Protein AF-F7AW59-F1 (afdb_monomer)

Solvent-accessible surface area (backbone atoms only — not comparable to full-atom values): 25193 Å² total; per-residue (Å²): 113,72,66,61,55,52,52,50,52,51,49,52,52,53,51,53,51,52,51,53,53,50,52,54,50,54,53,52,58,55,52,60,59,56,72,58,84,52,81,84,70,64,45,38,49,43,54,37,11,50,62,50,50,50,81,80,49,80,54,47,70,53,53,52,52,41,51,50,52,50,49,55,51,57,54,45,46,73,72,43,92,80,88,57,83,64,74,50,59,44,57,50,17,35,41,42,45,27,31,49,66,69,62,50,78,51,87,46,80,70,34,50,51,52,53,51,49,54,51,50,53,55,59,68,64,54,72,84,88,61,95,83,59,82,70,98,55,68,52,43,32,51,23,35,34,52,30,29,35,33,59,69,74,42,71,68,63,66,70,65,54,50,52,52,51,51,41,67,74,77,42,92,69,55,47,50,29,42,21,35,40,29,47,21,36,55,41,31,53,76,67,60,53,51,70,92,45,37,73,59,37,50,53,47,37,54,51,32,53,50,54,40,60,73,35,46,39,97,74,22,28,30,64,37,80,76,26,26,34,46,39,49,30,31,46,62,73,68,62,52,70,95,43,52,71,59,54,51,38,26,50,55,36,50,51,53,36,60,74,71,59,71,61,74,50,62,48,56,36,21,48,32,38,12,48,79,58,80,31,41,86,66,62,45,51,81,60,64,71,77,71,60,78,78,64,84,78,70,90,85,86,83,90,77,78,82,82,82,81,74,82,86,52,72,39,78,45,78,49,71,68,82,73,93,86,60,70,63,80,83,74,67,77,89,65,70,56,55,48,77,46,80,42,53,61,66,39,31,48,47,57,53,52,53,51,32,35,77,69,72,65,46,49,75,44,66,44,87,47,86,86,42,58,40,66,42,27,50,72,86,47,65,53,53,104,87,50,70,75,81,61,72,52,96,88,55,85,58,53,92,50,72,44,70,42,65,46,83,70,87,76,80,86,80,88,79,88,79,92,80,80,90,81,81,89,133

Sequence (426 aa):
PLSTYVYMYIFIILFILLMIHLVDLWDRQLLTWLDSHSPAQLNPSIYVGFFLSQPHHRHADKEALYLEKLMVHYQRSSSFAADGQKPNIGQLALYFLALRAGCVPISKNKGNTLVTQLKGHLEEAQKPHLHKNCFRTNYYQYSLGVLALCVHGKVVPDHVVEQLLCEVEHCQHSVDTVAVMGLAFICLKGANLNPNLDPKMEDATQQVVKKILQAQTPEGHFGNLYSSPLALQVLMAAEAKDEESACERAGIALMRSLRNGDFQNPVTLSQLLPVLHHKTYLDLIPFDCSKEKAHRNSLWVLFLSPARTCWSVTMKVHLKIKNDLREPKMFASRHRHSFTVTVPSGAYLEDVLKKAQELGKLTYETQHTLSGPFLTTVEGVKAEDREYWQLLSASGPGQNQGVTPLLQGESKECSAHSKCSVNTIN

Foldseek 3Di:
DVVVVVVVVVVVVVVVVVLVVLLVVLLVVLLVLLPDDDLLSQFLLSLLLNLLQDDCAAQVVSSVVSLVSLCVSLLVLLVDPDDDDRDALQRLLSNLLSCLSVVNQLPDPSSVSSLVVNLVNLVVQDDPDPPPDQDLHPLLSLLSSLLSCLLNLHAHDPVSLVNLLSCLPPHDDALSNLLSSLSSLLSCLVSVRPVVCNVSSLVSNVSSLVQQLVQQDPQLARVDLLSRLSNLLSCLSNVVVVCVVSVVSSVVSNVVCSVVVVPSFSSSSSSNSSVSVSHHSSVSRVDDPPPPVPPHDDYDDDDDDDDDDPDFDKDKDKAADDDPDDDCVVVVDDADNIDIDIDTQQDFLVVRQVRCVVVVRWDWDFDRDNRGTATADIPNDGADSPGGRAAADPPDDGDPHGSGDGDHDPPPPDDDDDDDDDDDDD

Mean predicted aligned error: 12.64 Å

Structure (mmCIF, N/CA/C/O backbone):
data_AF-F7AW59-F1
#
_entry.id   AF-F7AW59-F1
#
loop_
_atom_site.group_PDB
_atom_site.id
_atom_site.type_symbol
_atom_site.label_atom_id
_atom_site.label_alt_id
_atom_site.label_comp_id
_atom_site.label_asym_id
_atom_site.label_entity_id
_atom_site.label_seq_id
_atom_site.pdbx_PDB_ins_code
_atom_site.Cartn_x
_atom_site.Cartn_y
_atom_site.Cartn_z
_atom_site.occupancy
_atom_site.B_iso_or_equiv
_atom_site.auth_seq_id
_atom_site.auth_comp_id
_atom_site.auth_asym_id
_atom_site.auth_atom_id
_atom_site.pdbx_PDB_model_num
ATOM 1 N N . PRO A 1 1 ? 34.254 6.895 35.922 1.00 56.56 1 PRO A N 1
ATOM 2 C CA . PRO A 1 1 ? 32.779 6.726 35.904 1.00 56.56 1 PRO A CA 1
ATOM 3 C C . PRO A 1 1 ? 32.044 7.804 35.088 1.00 56.56 1 PRO A C 1
ATOM 5 O O . PRO A 1 1 ? 31.411 7.438 34.110 1.00 56.56 1 PRO A O 1
ATOM 8 N N . LEU A 1 2 ? 32.169 9.108 35.406 1.00 53.16 2 LEU A N 1
ATOM 9 C CA . LEU A 1 2 ? 31.481 10.182 34.654 1.00 53.16 2 LEU A CA 1
ATOM 10 C C . LEU A 1 2 ? 31.839 10.222 33.156 1.00 53.16 2 LEU A C 1
ATOM 12 O O . LEU A 1 2 ? 30.976 10.463 32.324 1.00 53.16 2 LEU A O 1
ATOM 16 N N . SER A 1 3 ? 33.096 9.943 32.806 1.00 64.50 3 SER A N 1
ATOM 17 C CA . SER A 1 3 ? 33.567 9.993 31.417 1.00 64.50 3 SER A CA 1
ATOM 18 C C . SER A 1 3 ? 32.870 8.965 30.511 1.00 64.50 3 SER A C 1
ATOM 20 O O . SER A 1 3 ? 32.469 9.306 29.405 1.00 64.50 3 SER A O 1
ATOM 22 N N . THR A 1 4 ? 32.628 7.742 30.993 1.00 67.88 4 THR A N 1
ATOM 23 C CA . THR A 1 4 ? 31.963 6.678 30.220 1.00 67.88 4 THR A CA 1
ATOM 24 C C . THR A 1 4 ? 30.499 7.009 29.927 1.00 67.88 4 THR A C 1
ATOM 26 O O . THR A 1 4 ? 30.037 6.791 28.811 1.00 67.88 4 THR A O 1
ATOM 29 N N . TYR A 1 5 ? 29.787 7.601 30.894 1.00 67.50 5 TYR A N 1
ATOM 30 C CA . TYR A 1 5 ? 28.414 8.067 30.685 1.00 67.50 5 TYR A CA 1
ATOM 31 C C . TYR A 1 5 ? 28.361 9.199 29.659 1.00 67.50 5 TYR A C 1
ATOM 33 O O . TYR A 1 5 ? 27.534 9.152 28.757 1.00 67.50 5 TYR A O 1
ATOM 41 N N . VAL A 1 6 ? 29.272 10.174 29.732 1.00 73.50 6 VAL A N 1
ATOM 42 C CA . VAL A 1 6 ? 29.330 11.278 28.759 1.00 73.50 6 VAL A CA 1
ATOM 43 C C . VAL A 1 6 ? 29.587 10.760 27.340 1.00 73.50 6 VAL A C 1
ATOM 45 O O . VAL A 1 6 ? 28.886 11.167 26.418 1.00 73.50 6 VAL A O 1
ATOM 48 N N . TYR A 1 7 ? 30.512 9.811 27.153 1.00 71.12 7 TYR A N 1
ATOM 49 C CA . TYR A 1 7 ? 30.736 9.190 25.840 1.00 71.12 7 TYR A CA 1
ATOM 50 C C . TYR A 1 7 ? 29.518 8.410 25.335 1.00 71.12 7 TYR A C 1
ATOM 52 O O . TYR A 1 7 ? 29.193 8.499 24.153 1.00 71.12 7 TYR A O 1
ATOM 60 N N . MET A 1 8 ? 28.818 7.694 26.218 1.00 72.12 8 MET A N 1
ATOM 61 C CA . MET A 1 8 ? 27.587 6.985 25.869 1.00 72.12 8 MET A CA 1
ATOM 62 C C . MET A 1 8 ? 26.483 7.958 25.431 1.00 72.12 8 MET A C 1
ATOM 64 O O . MET A 1 8 ? 25.861 7.746 24.395 1.00 72.12 8 MET A O 1
ATOM 68 N N . TYR A 1 9 ? 26.286 9.060 26.160 1.00 74.75 9 TYR A N 1
ATOM 69 C CA . TYR A 1 9 ? 25.322 10.102 25.792 1.00 74.75 9 TYR A CA 1
ATOM 70 C C . TYR A 1 9 ? 25.674 10.771 24.459 1.00 74.75 9 TYR A C 1
ATOM 72 O O . TYR A 1 9 ? 24.801 10.925 23.609 1.00 74.75 9 TYR A O 1
ATOM 80 N N . ILE A 1 10 ? 26.945 11.121 24.240 1.00 76.62 10 ILE A N 1
ATOM 81 C CA . ILE A 1 10 ? 27.405 11.700 22.968 1.00 76.62 10 ILE A CA 1
ATOM 82 C C . ILE A 1 10 ? 27.169 10.717 21.816 1.00 76.62 10 ILE A C 1
ATOM 84 O O . ILE A 1 10 ? 26.680 11.120 20.763 1.00 76.62 10 ILE A O 1
ATOM 88 N N . PHE A 1 11 ? 27.465 9.431 22.013 1.00 74.00 11 PHE A N 1
ATOM 89 C CA . PHE A 1 11 ? 27.233 8.401 21.003 1.00 74.00 11 PHE A CA 1
ATOM 90 C C . PHE A 1 11 ? 25.744 8.246 20.665 1.00 74.00 11 PHE A C 1
ATOM 92 O O . PHE A 1 11 ? 25.393 8.217 19.488 1.00 74.00 11 PHE A O 1
ATOM 99 N N . ILE A 1 12 ? 24.866 8.218 21.675 1.00 72.00 12 ILE A N 1
ATOM 100 C CA . ILE A 1 12 ? 23.409 8.158 21.479 1.00 72.00 12 ILE A CA 1
ATOM 101 C C . ILE A 1 12 ? 22.920 9.383 20.696 1.00 72.00 12 ILE A C 1
ATOM 103 O O . ILE A 1 12 ? 22.179 9.233 19.728 1.00 72.00 12 ILE A O 1
ATOM 107 N N . ILE A 1 13 ? 23.371 10.588 21.057 1.00 75.44 13 ILE A N 1
ATOM 108 C CA . ILE A 1 13 ? 22.987 11.826 20.363 1.00 75.44 13 ILE A CA 1
ATOM 109 C C . ILE A 1 13 ? 23.453 11.805 18.902 1.00 75.44 13 ILE A C 1
ATOM 111 O O . ILE A 1 13 ? 22.666 12.100 18.005 1.00 75.44 13 ILE A O 1
ATOM 115 N N . LEU A 1 14 ? 24.708 11.428 18.641 1.00 73.44 14 LEU A N 1
ATOM 116 C CA . LEU A 1 14 ? 25.242 11.333 17.279 1.00 73.44 14 LEU A CA 1
ATOM 117 C C . LEU A 1 14 ? 24.501 10.282 16.446 1.00 73.44 14 LEU A C 1
ATOM 119 O O . LEU A 1 14 ? 24.228 10.520 15.270 1.00 73.44 14 LEU A O 1
ATOM 123 N N . PHE A 1 15 ? 24.145 9.147 17.050 1.00 72.06 15 PHE A N 1
ATOM 124 C CA . PHE A 1 15 ? 23.347 8.116 16.396 1.00 72.06 15 PHE A CA 1
ATOM 125 C C . PHE A 1 15 ? 21.951 8.638 16.032 1.00 72.06 15 PHE A C 1
ATOM 127 O O . PHE A 1 15 ? 21.536 8.505 14.884 1.00 72.06 15 PHE A O 1
ATOM 134 N N . ILE A 1 16 ? 21.262 9.311 16.959 1.00 72.81 16 ILE A N 1
ATOM 135 C CA . ILE A 1 16 ? 19.949 9.925 16.701 1.00 72.81 16 ILE A CA 1
ATOM 136 C C . ILE A 1 16 ? 20.042 10.971 15.580 1.00 72.81 16 ILE A C 1
ATOM 138 O O . ILE A 1 16 ? 19.219 10.966 14.668 1.00 72.81 16 ILE A O 1
ATOM 142 N N . LEU A 1 17 ? 21.060 11.835 15.590 1.00 73.50 17 LEU A N 1
ATOM 143 C CA . LEU A 1 17 ? 21.256 12.837 14.536 1.00 73.50 17 LEU A CA 1
ATOM 144 C C . LEU A 1 17 ? 21.516 12.200 13.166 1.00 73.50 17 LEU A C 1
ATOM 146 O O . LEU A 1 17 ? 20.953 12.645 12.166 1.00 73.50 17 LEU A O 1
ATOM 150 N N . LEU A 1 18 ? 22.328 11.140 13.109 1.00 74.81 18 LEU A N 1
ATOM 151 C CA . LEU A 1 18 ? 22.568 10.388 11.875 1.00 74.81 18 LEU A CA 1
ATOM 152 C C . LEU A 1 18 ? 21.269 9.782 11.329 1.00 74.81 18 LEU A C 1
ATOM 154 O O . LEU A 1 18 ? 21.023 9.831 10.125 1.00 74.81 18 LEU A O 1
ATOM 158 N N . MET A 1 19 ? 20.436 9.239 12.216 1.00 71.00 19 MET A N 1
ATOM 159 C CA . MET A 1 19 ? 19.139 8.663 11.869 1.00 71.00 19 MET A CA 1
ATOM 160 C C . MET A 1 19 ? 18.188 9.720 11.307 1.00 71.00 19 MET A C 1
ATOM 162 O O . MET A 1 19 ? 17.615 9.509 10.242 1.00 71.00 19 MET A O 1
ATOM 166 N N . ILE A 1 20 ? 18.088 10.882 11.960 1.00 75.81 20 ILE A N 1
ATOM 167 C CA . ILE A 1 20 ? 17.279 12.014 11.482 1.00 75.81 20 ILE A CA 1
ATOM 168 C C . ILE A 1 20 ? 17.738 12.451 10.086 1.00 75.81 20 ILE A C 1
ATOM 170 O O . ILE A 1 20 ? 16.914 12.611 9.189 1.00 75.81 20 ILE A O 1
ATOM 174 N N . HIS A 1 21 ? 19.049 12.589 9.871 1.00 79.25 21 HIS A N 1
ATOM 175 C CA . HIS A 1 21 ? 19.592 12.946 8.559 1.00 79.25 21 HIS A CA 1
ATOM 176 C C . HIS A 1 21 ? 19.304 11.901 7.479 1.00 79.25 21 HIS A C 1
ATOM 178 O O . HIS A 1 21 ? 19.067 12.267 6.326 1.00 79.25 21 HIS A O 1
ATOM 184 N N . LEU A 1 22 ? 19.327 10.613 7.831 1.00 77.62 22 LEU A N 1
ATOM 185 C CA . LEU A 1 22 ? 19.020 9.537 6.897 1.00 77.62 22 LEU A CA 1
ATOM 186 C C . LEU A 1 22 ? 17.536 9.545 6.512 1.00 77.62 22 LEU A C 1
ATOM 188 O O . LEU A 1 22 ? 17.233 9.460 5.327 1.00 77.62 22 LEU A O 1
ATOM 192 N N . VAL A 1 23 ? 16.619 9.705 7.470 1.00 78.25 23 VAL A N 1
ATOM 193 C CA . VAL A 1 23 ? 15.174 9.821 7.189 1.00 78.25 23 VAL A CA 1
ATOM 194 C C . VAL A 1 23 ? 14.896 11.024 6.279 1.00 78.25 23 VAL A C 1
ATOM 196 O O . VAL A 1 23 ? 14.267 10.879 5.234 1.00 78.25 23 VAL A O 1
ATOM 199 N N . ASP A 1 24 ? 15.479 12.180 6.595 1.00 80.44 24 ASP A N 1
ATOM 200 C CA . ASP A 1 24 ? 15.348 13.421 5.821 1.00 80.44 24 ASP A CA 1
ATOM 201 C C . ASP A 1 24 ? 15.937 13.310 4.391 1.00 80.44 24 ASP A C 1
ATOM 203 O O . ASP A 1 24 ? 15.452 13.941 3.448 1.00 80.44 24 ASP A O 1
ATOM 207 N N . LEU A 1 25 ? 16.960 12.470 4.181 1.00 82.38 25 LEU A N 1
ATOM 208 C CA . LEU A 1 25 ? 17.456 12.132 2.839 1.00 82.38 25 LEU A CA 1
ATOM 209 C C . LEU A 1 25 ? 16.402 11.376 2.018 1.00 82.38 25 LEU A C 1
ATOM 211 O O . LEU A 1 25 ? 16.188 11.703 0.849 1.00 82.38 25 LEU A O 1
ATOM 215 N N . TRP A 1 26 ? 15.750 10.388 2.622 1.00 82.19 26 TRP A N 1
ATOM 216 C CA . TRP A 1 26 ? 14.745 9.561 1.958 1.00 82.19 26 TRP A CA 1
ATOM 217 C C . TRP A 1 26 ? 13.431 10.317 1.715 1.00 82.19 26 TRP A C 1
ATOM 219 O O . TRP A 1 26 ? 12.832 10.170 0.648 1.00 82.19 26 TRP A O 1
ATOM 229 N N . ASP A 1 27 ? 13.046 11.215 2.622 1.00 80.88 27 ASP A N 1
ATOM 230 C CA . ASP A 1 27 ? 11.944 12.158 2.403 1.00 80.88 27 ASP A CA 1
ATOM 231 C C . ASP A 1 27 ? 12.205 13.061 1.185 1.00 80.88 27 ASP A C 1
ATOM 233 O O . ASP A 1 27 ? 11.346 13.216 0.309 1.00 80.88 27 ASP A O 1
ATOM 237 N N . ARG A 1 28 ? 13.427 13.604 1.060 1.00 81.94 28 ARG A N 1
ATOM 238 C CA . ARG A 1 28 ? 13.838 14.363 -0.134 1.00 81.94 28 ARG A CA 1
ATOM 239 C C . ARG A 1 28 ? 13.821 13.520 -1.401 1.00 81.94 28 ARG A C 1
ATOM 241 O O . ARG A 1 28 ? 13.473 14.036 -2.461 1.00 81.94 28 ARG A O 1
ATOM 248 N N . GLN A 1 29 ? 14.202 12.249 -1.321 1.00 82.88 29 GLN A N 1
ATOM 249 C CA . GLN A 1 29 ? 14.147 11.363 -2.478 1.00 82.88 29 GLN A CA 1
ATOM 250 C C . GLN A 1 29 ? 12.705 11.177 -2.958 1.00 82.88 29 GLN A C 1
ATOM 252 O O . GLN A 1 29 ? 12.460 11.284 -4.161 1.00 82.88 29 GLN A O 1
ATOM 257 N N . LEU A 1 30 ? 11.740 10.986 -2.053 1.00 81.94 30 LEU A N 1
ATOM 258 C CA . LEU A 1 30 ? 10.330 10.891 -2.438 1.00 81.94 30 LEU A CA 1
ATOM 259 C C . LEU A 1 30 ? 9.788 12.224 -2.984 1.00 81.94 30 LEU A C 1
ATOM 261 O O . LEU A 1 30 ? 9.034 12.217 -3.956 1.00 81.94 30 LEU A O 1
ATOM 265 N N . LEU A 1 31 ? 10.235 13.366 -2.450 1.00 82.69 31 LEU A N 1
ATOM 266 C CA . LEU A 1 31 ? 9.870 14.697 -2.957 1.00 82.69 31 LEU A CA 1
ATOM 267 C C . LEU A 1 31 ? 10.192 14.873 -4.450 1.00 82.69 31 LEU A C 1
ATOM 269 O O . LEU A 1 31 ? 9.413 15.498 -5.168 1.00 82.69 31 LEU A O 1
ATOM 273 N N . THR A 1 32 ? 11.295 14.298 -4.944 1.00 84.38 32 THR A N 1
ATOM 274 C CA . THR A 1 32 ? 11.634 14.372 -6.380 1.00 84.38 32 THR A CA 1
ATOM 275 C C . THR A 1 32 ? 10.575 13.726 -7.281 1.00 84.38 32 THR A C 1
ATOM 277 O O . THR A 1 32 ? 10.417 14.132 -8.431 1.00 84.38 32 THR A O 1
ATOM 280 N N . TRP A 1 33 ? 9.783 12.780 -6.765 1.00 83.31 33 TRP A N 1
ATOM 281 C CA . TRP A 1 33 ? 8.691 12.154 -7.513 1.00 83.31 33 TRP A CA 1
ATOM 282 C C . TRP A 1 33 ? 7.444 13.036 -7.629 1.00 83.31 33 TRP A C 1
ATOM 284 O O . TRP A 1 33 ? 6.662 12.862 -8.571 1.00 83.31 33 TRP A O 1
ATOM 294 N N . LEU A 1 34 ? 7.270 14.016 -6.735 1.00 83.25 34 LEU A N 1
ATOM 295 C CA . LEU A 1 34 ? 6.203 15.019 -6.853 1.00 83.25 34 LEU A CA 1
ATOM 296 C C . LEU A 1 34 ? 6.442 15.977 -8.030 1.00 83.25 34 LEU A C 1
ATOM 298 O O . LEU A 1 34 ? 5.492 16.544 -8.570 1.00 83.25 34 LEU A O 1
ATOM 302 N N . ASP A 1 35 ? 7.686 16.088 -8.503 1.00 79.44 35 ASP A N 1
ATOM 303 C CA . ASP A 1 35 ? 8.031 16.830 -9.718 1.00 79.44 35 ASP A CA 1
ATOM 304 C C . ASP A 1 35 ? 7.718 16.034 -11.002 1.00 79.44 35 ASP A C 1
ATOM 306 O O . ASP A 1 35 ? 8.091 16.453 -12.094 1.00 79.44 35 ASP A O 1
ATOM 310 N N . SER A 1 36 ? 7.035 14.885 -10.932 1.00 72.88 36 SER A N 1
ATOM 311 C CA . SER A 1 36 ? 6.641 14.151 -12.140 1.00 72.88 36 SER A CA 1
ATOM 312 C C . SER A 1 36 ? 5.551 14.884 -12.944 1.00 72.88 36 SER A C 1
ATOM 314 O O . SER A 1 36 ? 4.625 15.520 -12.421 1.00 72.88 36 SER A O 1
ATOM 316 N N . HIS A 1 37 ? 5.694 14.827 -14.271 1.00 66.12 37 HIS A N 1
ATOM 317 C CA . HIS A 1 37 ? 4.870 15.592 -15.217 1.00 66.12 37 HIS A CA 1
ATOM 318 C C . HIS A 1 37 ? 3.989 14.713 -16.112 1.00 66.12 37 HIS A C 1
ATOM 320 O O . HIS A 1 37 ? 3.042 15.225 -16.706 1.00 66.12 37 HIS A O 1
ATOM 326 N N . SER A 1 38 ? 4.266 13.409 -16.220 1.00 73.00 38 SER A N 1
ATOM 327 C CA . SER A 1 38 ? 3.481 12.523 -17.084 1.00 73.00 38 SER A CA 1
ATOM 328 C C . SER A 1 38 ? 2.317 11.867 -16.324 1.00 73.00 38 SER A C 1
ATOM 330 O O . SER A 1 38 ? 2.508 11.424 -15.191 1.00 73.00 38 SER A O 1
ATOM 332 N N . PRO A 1 39 ? 1.120 11.735 -16.935 1.00 68.25 39 PRO A N 1
ATOM 333 C CA . PRO A 1 39 ? -0.012 11.039 -16.320 1.00 68.25 39 PRO A CA 1
ATOM 334 C C . PRO A 1 39 ? 0.286 9.587 -15.935 1.00 68.25 39 PRO A C 1
ATOM 336 O O . PRO A 1 39 ? -0.254 9.104 -14.949 1.00 68.25 39 PRO A O 1
ATOM 339 N N . ALA A 1 40 ? 1.160 8.905 -16.685 1.00 66.88 40 ALA A N 1
ATOM 340 C CA . ALA A 1 40 ? 1.589 7.546 -16.367 1.00 66.88 40 ALA A CA 1
ATOM 341 C C . ALA A 1 40 ? 2.346 7.490 -15.029 1.00 66.88 40 ALA A C 1
ATOM 343 O O . ALA A 1 40 ? 2.138 6.577 -14.247 1.00 66.88 40 ALA A O 1
ATOM 344 N N . GLN A 1 41 ? 3.153 8.503 -14.710 1.00 74.44 41 GLN A N 1
ATOM 345 C CA . GLN A 1 41 ? 3.942 8.550 -13.474 1.00 74.44 41 GLN A CA 1
ATOM 346 C C . GLN A 1 41 ? 3.154 9.047 -12.249 1.00 74.44 41 GLN A C 1
ATOM 348 O O . GLN A 1 41 ? 3.703 9.076 -11.146 1.00 74.44 41 GLN A O 1
ATOM 353 N N . LEU A 1 42 ? 1.883 9.438 -12.410 1.00 86.44 42 LEU A N 1
ATOM 354 C CA . LEU A 1 42 ? 1.050 9.870 -11.291 1.00 86.44 42 LEU A CA 1
ATOM 355 C C . LEU A 1 42 ? 0.709 8.687 -10.384 1.00 86.44 42 LEU A C 1
ATOM 357 O O . LEU A 1 42 ? 0.048 7.730 -10.790 1.00 86.44 42 LEU A O 1
ATOM 361 N N . ASN A 1 43 ? 1.119 8.783 -9.123 1.00 90.31 43 ASN A N 1
ATOM 362 C CA . ASN A 1 43 ? 0.990 7.707 -8.160 1.00 90.31 43 ASN A CA 1
ATOM 363 C C . ASN A 1 43 ? 0.424 8.229 -6.831 1.00 90.31 43 ASN A C 1
ATOM 365 O O . ASN A 1 43 ? 1.127 8.916 -6.087 1.00 90.31 43 ASN A O 1
ATOM 369 N N . PRO A 1 44 ? -0.830 7.883 -6.485 1.00 93.56 44 PRO A N 1
ATOM 370 C CA . PRO A 1 44 ? -1.423 8.343 -5.236 1.00 93.56 44 PRO A CA 1
ATOM 371 C C . PRO A 1 44 ? -0.698 7.824 -3.984 1.00 93.56 44 PRO A C 1
ATOM 373 O O . PRO A 1 44 ? -0.721 8.498 -2.959 1.00 93.56 44 PRO A O 1
ATOM 376 N N . SER A 1 45 ? -0.019 6.669 -4.053 1.00 94.12 45 SER A N 1
ATOM 377 C CA . SER A 1 45 ? 0.744 6.139 -2.914 1.00 94.12 45 SER A CA 1
ATOM 378 C C . SER A 1 45 ? 1.903 7.060 -2.530 1.00 94.12 45 SER A C 1
ATOM 380 O O . SER A 1 45 ? 2.132 7.266 -1.344 1.00 94.12 45 SER A O 1
ATOM 382 N N . ILE A 1 46 ? 2.572 7.669 -3.517 1.00 92.31 46 ILE A N 1
ATOM 383 C CA . ILE A 1 46 ? 3.656 8.640 -3.298 1.00 92.31 46 ILE A CA 1
ATOM 384 C C . ILE A 1 46 ? 3.131 9.847 -2.522 1.00 92.31 46 ILE A C 1
ATOM 386 O O . ILE A 1 46 ? 3.7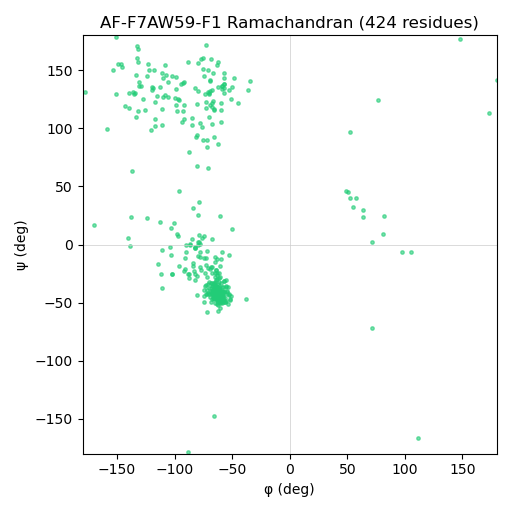32 10.242 -1.528 1.00 92.31 46 ILE A O 1
ATOM 390 N N . TYR A 1 47 ? 1.982 10.389 -2.937 1.00 92.19 47 TYR A N 1
ATOM 391 C CA . TYR A 1 47 ? 1.350 11.514 -2.249 1.00 92.19 47 TYR A CA 1
ATOM 392 C C . TYR A 1 47 ? 0.997 11.169 -0.796 1.00 92.19 47 TYR A C 1
ATOM 394 O O . TYR A 1 47 ? 1.326 11.926 0.110 1.00 92.19 47 TYR A O 1
ATOM 402 N N . VAL A 1 48 ? 0.378 10.005 -0.567 1.00 93.12 48 VAL A N 1
ATOM 403 C CA . VAL A 1 48 ? 0.012 9.542 0.783 1.00 93.12 48 VAL A CA 1
ATOM 404 C C . VAL A 1 48 ? 1.245 9.346 1.662 1.00 93.12 48 VAL A C 1
ATOM 406 O O . VAL A 1 48 ? 1.256 9.804 2.801 1.00 93.12 48 VAL A O 1
ATOM 409 N N . GLY A 1 49 ? 2.280 8.681 1.142 1.00 91.50 49 GLY A N 1
ATOM 410 C CA . GLY A 1 49 ? 3.511 8.432 1.886 1.00 91.50 49 GLY A CA 1
ATOM 411 C C . GLY A 1 49 ? 4.222 9.719 2.277 1.00 91.50 49 GLY A C 1
ATOM 412 O O . GLY A 1 49 ? 4.633 9.848 3.422 1.00 91.50 49 GLY A O 1
ATOM 413 N N . PHE A 1 50 ? 4.295 10.680 1.353 1.00 88.88 50 PHE A N 1
ATOM 414 C CA . PHE A 1 50 ? 4.885 11.991 1.611 1.00 88.88 50 PHE A CA 1
ATOM 415 C C . PHE A 1 50 ? 4.077 12.802 2.632 1.00 88.88 50 PHE A C 1
ATOM 417 O O . PHE A 1 50 ? 4.635 13.367 3.567 1.00 88.88 50 PHE A O 1
ATOM 424 N N . PHE A 1 51 ? 2.750 12.822 2.491 1.00 87.19 51 PHE A N 1
ATOM 425 C CA . PHE A 1 51 ? 1.867 13.532 3.415 1.00 87.19 51 PHE A CA 1
ATOM 426 C C . PHE A 1 51 ? 1.994 13.017 4.856 1.00 87.19 51 PHE A C 1
ATOM 428 O O . PHE A 1 51 ? 2.004 13.799 5.801 1.00 87.19 51 PHE A O 1
ATOM 435 N N . LEU A 1 52 ? 2.112 11.700 5.028 1.00 87.56 52 LEU A N 1
ATOM 436 C CA . LEU A 1 52 ? 2.286 11.072 6.338 1.00 87.56 52 LEU A CA 1
ATOM 437 C C . LEU A 1 52 ? 3.724 11.178 6.881 1.00 87.56 52 LEU A C 1
ATOM 439 O O . LEU A 1 52 ? 3.950 10.770 8.019 1.00 87.56 52 LEU A O 1
ATOM 443 N N . SER A 1 53 ? 4.683 11.693 6.101 1.00 81.75 53 SER A N 1
ATOM 444 C CA . SER A 1 53 ? 6.104 11.745 6.468 1.00 81.75 53 SER A CA 1
ATOM 445 C C . SER A 1 53 ? 6.659 13.140 6.749 1.00 81.75 53 SER A C 1
ATOM 447 O O . SER A 1 53 ? 7.816 13.265 7.129 1.00 81.75 53 SER A O 1
ATOM 449 N N . GLN A 1 54 ? 5.898 14.221 6.569 1.00 69.00 54 GLN A N 1
ATOM 450 C CA . GLN A 1 54 ? 6.449 15.572 6.717 1.00 69.00 54 GLN A CA 1
ATOM 451 C C . GLN A 1 54 ? 5.563 16.501 7.549 1.00 69.00 54 GLN A C 1
ATOM 453 O O . GLN A 1 54 ? 4.340 16.470 7.431 1.00 69.00 54 GLN A O 1
ATOM 458 N N . PRO A 1 55 ? 6.162 17.422 8.329 1.00 58.41 55 PRO A N 1
ATOM 459 C CA . PRO A 1 55 ? 5.463 18.612 8.786 1.00 58.41 55 PRO A CA 1
ATOM 460 C C . PRO A 1 55 ? 5.149 19.498 7.568 1.00 58.41 55 PRO A C 1
ATOM 462 O O . PRO A 1 55 ? 6.052 20.010 6.901 1.00 58.41 55 PRO A O 1
ATOM 465 N N . HIS A 1 56 ? 3.857 19.677 7.304 1.00 58.12 56 HIS A N 1
ATOM 466 C CA . HIS A 1 56 ? 3.194 20.165 6.083 1.00 58.12 56 HIS A CA 1
ATOM 467 C C . HIS A 1 56 ? 3.518 21.592 5.575 1.00 58.12 56 HIS A C 1
ATOM 469 O O . HIS A 1 56 ? 2.709 22.240 4.907 1.00 58.12 56 HIS A O 1
ATOM 475 N N . HIS A 1 57 ? 4.679 22.157 5.903 1.00 58.44 57 HIS A N 1
ATOM 476 C CA . HIS A 1 57 ? 4.973 23.570 5.636 1.00 58.44 57 HIS A CA 1
ATOM 477 C C . HIS A 1 57 ? 6.044 23.798 4.572 1.00 58.44 57 HIS A C 1
ATOM 479 O O . HIS A 1 57 ? 6.029 24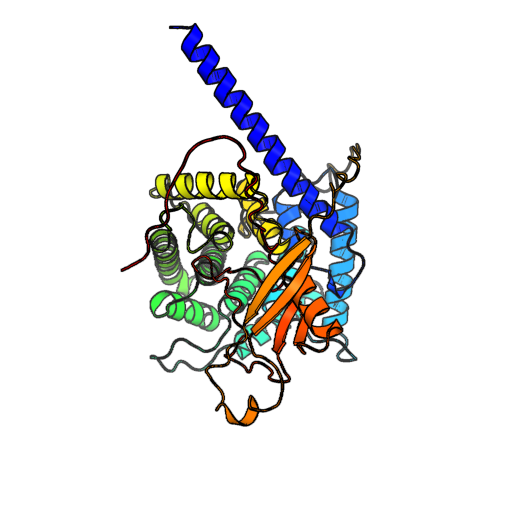.839 3.919 1.00 58.44 57 HIS A O 1
ATOM 485 N N . ARG A 1 58 ? 6.962 22.848 4.355 1.00 63.28 58 ARG A N 1
ATOM 486 C CA . ARG A 1 58 ? 8.142 23.102 3.510 1.00 63.28 58 ARG A CA 1
ATOM 487 C C . ARG A 1 58 ? 7.873 22.950 2.002 1.00 63.28 58 ARG A C 1
ATOM 489 O O . ARG A 1 58 ? 8.564 23.589 1.212 1.00 63.28 58 ARG A O 1
ATOM 496 N N . HIS A 1 59 ? 6.872 22.157 1.597 1.00 72.75 59 HIS A N 1
ATOM 497 C CA . HIS A 1 59 ? 6.613 21.814 0.185 1.00 72.75 59 HIS A CA 1
ATOM 498 C C . HIS A 1 59 ? 5.125 21.824 -0.226 1.00 72.75 59 HIS A C 1
ATOM 500 O O . HIS A 1 59 ? 4.762 21.230 -1.243 1.00 72.75 59 HIS A O 1
ATOM 506 N N . ALA A 1 60 ? 4.285 22.564 0.504 1.00 72.88 60 ALA A N 1
ATOM 507 C CA . ALA A 1 60 ? 2.828 22.576 0.333 1.00 72.88 60 ALA A CA 1
ATOM 508 C C . ALA A 1 60 ? 2.352 22.879 -1.105 1.00 72.88 60 ALA A C 1
ATOM 510 O O . ALA A 1 60 ? 1.390 22.273 -1.571 1.00 72.88 60 ALA A O 1
ATOM 511 N N . ASP A 1 61 ? 3.032 23.768 -1.839 1.00 80.00 61 ASP A N 1
ATOM 512 C CA . ASP A 1 61 ? 2.657 24.097 -3.224 1.00 80.00 61 ASP A CA 1
ATOM 513 C C . ASP A 1 61 ? 2.856 22.909 -4.177 1.00 80.00 61 ASP A C 1
ATOM 515 O O . ASP A 1 61 ? 2.023 22.657 -5.051 1.00 80.00 61 ASP A O 1
ATOM 519 N N . LYS A 1 62 ? 3.939 22.139 -3.990 1.00 83.44 62 LYS A N 1
ATOM 520 C CA . LYS A 1 62 ? 4.209 20.933 -4.787 1.00 83.44 62 LYS A CA 1
ATOM 521 C C . LYS A 1 62 ? 3.190 19.843 -4.485 1.00 83.44 62 LYS A C 1
ATOM 523 O O . LYS A 1 62 ? 2.685 19.209 -5.408 1.00 83.44 62 LYS A O 1
ATOM 528 N N . GLU A 1 63 ? 2.864 19.655 -3.210 1.00 83.88 63 GLU A N 1
ATOM 529 C CA . GLU A 1 63 ? 1.832 18.713 -2.774 1.00 83.88 63 GLU A CA 1
ATOM 530 C C . GLU A 1 63 ? 0.467 19.063 -3.374 1.00 83.88 63 GLU A C 1
ATOM 532 O O . GLU A 1 63 ? -0.182 18.205 -3.974 1.00 83.88 63 GLU A O 1
ATOM 537 N N . ALA A 1 64 ? 0.048 20.327 -3.267 1.00 83.81 64 ALA A N 1
ATOM 538 C CA . ALA A 1 64 ? -1.231 20.794 -3.793 1.00 83.81 64 ALA A CA 1
ATOM 539 C C . ALA A 1 64 ? -1.324 20.606 -5.314 1.00 83.81 64 ALA A C 1
ATOM 541 O O . ALA A 1 64 ? -2.318 20.071 -5.809 1.00 83.81 64 ALA A O 1
ATOM 542 N N . LEU A 1 65 ? -0.266 20.970 -6.048 1.00 87.25 65 LEU A N 1
ATOM 543 C CA . LEU A 1 65 ? -0.202 20.778 -7.496 1.00 87.25 65 LEU A CA 1
ATOM 544 C C . LEU A 1 65 ? -0.242 19.290 -7.878 1.00 87.25 65 LEU A C 1
ATOM 546 O O . LEU A 1 65 ? -0.907 18.909 -8.844 1.00 87.25 65 LEU A O 1
ATOM 550 N N . TYR A 1 66 ? 0.460 18.432 -7.135 1.00 89.44 66 TYR A N 1
ATOM 551 C CA . TYR A 1 66 ? 0.449 16.993 -7.387 1.00 89.44 66 TYR A CA 1
ATOM 552 C C . TYR A 1 66 ? -0.937 16.384 -7.147 1.00 89.44 66 TYR A C 1
ATOM 554 O O . TYR A 1 66 ? -1.430 15.608 -7.971 1.00 89.44 66 TYR A O 1
ATOM 562 N N . LEU A 1 67 ? -1.600 16.780 -6.059 1.00 89.00 67 LEU A N 1
ATOM 563 C CA . LEU A 1 67 ? -2.964 16.359 -5.758 1.00 89.00 67 LEU A CA 1
ATOM 564 C C . LEU A 1 67 ? -3.954 16.829 -6.828 1.00 89.00 67 LEU A C 1
ATOM 566 O O . LEU A 1 67 ? -4.812 16.052 -7.245 1.00 89.00 67 LEU A O 1
ATOM 570 N N . GLU A 1 68 ? -3.826 18.062 -7.319 1.00 88.38 68 GLU A N 1
ATOM 571 C CA . GLU A 1 68 ? -4.661 18.571 -8.410 1.00 88.38 68 GLU A CA 1
ATOM 572 C C . GLU A 1 68 ? -4.498 17.720 -9.678 1.00 88.38 68 GLU A C 1
ATOM 574 O O . GLU A 1 68 ? -5.492 17.290 -10.271 1.00 88.38 68 GLU A O 1
ATOM 579 N N . LYS A 1 69 ? -3.256 17.385 -10.052 1.00 89.31 69 LYS A N 1
ATOM 580 C CA . LYS A 1 69 ? -2.975 16.480 -11.180 1.00 89.31 69 LYS A CA 1
ATOM 581 C C . LYS A 1 69 ? -3.619 15.104 -10.977 1.00 89.31 69 LYS A C 1
ATOM 583 O O . LYS A 1 69 ? -4.244 14.587 -11.907 1.00 89.31 69 LYS A O 1
ATOM 588 N N . LEU A 1 70 ? -3.515 14.527 -9.773 1.00 89.12 70 LEU A N 1
ATOM 589 C CA . LEU A 1 70 ? -4.191 13.270 -9.425 1.00 89.12 70 LEU A CA 1
ATOM 590 C C . LEU A 1 70 ? -5.708 13.398 -9.591 1.00 89.12 70 LEU A C 1
ATOM 592 O O . LEU A 1 70 ? -6.340 12.536 -10.202 1.00 89.12 70 LEU A O 1
ATOM 596 N N . MET A 1 71 ? -6.298 14.486 -9.097 1.00 86.69 71 MET A N 1
ATOM 597 C CA . MET A 1 71 ? -7.731 14.730 -9.222 1.00 86.69 71 MET A CA 1
ATOM 598 C C . MET A 1 71 ? -8.168 14.814 -10.680 1.00 86.69 71 MET A C 1
ATOM 600 O O . MET A 1 71 ? -9.112 14.125 -11.060 1.00 86.69 71 MET A O 1
ATOM 604 N N . VAL A 1 72 ? -7.469 15.587 -11.511 1.00 85.25 72 VAL A N 1
ATOM 605 C CA . VAL A 1 72 ? -7.777 15.697 -12.943 1.00 85.25 72 VAL A CA 1
ATOM 606 C C . VAL A 1 72 ? -7.669 14.336 -13.634 1.00 85.25 72 VAL A C 1
ATOM 608 O O . VAL A 1 72 ? -8.573 13.965 -14.387 1.00 85.25 72 VAL A O 1
ATOM 611 N N . HIS A 1 73 ? -6.612 13.567 -13.356 1.00 84.06 73 HIS A N 1
ATOM 612 C CA . HIS A 1 73 ? -6.399 12.252 -13.960 1.00 84.06 73 HIS A CA 1
ATOM 613 C C . HIS A 1 73 ? -7.521 11.264 -13.602 1.00 84.06 73 HIS A C 1
ATOM 615 O O . HIS A 1 73 ? -8.216 10.768 -14.490 1.00 84.06 73 HIS A O 1
ATOM 621 N N . TYR A 1 74 ? -7.764 11.023 -12.311 1.00 81.19 74 TYR A N 1
ATOM 622 C CA . TYR A 1 74 ? -8.736 10.020 -11.859 1.00 81.19 74 TYR A CA 1
ATOM 623 C C . TYR A 1 74 ? -10.198 10.444 -12.096 1.00 81.19 74 TYR A C 1
ATOM 625 O O . TYR A 1 74 ? -11.062 9.594 -12.330 1.00 81.19 74 TYR A O 1
ATOM 633 N N . GLN A 1 75 ? -10.500 11.748 -12.121 1.00 75.81 75 GLN A N 1
ATOM 634 C CA . GLN A 1 75 ? -11.835 12.237 -12.494 1.00 75.81 75 GLN A CA 1
ATOM 635 C C . GLN A 1 75 ? -12.108 12.119 -13.999 1.00 75.81 75 GLN A C 1
ATOM 637 O O . GLN A 1 75 ? -13.237 11.834 -14.402 1.00 75.81 75 GLN A O 1
ATOM 642 N N . ARG A 1 76 ? -11.096 12.320 -14.853 1.00 70.00 76 ARG A N 1
ATOM 643 C CA . ARG A 1 76 ? -11.258 12.167 -16.306 1.00 70.00 76 ARG A CA 1
ATOM 644 C C . ARG A 1 76 ? -11.380 10.693 -16.690 1.00 70.00 76 ARG A C 1
ATOM 646 O O . ARG A 1 76 ? -12.289 10.352 -17.444 1.00 70.00 76 ARG A O 1
ATOM 653 N 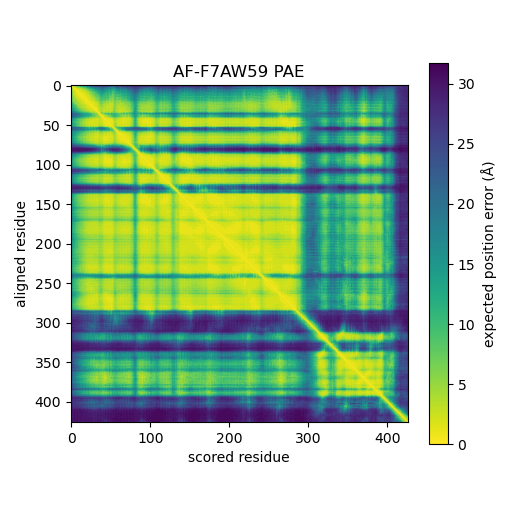N . SER A 1 77 ? -10.554 9.831 -16.098 1.00 63.38 77 SER A N 1
ATOM 654 C CA . SER A 1 77 ? -10.590 8.376 -16.309 1.00 63.38 77 SER A CA 1
ATOM 655 C C . SER A 1 77 ? -11.876 7.713 -15.797 1.00 63.38 77 SER A C 1
ATOM 657 O O . SER A 1 77 ? -12.267 6.666 -16.302 1.00 63.38 77 SER A O 1
ATOM 659 N N . SER A 1 78 ? -12.574 8.322 -14.831 1.00 56.69 78 SER A N 1
ATOM 660 C CA . SER A 1 78 ? -13.898 7.856 -14.380 1.00 56.69 78 SER A CA 1
ATOM 661 C C . SER A 1 78 ? -15.064 8.370 -15.235 1.00 56.69 78 SER A C 1
ATOM 663 O O . SER A 1 78 ? -16.139 7.774 -15.187 1.00 56.69 78 SER A O 1
ATOM 665 N N . SER A 1 79 ? -14.864 9.438 -16.022 1.00 52.34 79 SER A N 1
ATOM 666 C CA . SER A 1 79 ? -15.919 10.098 -16.814 1.00 52.34 79 SER A CA 1
ATOM 667 C C . SER A 1 79 ? -15.892 9.753 -18.313 1.00 52.34 79 SER A C 1
ATOM 669 O O . SER A 1 79 ? -16.930 9.838 -18.963 1.00 52.34 79 SER A O 1
ATOM 671 N N . PHE A 1 80 ? -14.740 9.370 -18.880 1.00 40.94 80 PHE A N 1
ATOM 672 C CA . PHE A 1 80 ? -14.588 9.095 -20.315 1.00 40.94 80 PHE A CA 1
ATOM 673 C C . PHE A 1 80 ? -14.008 7.701 -20.581 1.00 40.94 80 PHE A C 1
ATOM 675 O O . PHE A 1 80 ? -12.844 7.437 -20.304 1.00 40.94 80 PHE A O 1
ATOM 682 N N . ALA A 1 81 ? -14.806 6.842 -21.219 1.00 42.59 81 ALA A N 1
ATOM 683 C CA . ALA A 1 81 ? -14.408 5.536 -21.754 1.00 42.59 81 ALA A CA 1
ATOM 684 C C . ALA A 1 81 ? -13.668 5.627 -23.110 1.00 42.59 81 ALA A C 1
ATOM 686 O O . ALA A 1 81 ? -13.753 4.703 -23.910 1.00 42.59 81 ALA A O 1
ATOM 687 N N . ALA A 1 82 ? -13.013 6.752 -23.417 1.00 35.78 82 ALA A N 1
ATOM 688 C CA . ALA A 1 82 ? -12.649 7.055 -24.802 1.00 35.78 82 ALA A CA 1
ATOM 689 C C . ALA A 1 82 ? -11.259 6.574 -25.252 1.00 35.78 82 ALA A C 1
ATOM 691 O O . ALA A 1 82 ? -11.101 6.400 -26.450 1.00 35.78 82 ALA A O 1
ATOM 692 N N . ASP A 1 83 ? -10.277 6.340 -24.365 1.00 42.06 83 ASP A N 1
ATOM 693 C CA . ASP A 1 83 ? -8.974 5.763 -24.791 1.00 42.06 83 ASP A CA 1
ATOM 694 C C . ASP A 1 83 ? -8.028 5.330 -23.641 1.00 42.06 83 ASP A C 1
ATOM 696 O O . ASP A 1 83 ? -6.821 5.192 -23.816 1.00 42.06 83 ASP A O 1
ATOM 700 N N . GLY A 1 84 ? -8.532 5.173 -22.410 1.00 47.31 84 GLY A N 1
ATOM 701 C CA . GLY A 1 84 ? -7.702 4.923 -21.223 1.00 47.31 84 GLY A CA 1
ATOM 702 C C . GLY A 1 84 ? -8.293 3.836 -20.336 1.00 47.31 84 GLY A C 1
ATOM 703 O O . GLY A 1 84 ? -9.482 3.862 -20.025 1.00 47.31 84 GLY A O 1
ATOM 704 N N . GLN A 1 85 ? -7.467 2.869 -19.938 1.00 56.22 85 GLN A N 1
ATOM 705 C CA . GLN A 1 85 ? -7.827 1.775 -19.032 1.00 56.22 85 GLN A CA 1
ATOM 706 C C . GLN A 1 85 ? -8.486 2.337 -17.755 1.00 56.22 85 GLN A C 1
ATOM 708 O O . GLN A 1 85 ? -7.910 3.200 -17.090 1.00 56.22 85 GLN A O 1
ATOM 713 N N . LYS A 1 86 ? -9.699 1.875 -17.412 1.00 66.75 86 LYS A N 1
ATOM 714 C CA . LYS A 1 86 ? -10.365 2.260 -16.154 1.00 66.75 86 LYS A CA 1
ATOM 715 C C . LYS A 1 86 ? -9.457 1.906 -14.963 1.00 66.75 86 LYS A C 1
ATOM 717 O O . LYS A 1 86 ? -8.894 0.808 -14.972 1.00 66.75 86 LYS A O 1
ATOM 722 N N . PRO A 1 87 ? -9.329 2.772 -13.937 1.00 73.38 87 PRO A N 1
ATOM 723 C CA . PRO A 1 87 ? -8.528 2.457 -12.760 1.00 73.38 87 PRO A CA 1
ATOM 724 C C . PRO A 1 87 ? -9.042 1.193 -12.066 1.00 73.38 87 PRO A C 1
ATOM 726 O O . PRO A 1 87 ? -10.248 1.059 -11.839 1.00 73.38 87 PRO A O 1
ATOM 729 N N . ASN A 1 88 ? -8.138 0.281 -11.710 1.00 84.25 88 ASN A N 1
ATOM 730 C CA . ASN A 1 88 ? -8.501 -0.902 -10.926 1.00 84.25 88 ASN A CA 1
ATOM 731 C C . ASN A 1 88 ? -8.814 -0.538 -9.459 1.00 84.25 88 ASN A C 1
ATOM 733 O O . ASN A 1 88 ? -8.593 0.597 -9.026 1.00 84.25 88 ASN A O 1
ATOM 737 N N . ILE A 1 89 ? -9.318 -1.510 -8.686 1.00 88.38 89 ILE A N 1
ATOM 738 C CA . ILE A 1 89 ? -9.672 -1.335 -7.264 1.00 88.38 89 ILE A CA 1
ATOM 739 C C . ILE A 1 89 ? -8.505 -0.725 -6.484 1.00 88.38 89 ILE A C 1
ATOM 741 O O . ILE A 1 89 ? -8.701 0.256 -5.772 1.00 88.38 89 ILE A O 1
ATOM 745 N N . GLY A 1 90 ? -7.290 -1.255 -6.653 1.00 89.25 90 GLY A N 1
ATOM 746 C CA . GLY A 1 90 ? -6.109 -0.771 -5.939 1.00 89.25 90 GLY A CA 1
ATOM 747 C C . GLY A 1 90 ? -5.756 0.685 -6.256 1.00 89.25 90 GLY A C 1
ATOM 748 O O . GLY A 1 90 ? -5.503 1.470 -5.345 1.00 89.25 90 GLY A O 1
ATOM 749 N N . GLN A 1 91 ? -5.781 1.074 -7.532 1.00 89.62 91 GLN A N 1
ATOM 750 C CA . GLN A 1 91 ? -5.510 2.452 -7.956 1.00 89.62 91 GLN A CA 1
ATOM 751 C C . GLN A 1 91 ? -6.564 3.422 -7.414 1.00 89.62 91 GLN A C 1
ATOM 753 O O . GLN A 1 91 ? -6.220 4.490 -6.903 1.00 89.62 91 GLN A O 1
ATOM 758 N N . LEU A 1 92 ? -7.842 3.042 -7.493 1.00 90.94 92 LEU A N 1
ATOM 759 C CA . LEU A 1 92 ? -8.940 3.863 -6.992 1.00 90.94 92 LEU A CA 1
ATOM 760 C C . LEU A 1 92 ? -8.881 3.994 -5.464 1.00 90.94 92 LEU A C 1
ATOM 762 O O . LEU A 1 92 ? -9.056 5.088 -4.935 1.00 90.94 92 LEU A O 1
ATOM 766 N N . ALA A 1 93 ? -8.550 2.914 -4.760 1.00 94.81 93 ALA A N 1
ATOM 767 C CA . ALA A 1 93 ? -8.381 2.912 -3.315 1.00 94.81 93 ALA A CA 1
ATOM 768 C C . ALA A 1 93 ? -7.220 3.814 -2.859 1.00 94.81 93 ALA A C 1
ATOM 770 O O . ALA A 1 93 ? -7.403 4.653 -1.978 1.00 94.81 93 ALA A O 1
ATOM 771 N N . LEU A 1 94 ? -6.050 3.730 -3.504 1.00 95.00 94 LEU A N 1
ATOM 772 C CA . LEU A 1 94 ? -4.926 4.634 -3.220 1.00 95.00 94 LEU A CA 1
ATOM 773 C C . LEU A 1 94 ? -5.287 6.097 -3.506 1.00 95.00 94 LEU A C 1
ATOM 775 O O . LEU A 1 94 ? -4.911 6.985 -2.742 1.00 95.00 94 LEU A O 1
ATOM 779 N N . TYR A 1 95 ? -6.043 6.359 -4.575 1.00 93.50 95 TYR A N 1
ATOM 780 C CA . TYR A 1 95 ? -6.551 7.699 -4.861 1.00 93.50 95 TYR A CA 1
ATOM 781 C C . TYR A 1 95 ? -7.480 8.213 -3.750 1.00 93.50 95 TYR A C 1
ATOM 783 O O . TYR A 1 95 ? -7.371 9.370 -3.354 1.00 93.50 95 TYR A O 1
ATOM 791 N N . PHE A 1 96 ? -8.329 7.363 -3.173 1.00 93.00 96 PHE A N 1
ATOM 792 C CA . PHE A 1 96 ? -9.152 7.727 -2.015 1.00 93.00 96 PHE A CA 1
ATO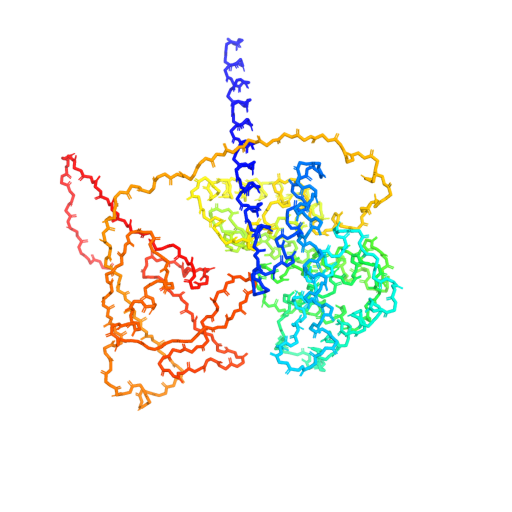M 793 C C . PHE A 1 96 ? -8.306 8.069 -0.786 1.00 93.00 96 PHE A C 1
ATOM 795 O O . PHE A 1 96 ? -8.597 9.065 -0.120 1.00 93.00 96 PHE A O 1
ATOM 802 N N . LEU A 1 97 ? -7.247 7.305 -0.503 1.00 94.62 97 LEU A N 1
ATOM 803 C CA . LEU A 1 97 ? -6.310 7.647 0.572 1.00 94.62 97 LEU A CA 1
ATOM 804 C C . LEU A 1 97 ? -5.666 9.021 0.322 1.00 94.62 97 LEU A C 1
ATOM 806 O O . LEU A 1 97 ? -5.620 9.849 1.230 1.00 94.62 97 LEU A O 1
ATOM 810 N N . ALA A 1 98 ? -5.266 9.310 -0.922 1.00 92.69 98 ALA A N 1
ATOM 811 C CA . ALA A 1 98 ? -4.711 10.610 -1.299 1.00 92.69 98 ALA A CA 1
ATOM 812 C C . ALA A 1 98 ? -5.723 11.758 -1.137 1.00 92.69 98 ALA A C 1
ATOM 814 O O . ALA A 1 98 ? -5.365 12.828 -0.653 1.00 92.69 98 ALA A O 1
ATOM 815 N N . LEU A 1 99 ? -7.000 11.541 -1.470 1.00 89.88 99 LEU A N 1
ATOM 816 C CA . LEU A 1 99 ? -8.055 12.528 -1.214 1.00 89.88 99 LEU A CA 1
ATOM 817 C C . LEU A 1 99 ? -8.253 12.785 0.283 1.00 89.88 99 LEU A C 1
ATOM 819 O O . LEU A 1 99 ? -8.501 13.928 0.669 1.00 89.88 99 LEU A O 1
ATOM 823 N N . ARG A 1 100 ? -8.139 11.746 1.126 1.00 87.75 100 ARG A N 1
ATOM 824 C CA . ARG A 1 100 ? -8.236 11.909 2.583 1.00 87.75 100 ARG A CA 1
ATOM 825 C C . ARG A 1 100 ? -7.067 12.725 3.125 1.00 87.75 100 ARG A C 1
ATOM 827 O O . ARG A 1 100 ? -7.322 13.654 3.888 1.00 87.75 100 ARG A O 1
ATOM 834 N N . ALA A 1 101 ? -5.847 12.399 2.693 1.00 88.69 101 ALA A N 1
ATOM 835 C CA . ALA A 1 101 ? -4.624 13.138 3.006 1.00 88.69 101 ALA A CA 1
ATOM 836 C C . ALA A 1 101 ? -4.746 14.613 2.590 1.00 88.69 101 ALA A C 1
ATOM 838 O O . ALA A 1 101 ? -4.592 15.514 3.401 1.00 88.69 101 ALA A O 1
ATOM 839 N N . GLY A 1 102 ? -5.180 14.872 1.358 1.00 85.81 102 GLY A N 1
ATOM 840 C CA . GLY A 1 102 ? -5.366 16.225 0.833 1.00 85.81 102 GLY A CA 1
ATOM 841 C C . GLY A 1 102 ? -6.589 16.984 1.356 1.00 85.81 102 GLY A C 1
ATOM 842 O O . GLY A 1 102 ? -6.918 18.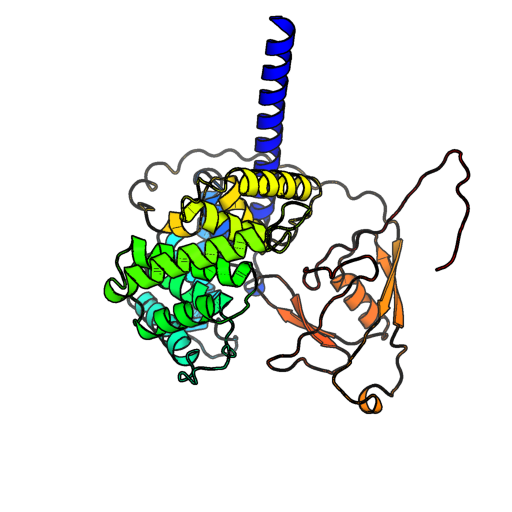044 0.820 1.00 85.81 102 GLY A O 1
ATOM 843 N N . CYS A 1 103 ? -7.311 16.451 2.347 1.00 80.69 103 CYS A N 1
ATOM 844 C CA . CYS A 1 103 ? -8.516 17.070 2.902 1.00 80.69 103 CYS A CA 1
ATOM 845 C C . CYS A 1 103 ? -9.609 17.386 1.863 1.00 80.69 103 CYS A C 1
ATOM 847 O O . CYS A 1 103 ? -10.372 18.350 2.001 1.00 80.69 103 CYS A O 1
ATOM 849 N N . VAL A 1 104 ? -9.711 16.562 0.818 1.00 82.56 104 VAL A N 1
ATOM 850 C CA . VAL A 1 104 ? -10.698 16.727 -0.248 1.00 82.56 104 VAL A CA 1
ATOM 851 C C . VAL A 1 104 ? -11.953 15.916 0.091 1.00 82.56 104 VAL A C 1
ATOM 853 O O . VAL A 1 104 ? -11.903 14.685 0.127 1.00 82.56 104 VAL A O 1
ATOM 856 N N . PRO A 1 105 ? -13.112 16.564 0.316 1.00 72.94 105 PRO A N 1
ATOM 857 C CA . PRO A 1 105 ? -14.333 15.851 0.662 1.00 72.94 105 PRO A CA 1
ATOM 858 C C . PRO A 1 105 ? -14.868 15.052 -0.532 1.00 72.94 105 PRO A C 1
ATOM 860 O O . PRO A 1 105 ? -15.111 15.599 -1.610 1.00 72.94 105 PRO A O 1
ATOM 863 N N . ILE A 1 106 ? -15.153 13.767 -0.305 1.00 73.62 106 ILE A N 1
ATOM 864 C CA . ILE A 1 106 ? -15.759 12.866 -1.303 1.00 73.62 106 ILE A CA 1
ATOM 865 C C . ILE A 1 106 ? -17.300 13.024 -1.359 1.00 73.62 106 ILE A C 1
ATOM 867 O O . ILE A 1 106 ? -17.969 12.455 -2.212 1.00 73.62 106 ILE A O 1
ATOM 871 N N . SER A 1 107 ? -17.901 13.864 -0.509 1.00 59.09 107 SER A N 1
ATOM 872 C CA . SER A 1 107 ? -19.363 14.033 -0.379 1.00 59.09 107 SER A CA 1
ATOM 873 C C . SER A 1 107 ? -20.055 14.895 -1.452 1.00 59.09 107 SER A C 1
ATOM 875 O O . SER A 1 107 ? -21.263 15.106 -1.372 1.00 59.09 107 SER A O 1
ATOM 877 N N . LYS A 1 108 ? -19.339 15.405 -2.464 1.00 58.22 108 LYS A N 1
ATOM 878 C CA . LYS A 1 108 ? -19.941 16.150 -3.594 1.00 58.22 108 LYS A CA 1
ATOM 879 C C . LYS A 1 108 ? -20.347 15.193 -4.726 1.00 58.22 108 LYS A C 1
ATOM 881 O O . LYS A 1 108 ? -19.750 14.132 -4.854 1.00 58.22 108 LYS A O 1
ATOM 886 N N . ASN A 1 109 ? -21.296 15.582 -5.588 1.00 59.91 109 ASN A N 1
ATOM 887 C CA . ASN A 1 109 ? -21.914 14.739 -6.639 1.00 59.91 109 ASN A CA 1
ATOM 888 C C . ASN A 1 109 ? -20.961 13.754 -7.354 1.00 59.91 109 ASN A C 1
ATOM 890 O O . ASN A 1 109 ? -21.278 12.576 -7.463 1.00 59.91 109 ASN A O 1
ATOM 894 N N . LYS A 1 110 ? -19.771 14.200 -7.786 1.00 61.16 110 LYS A N 1
ATOM 895 C CA . LYS A 1 110 ? -18.768 13.340 -8.449 1.00 61.16 110 LYS A CA 1
ATOM 896 C C . LYS A 1 110 ? -18.084 12.332 -7.509 1.00 61.16 110 LYS A C 1
ATOM 898 O O . LYS A 1 110 ? -17.756 11.230 -7.931 1.00 61.16 110 LYS A O 1
ATOM 903 N N . GLY A 1 111 ? -17.868 12.685 -6.244 1.00 63.38 111 GLY A N 1
ATOM 904 C CA . GLY A 1 111 ? -17.292 11.781 -5.247 1.00 63.38 111 GLY A CA 1
ATOM 905 C C . GLY A 1 111 ? -18.252 10.657 -4.846 1.00 63.38 111 GLY A C 1
ATOM 906 O O . GLY A 1 111 ? -17.814 9.523 -4.669 1.00 63.38 111 GLY A O 1
ATOM 907 N N . ASN A 1 112 ? -19.567 10.910 -4.851 1.00 73.06 112 ASN A N 1
ATOM 908 C CA . ASN A 1 112 ? -20.570 9.850 -4.683 1.00 73.06 112 ASN A CA 1
ATOM 909 C C . ASN A 1 112 ? -20.500 8.807 -5.813 1.00 73.06 112 ASN A C 1
ATOM 911 O O . ASN A 1 112 ? -20.633 7.611 -5.550 1.00 73.06 112 ASN A O 1
ATOM 915 N N . THR A 1 113 ? -20.227 9.229 -7.054 1.00 80.62 113 THR A N 1
ATOM 916 C CA . THR A 1 113 ? -20.002 8.307 -8.180 1.00 80.62 113 THR A CA 1
ATOM 917 C C . THR A 1 113 ? -18.777 7.427 -7.949 1.00 80.62 113 THR A C 1
ATOM 919 O O . THR A 1 113 ? -18.875 6.215 -8.108 1.00 80.62 113 THR A O 1
ATOM 922 N N . LEU A 1 114 ? -17.650 7.999 -7.515 1.00 83.62 114 LEU A N 1
ATOM 923 C CA . LEU A 1 114 ? -16.429 7.233 -7.242 1.00 83.62 114 LEU A CA 1
ATOM 924 C C . LEU A 1 114 ? -16.612 6.231 -6.092 1.00 83.62 114 LEU A C 1
ATOM 926 O O . LEU A 1 114 ? -16.124 5.107 -6.174 1.00 83.62 114 LEU A O 1
ATOM 930 N N . VAL A 1 115 ? -17.333 6.614 -5.029 1.00 87.69 115 VAL A N 1
ATOM 931 C CA . VAL A 1 115 ? -17.665 5.702 -3.915 1.00 87.69 115 VAL A CA 1
ATOM 932 C C . VAL A 1 115 ? -18.504 4.538 -4.426 1.00 87.69 115 VAL A C 1
ATOM 934 O O . VAL A 1 115 ? -18.232 3.390 -4.090 1.00 87.69 115 VAL A O 1
ATOM 937 N N . THR A 1 116 ? -19.505 4.835 -5.256 1.00 87.38 116 THR A N 1
ATOM 938 C CA . THR A 1 116 ? -20.378 3.818 -5.857 1.00 87.38 116 THR A CA 1
ATOM 939 C C . THR A 1 116 ? -19.582 2.880 -6.762 1.00 87.38 116 THR A C 1
ATOM 941 O O . THR A 1 116 ? -19.767 1.673 -6.686 1.00 87.38 116 THR A O 1
ATOM 944 N N . GLN A 1 117 ? -18.647 3.409 -7.557 1.00 87.88 117 GLN A N 1
ATOM 945 C CA . GLN A 1 117 ? -17.752 2.606 -8.396 1.00 87.88 117 GLN A CA 1
ATOM 946 C C . GLN A 1 117 ? -16.867 1.675 -7.562 1.00 87.88 117 GLN A C 1
ATOM 948 O O . GLN A 1 117 ? -16.794 0.488 -7.859 1.00 87.88 117 GLN A O 1
ATOM 953 N N . LEU A 1 118 ? -16.226 2.184 -6.503 1.00 90.88 118 LEU A N 1
ATOM 954 C CA . LEU A 1 118 ? -15.369 1.358 -5.651 1.00 90.88 118 LEU A CA 1
ATOM 955 C C . LEU A 1 118 ? -16.169 0.259 -4.939 1.00 90.88 118 LEU A C 1
ATOM 957 O O . LEU A 1 118 ? -15.722 -0.883 -4.906 1.00 90.88 118 LEU A O 1
ATOM 961 N N . LYS A 1 119 ? -17.363 0.580 -4.425 1.00 92.06 119 LYS A N 1
ATOM 962 C CA . LYS A 1 119 ? -18.274 -0.416 -3.838 1.00 92.06 119 LYS A CA 1
ATOM 963 C C . LYS A 1 119 ? -18.704 -1.467 -4.859 1.00 92.06 119 LYS A C 1
ATOM 965 O O . LYS A 1 119 ? -18.575 -2.650 -4.576 1.00 92.06 119 LYS A O 1
ATOM 970 N N . GLY A 1 120 ? -19.120 -1.039 -6.051 1.00 89.31 120 GLY A N 1
ATOM 971 C CA . GLY A 1 120 ? -19.499 -1.943 -7.136 1.00 89.31 120 GLY A CA 1
ATOM 972 C C . GLY A 1 120 ? -18.361 -2.885 -7.527 1.00 89.31 120 GLY A C 1
ATOM 973 O O . GLY A 1 120 ? -18.577 -4.083 -7.632 1.00 89.31 120 GLY A O 1
ATOM 974 N N . HIS A 1 121 ? -17.124 -2.390 -7.636 1.00 89.25 121 HIS A N 1
ATOM 975 C CA . HIS A 1 121 ? -15.979 -3.257 -7.922 1.00 89.25 121 HIS A CA 1
ATOM 976 C C . HIS A 1 121 ? -15.680 -4.263 -6.792 1.00 89.25 121 HIS A C 1
ATOM 978 O O . HIS A 1 121 ? -15.224 -5.367 -7.078 1.00 89.25 121 HIS A O 1
ATOM 984 N N . LEU A 1 122 ? -15.902 -3.907 -5.518 1.00 91.12 122 LEU A N 1
ATOM 985 C CA . LEU A 1 122 ? -15.747 -4.845 -4.395 1.00 91.12 122 LEU A CA 1
ATOM 986 C C . LEU A 1 122 ? -16.820 -5.942 -4.428 1.00 91.12 122 LEU A C 1
ATOM 988 O O . LEU A 1 122 ? -16.499 -7.109 -4.214 1.00 91.12 122 LEU A O 1
ATOM 992 N N . GLU A 1 123 ? -18.062 -5.579 -4.750 1.00 88.69 123 GLU A N 1
ATOM 993 C CA . GLU A 1 123 ? -19.170 -6.527 -4.927 1.00 88.69 123 GLU A CA 1
ATOM 994 C C . GLU A 1 123 ? -18.956 -7.429 -6.156 1.00 88.69 123 GLU A C 1
ATOM 996 O O . GLU A 1 123 ? -19.155 -8.635 -6.080 1.00 88.69 123 GLU A O 1
ATOM 1001 N N . GLU A 1 124 ? -18.462 -6.900 -7.278 1.00 85.06 124 GLU A N 1
ATOM 1002 C CA . GLU A 1 124 ? -18.124 -7.699 -8.470 1.00 85.06 124 GLU A CA 1
ATOM 1003 C C . GLU A 1 124 ? -16.935 -8.645 -8.237 1.00 85.06 124 GLU A C 1
ATOM 1005 O O . GLU A 1 124 ? -16.868 -9.736 -8.809 1.00 85.06 124 GLU A O 1
ATOM 1010 N N . ALA A 1 125 ? -15.976 -8.235 -7.402 1.00 81.38 125 ALA A N 1
ATOM 1011 C CA . ALA A 1 125 ? -14.826 -9.056 -7.032 1.00 81.38 125 ALA A CA 1
ATOM 1012 C C . ALA A 1 125 ? -15.186 -10.182 -6.042 1.00 81.38 125 ALA A C 1
ATOM 1014 O O . ALA A 1 125 ? -14.367 -11.088 -5.818 1.00 81.38 125 ALA A O 1
ATOM 1015 N N . GLN A 1 126 ? -16.391 -10.142 -5.463 1.00 73.56 126 GLN A N 1
ATOM 1016 C CA . GLN A 1 126 ? -16.941 -11.223 -4.659 1.00 73.56 126 GLN A CA 1
ATOM 1017 C C . GLN A 1 126 ? -17.272 -12.427 -5.547 1.00 73.56 126 GLN A C 1
ATOM 1019 O O . GLN A 1 126 ? -17.773 -12.311 -6.665 1.00 73.56 126 GLN A O 1
ATOM 1024 N N . LYS A 1 127 ? -17.015 -13.629 -5.029 1.00 64.88 127 LYS A N 1
ATOM 1025 C CA . LYS A 1 127 ? -17.496 -14.878 -5.629 1.00 64.88 127 LYS A CA 1
ATOM 1026 C C . LYS A 1 127 ? -18.308 -15.650 -4.594 1.00 64.88 127 LYS A C 1
ATOM 1028 O O . LYS A 1 127 ? -17.972 -15.587 -3.413 1.00 64.88 127 LYS A O 1
ATOM 1033 N N . PRO A 1 128 ? -19.369 -16.367 -5.007 1.00 54.44 128 PRO A N 1
ATOM 1034 C CA . PRO A 1 128 ? -20.215 -17.100 -4.075 1.00 54.44 128 PRO A CA 1
ATOM 1035 C C . PRO A 1 128 ? -19.395 -18.097 -3.249 1.00 54.44 128 PRO A C 1
ATOM 1037 O O . PRO A 1 128 ? -18.513 -18.784 -3.774 1.00 54.44 128 PRO A O 1
ATOM 1040 N N . HIS A 1 129 ? -19.715 -18.159 -1.955 1.00 51.78 129 HIS A N 1
ATOM 1041 C CA . HIS A 1 129 ? -19.050 -18.976 -0.947 1.00 51.78 129 HIS A CA 1
ATOM 1042 C C . HIS A 1 129 ? -19.163 -20.477 -1.262 1.00 51.78 129 HIS A C 1
ATOM 1044 O O . HIS A 1 129 ? -20.042 -21.168 -0.752 1.00 51.78 129 HIS A O 1
ATOM 1050 N N . LEU A 1 130 ? -18.253 -21.027 -2.071 1.00 51.75 130 LEU A N 1
ATOM 1051 C CA . LEU A 1 130 ? -17.931 -22.450 -1.971 1.00 51.75 130 LEU A CA 1
ATOM 1052 C C . LEU A 1 130 ? -16.881 -22.602 -0.872 1.00 51.75 130 LEU A C 1
ATOM 1054 O O . LEU A 1 130 ? -15.706 -22.317 -1.083 1.00 51.75 130 LEU A O 1
ATOM 1058 N N . HIS A 1 131 ? -17.349 -23.056 0.289 1.00 49.62 131 HIS A N 1
ATOM 1059 C CA . HIS A 1 131 ? -16.704 -23.186 1.605 1.00 49.62 131 HIS A CA 1
ATOM 1060 C C . HIS A 1 131 ? -15.324 -23.887 1.692 1.00 49.62 131 HIS A C 1
ATOM 1062 O O . HIS A 1 131 ? -14.912 -24.263 2.786 1.00 49.62 131 HIS A O 1
ATOM 1068 N N . LYS A 1 132 ? -14.600 -24.124 0.590 1.00 52.66 132 LYS A N 1
ATOM 1069 C CA . LYS A 1 132 ? -13.362 -24.924 0.592 1.00 52.66 132 LYS A CA 1
ATOM 1070 C C . LYS A 1 132 ? -12.204 -24.417 -0.264 1.00 52.66 132 LYS A C 1
ATOM 1072 O O . LYS A 1 132 ? -11.159 -25.054 -0.240 1.00 52.66 132 LYS A O 1
ATOM 1077 N N . ASN A 1 133 ? -12.335 -23.309 -0.993 1.00 58.75 133 ASN A N 1
ATOM 1078 C CA . ASN A 1 133 ? -11.258 -22.850 -1.872 1.00 58.75 133 ASN A CA 1
ATOM 1079 C C . ASN A 1 133 ? -10.971 -21.364 -1.661 1.00 58.75 133 ASN A C 1
ATOM 1081 O O . ASN A 1 133 ? -11.813 -20.540 -2.003 1.00 58.75 133 ASN A O 1
ATOM 1085 N N . CYS A 1 134 ? -9.768 -21.043 -1.172 1.00 64.69 134 CYS A N 1
ATOM 1086 C CA . CYS A 1 134 ? -9.223 -19.683 -1.167 1.00 64.69 134 CYS A CA 1
ATOM 1087 C C . CYS A 1 134 ? -9.463 -19.014 -2.523 1.00 64.69 134 CYS A C 1
ATOM 1089 O O . CYS A 1 134 ? -9.110 -19.574 -3.576 1.00 64.69 134 CYS A O 1
ATOM 1091 N N . PHE A 1 135 ? -10.156 -17.874 -2.516 1.00 59.03 135 PHE A N 1
ATOM 1092 C CA . PHE A 1 135 ? -10.739 -17.340 -3.742 1.00 59.03 135 PHE A CA 1
ATOM 1093 C C . PHE A 1 135 ? -9.698 -16.664 -4.638 1.00 59.03 135 PHE A C 1
ATOM 1095 O O . PHE A 1 135 ? -8.606 -16.272 -4.238 1.00 59.03 135 PHE A O 1
ATOM 1102 N N . ARG A 1 136 ? -10.059 -16.540 -5.919 1.00 63.94 136 ARG A N 1
ATOM 1103 C CA . ARG A 1 136 ? -9.185 -16.107 -7.021 1.00 63.94 136 ARG A CA 1
ATOM 1104 C C . ARG A 1 136 ? -9.076 -14.578 -7.153 1.00 63.94 136 ARG A C 1
ATOM 1106 O O . ARG A 1 136 ? -8.974 -14.094 -8.277 1.00 63.94 136 ARG A O 1
ATOM 1113 N N . THR A 1 137 ? -9.174 -13.837 -6.055 1.00 68.88 137 THR A N 1
ATOM 1114 C CA . THR A 1 137 ? -9.220 -12.367 -6.059 1.00 68.88 137 THR A CA 1
ATOM 1115 C C . THR A 1 137 ? -7.899 -11.806 -5.536 1.00 68.88 137 THR A C 1
ATOM 1117 O O . THR A 1 137 ? -7.263 -12.399 -4.669 1.00 68.88 137 THR A O 1
ATOM 1120 N N . ASN A 1 138 ? -7.458 -10.658 -6.060 1.00 84.31 138 ASN A N 1
ATOM 1121 C CA . ASN A 1 138 ? -6.326 -9.935 -5.486 1.00 84.31 138 ASN A CA 1
ATOM 1122 C C . ASN A 1 138 ? -6.763 -9.304 -4.154 1.00 84.31 138 ASN A C 1
ATOM 1124 O O . ASN A 1 138 ? -7.265 -8.178 -4.109 1.00 84.31 138 ASN A O 1
ATOM 1128 N N . TYR A 1 139 ? -6.591 -10.060 -3.073 1.00 91.38 139 TYR A N 1
ATOM 1129 C CA . TYR A 1 139 ? -7.039 -9.664 -1.746 1.00 91.38 139 TYR A CA 1
ATOM 1130 C C . TYR A 1 139 ? -6.278 -8.485 -1.152 1.00 91.38 139 TYR A C 1
ATOM 1132 O O . TYR A 1 139 ? -6.822 -7.795 -0.295 1.00 91.38 139 TYR A O 1
ATOM 1140 N N . TYR A 1 140 ? -5.081 -8.182 -1.656 1.00 93.12 140 TYR A N 1
ATOM 1141 C CA . TYR A 1 140 ? -4.401 -6.934 -1.331 1.00 93.12 140 TYR A CA 1
ATOM 1142 C C . TYR A 1 140 ? -5.228 -5.733 -1.811 1.00 93.12 140 TYR A C 1
ATOM 1144 O O . TYR A 1 140 ? -5.558 -4.853 -1.020 1.00 93.12 140 TYR A O 1
ATOM 1152 N N . GLN A 1 141 ? -5.640 -5.719 -3.086 1.00 93.19 141 GLN A N 1
ATOM 1153 C CA . GLN A 1 141 ? -6.464 -4.631 -3.631 1.00 93.19 141 GLN A CA 1
ATOM 1154 C C . GLN A 1 141 ? -7.862 -4.595 -3.012 1.00 93.19 141 GLN A C 1
ATOM 1156 O O . GLN A 1 141 ? -8.370 -3.511 -2.733 1.00 93.19 141 GLN A O 1
ATOM 1161 N N . TYR A 1 142 ? -8.468 -5.761 -2.779 1.00 94.31 142 TYR A N 1
ATOM 1162 C CA . TYR A 1 142 ? -9.776 -5.859 -2.129 1.00 94.31 142 TYR A CA 1
ATOM 1163 C C . TYR A 1 142 ? -9.743 -5.221 -0.733 1.00 94.31 142 TYR A C 1
ATOM 1165 O O . TYR A 1 142 ? -10.534 -4.328 -0.432 1.00 94.31 142 TYR A O 1
ATOM 1173 N N . SER A 1 143 ? -8.759 -5.605 0.083 1.00 97.00 143 SER A N 1
ATOM 1174 C CA . SER A 1 143 ? -8.562 -5.051 1.428 1.00 97.00 143 SER A CA 1
ATOM 1175 C C . SER A 1 143 ? -8.240 -3.561 1.387 1.00 97.00 143 SER A C 1
ATOM 1177 O O . SER A 1 143 ? -8.746 -2.797 2.206 1.00 97.00 143 SER A O 1
ATOM 1179 N N . LEU A 1 144 ? -7.459 -3.120 0.396 1.00 97.25 144 LEU A N 1
ATOM 1180 C CA . LEU A 1 144 ? -7.148 -1.706 0.203 1.00 97.25 144 LEU A CA 1
ATOM 1181 C C . LEU A 1 144 ? -8.403 -0.890 -0.130 1.00 97.25 144 LEU A C 1
ATOM 1183 O O . LEU A 1 144 ? -8.556 0.219 0.373 1.00 97.25 144 LEU A O 1
ATOM 1187 N N . GLY A 1 145 ? -9.319 -1.442 -0.931 1.00 96.56 145 GLY A N 1
ATOM 1188 C CA . GLY A 1 145 ? -10.618 -0.834 -1.222 1.00 96.56 145 GLY A CA 1
ATOM 1189 C C . GLY A 1 145 ? -11.490 -0.678 0.024 1.00 96.56 145 GLY A C 1
ATOM 1190 O O . GLY A 1 145 ? -12.056 0.395 0.239 1.00 96.56 145 GLY A O 1
ATOM 1191 N N . VAL A 1 146 ? -11.544 -1.707 0.876 1.00 97.81 146 VAL A N 1
ATOM 1192 C CA . VAL A 1 146 ? -12.252 -1.654 2.168 1.00 97.81 146 VAL A CA 1
ATOM 1193 C C . VAL A 1 146 ? -11.636 -0.595 3.088 1.00 97.81 146 VAL A C 1
ATOM 1195 O O . VAL A 1 146 ? -12.356 0.270 3.591 1.00 97.81 146 VAL A O 1
ATOM 1198 N N . LEU A 1 147 ? -10.307 -0.593 3.245 1.00 98.19 147 LEU A N 1
ATOM 1199 C CA . LEU A 1 147 ? -9.579 0.416 4.022 1.00 98.19 147 LEU A CA 1
ATOM 1200 C C . LEU A 1 147 ? -9.862 1.836 3.508 1.00 98.19 147 LEU A C 1
ATOM 1202 O O . LEU A 1 147 ? -10.173 2.734 4.289 1.00 98.19 147 LEU A O 1
ATOM 1206 N N . ALA A 1 148 ? -9.809 2.037 2.191 1.00 96.56 148 ALA A N 1
ATOM 1207 C CA . ALA A 1 148 ? -10.047 3.330 1.564 1.00 96.56 148 ALA A CA 1
ATOM 1208 C C . ALA A 1 148 ? -11.471 3.859 1.795 1.00 96.56 148 ALA A C 1
ATOM 1210 O O . ALA A 1 148 ? -11.650 5.054 2.019 1.00 96.56 148 ALA A O 1
ATOM 1211 N N . LEU A 1 149 ? -12.492 2.999 1.774 1.00 95.31 149 LEU A N 1
ATOM 1212 C CA . LEU A 1 149 ? -13.856 3.398 2.138 1.00 95.31 149 LEU A CA 1
ATOM 1213 C C . LEU A 1 149 ? -13.955 3.744 3.628 1.00 95.31 149 LEU A C 1
ATOM 1215 O O . LEU A 1 149 ? -14.554 4.763 3.989 1.00 95.31 149 LEU A O 1
ATOM 1219 N N . CYS A 1 150 ? -13.322 2.938 4.477 1.00 95.75 150 CYS A N 1
ATOM 1220 C CA . CYS A 1 150 ? -13.355 3.119 5.917 1.00 95.75 150 CYS A CA 1
ATOM 1221 C C . CYS A 1 150 ? -12.739 4.453 6.374 1.00 95.75 150 CYS A C 1
ATOM 1223 O O . CYS A 1 150 ? -13.371 5.169 7.150 1.00 95.75 150 CYS A O 1
ATOM 1225 N N . VAL A 1 151 ? -11.579 4.864 5.839 1.00 92.62 151 VAL A N 1
ATOM 1226 C CA . VAL A 1 151 ? -10.948 6.145 6.236 1.00 92.62 151 VAL A CA 1
ATOM 1227 C C . VAL A 1 151 ? -11.776 7.385 5.865 1.00 92.62 151 VAL A C 1
ATOM 1229 O O . VAL A 1 151 ? -11.537 8.479 6.377 1.00 92.62 151 VAL A O 1
ATOM 1232 N N . HIS A 1 152 ? -12.767 7.217 4.983 1.00 89.62 152 HIS A N 1
ATOM 1233 C CA . HIS A 1 152 ? -13.765 8.228 4.614 1.00 89.62 152 HIS A CA 1
ATOM 1234 C C . HIS A 1 152 ? -15.101 8.067 5.359 1.00 89.62 152 HIS A C 1
ATOM 1236 O O . HIS A 1 152 ? -16.089 8.719 4.999 1.00 89.62 152 HIS A O 1
ATOM 1242 N N . GLY A 1 153 ? -15.167 7.187 6.361 1.00 90.00 153 GLY A N 1
ATOM 1243 C CA . GLY A 1 153 ? -16.380 6.889 7.125 1.00 90.00 153 GLY A CA 1
ATOM 1244 C C . GLY A 1 153 ? -17.488 6.268 6.272 1.00 90.00 153 GLY A C 1
ATOM 1245 O O . GLY A 1 153 ? -18.671 6.522 6.507 1.00 90.00 153 GLY A O 1
ATOM 1246 N N . LYS A 1 154 ? -17.136 5.528 5.211 1.00 91.56 154 LYS A N 1
ATOM 1247 C CA . LYS A 1 154 ? -18.110 4.880 4.326 1.00 91.56 154 LYS A CA 1
ATOM 1248 C C . LYS A 1 154 ? -18.279 3.421 4.719 1.00 91.56 154 LYS A C 1
ATOM 1250 O O . LYS A 1 154 ? -17.373 2.619 4.535 1.00 91.56 154 LYS A O 1
ATOM 1255 N N . VAL A 1 155 ? -19.482 3.089 5.183 1.00 91.44 155 VAL A N 1
ATOM 1256 C CA . VAL A 1 155 ? -19.890 1.714 5.494 1.00 91.44 155 VAL A CA 1
ATOM 1257 C C . VAL A 1 155 ? -19.780 0.838 4.249 1.00 91.44 155 VAL A C 1
ATOM 1259 O O . VAL A 1 155 ? -20.195 1.248 3.155 1.00 91.44 155 VAL A O 1
ATOM 1262 N N . VAL A 1 156 ? -19.247 -0.363 4.432 1.00 93.06 156 VAL A N 1
ATOM 1263 C CA . VAL A 1 156 ? -19.129 -1.419 3.421 1.00 93.06 156 VAL A CA 1
ATOM 1264 C C . VAL A 1 156 ? -20.109 -2.538 3.804 1.00 93.06 156 VAL A C 1
ATOM 1266 O O . VAL A 1 156 ? -20.307 -2.746 5.001 1.00 93.06 156 VAL A O 1
ATOM 1269 N N . PRO A 1 157 ? -20.775 -3.224 2.856 1.00 93.44 157 PRO A N 1
ATOM 1270 C CA . PRO A 1 157 ? -21.705 -4.299 3.206 1.00 93.44 157 PRO A CA 1
ATOM 1271 C C . PRO A 1 157 ? -21.046 -5.407 4.042 1.00 93.44 157 PRO A C 1
ATOM 1273 O O . PRO A 1 157 ? -19.905 -5.774 3.772 1.00 93.44 157 PRO A O 1
ATOM 1276 N N . ASP A 1 158 ? -21.773 -5.983 5.006 1.00 94.12 158 ASP A N 1
ATOM 1277 C CA . ASP A 1 158 ? -21.230 -7.003 5.922 1.00 94.12 158 ASP A CA 1
ATOM 1278 C C . ASP A 1 158 ? -20.596 -8.187 5.174 1.00 94.12 158 ASP A C 1
ATOM 1280 O O . ASP A 1 158 ? -19.495 -8.607 5.514 1.00 94.12 158 ASP A O 1
ATOM 1284 N N . HIS A 1 159 ? -21.212 -8.653 4.083 1.00 90.81 159 HIS A N 1
ATOM 1285 C CA . HIS A 1 159 ? -20.692 -9.770 3.286 1.00 90.81 159 HIS A CA 1
ATOM 1286 C C . HIS A 1 159 ? -19.308 -9.496 2.659 1.00 90.81 159 HIS A C 1
ATOM 1288 O O . HIS A 1 159 ? -18.528 -10.427 2.463 1.00 90.81 159 HIS A O 1
ATOM 1294 N N . VAL A 1 160 ? -18.977 -8.231 2.361 1.00 92.88 160 VAL A N 1
ATOM 1295 C CA . VAL A 1 160 ? -17.646 -7.828 1.863 1.00 92.88 160 VAL A CA 1
ATOM 1296 C C . VAL A 1 160 ? -16.601 -8.006 2.965 1.00 92.88 160 VAL A C 1
ATOM 1298 O O . VAL A 1 160 ? -15.492 -8.485 2.722 1.00 92.88 160 VAL A O 1
ATOM 1301 N N . VAL A 1 161 ? -16.961 -7.659 4.201 1.00 95.25 161 VAL A N 1
ATOM 1302 C CA . VAL A 1 161 ? -16.092 -7.817 5.374 1.00 95.25 161 VAL A CA 1
ATOM 1303 C C . VAL A 1 161 ? -15.962 -9.295 5.749 1.00 95.25 161 VAL A C 1
ATOM 1305 O O . VAL A 1 161 ? -14.854 -9.773 5.988 1.00 95.25 161 VAL A O 1
ATOM 1308 N N . GLU A 1 162 ? -17.060 -10.051 5.729 1.00 93.50 162 GLU A N 1
ATOM 1309 C CA . GLU A 1 162 ? -17.072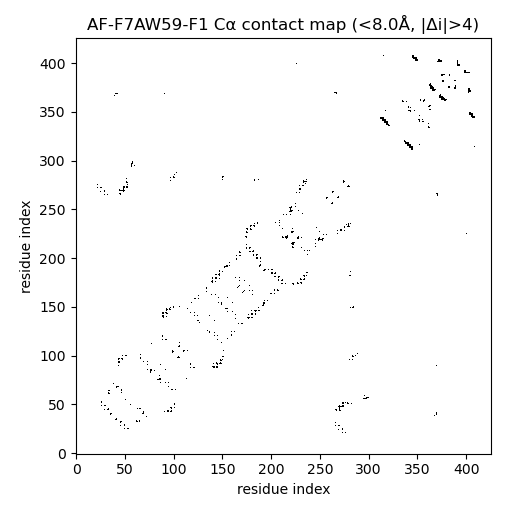 -11.495 5.995 1.00 93.50 162 GLU A CA 1
ATOM 1310 C C . GLU A 1 162 ? -16.198 -12.288 5.020 1.00 93.50 162 GLU A C 1
ATOM 1312 O O . GLU A 1 162 ? -15.558 -13.263 5.421 1.00 93.50 162 GLU A O 1
ATOM 1317 N N . GLN A 1 163 ? -16.092 -11.846 3.765 1.00 90.44 163 GLN A N 1
ATOM 1318 C CA . GLN A 1 163 ? -15.157 -12.435 2.812 1.00 90.44 163 GLN A CA 1
ATOM 1319 C C . GLN A 1 163 ? -13.695 -12.262 3.259 1.00 90.44 163 GLN A C 1
ATOM 1321 O O . GLN A 1 163 ? -12.932 -13.227 3.210 1.00 90.44 163 GLN A O 1
ATOM 1326 N N . LEU A 1 164 ? -13.301 -11.076 3.738 1.00 93.31 164 LEU A N 1
ATOM 1327 C CA . LEU A 1 164 ? -11.952 -10.858 4.278 1.00 93.31 164 LEU A CA 1
ATOM 1328 C C . LEU A 1 164 ? -11.698 -11.674 5.547 1.00 93.31 164 LEU A C 1
ATOM 1330 O O . LEU A 1 164 ? -10.617 -12.244 5.692 1.00 93.31 164 LEU A O 1
ATOM 1334 N N . LEU A 1 165 ? -12.691 -11.760 6.437 1.00 94.50 165 LEU A N 1
ATOM 1335 C CA . LEU A 1 165 ? -12.610 -12.573 7.654 1.00 94.50 165 LEU A CA 1
ATOM 1336 C C . LEU A 1 165 ? -12.349 -14.048 7.309 1.00 94.50 165 LEU A C 1
ATOM 1338 O O . LEU A 1 165 ? -11.417 -14.652 7.835 1.00 94.50 165 LEU A O 1
ATOM 1342 N N . CYS A 1 166 ? -13.103 -14.596 6.351 1.00 90.69 166 CYS A N 1
ATOM 1343 C CA . CYS A 1 166 ? -12.939 -15.975 5.892 1.00 90.69 166 CYS A CA 1
ATOM 1344 C C . CYS A 1 166 ? -11.529 -16.249 5.343 1.00 90.69 166 CYS A C 1
ATOM 1346 O O . CYS A 1 166 ? -10.974 -17.324 5.571 1.00 90.69 166 CYS A O 1
ATOM 1348 N N . GLU A 1 167 ? -10.953 -15.300 4.607 1.00 89.69 167 GLU A N 1
ATOM 1349 C CA . GLU A 1 167 ? -9.631 -15.435 3.986 1.00 89.69 167 GLU A CA 1
ATOM 1350 C C . GLU A 1 167 ? -8.492 -15.327 4.995 1.00 89.69 167 GLU A C 1
ATOM 1352 O O . GLU A 1 167 ? -7.520 -16.081 4.913 1.00 89.69 167 GLU A O 1
ATOM 1357 N N . VAL A 1 168 ? -8.611 -14.429 5.974 1.00 91.81 168 VAL A N 1
ATOM 1358 C CA . VAL A 1 168 ? -7.640 -14.367 7.070 1.00 91.81 168 VAL A CA 1
ATOM 1359 C C . VAL A 1 168 ? -7.668 -15.646 7.890 1.00 91.81 168 VAL A C 1
ATOM 1361 O O . VAL A 1 168 ? -6.602 -16.106 8.282 1.00 91.81 168 VAL A O 1
ATOM 1364 N N . GLU A 1 169 ? -8.822 -16.268 8.086 1.00 89.25 169 GLU A N 1
ATOM 1365 C CA . GLU A 1 169 ? -8.912 -17.509 8.853 1.00 89.25 169 GLU A CA 1
ATOM 1366 C C . GLU A 1 169 ? -8.377 -18.719 8.065 1.00 89.25 169 GLU A C 1
ATOM 1368 O O . GLU A 1 169 ? -7.520 -19.463 8.545 1.00 89.25 169 GLU A O 1
ATOM 1373 N N . HIS A 1 170 ? -8.820 -18.897 6.818 1.00 85.50 170 HIS A N 1
ATOM 1374 C CA . HIS A 1 170 ? -8.651 -20.168 6.105 1.00 85.50 170 HIS A CA 1
ATOM 1375 C C . HIS A 1 170 ? -7.539 -20.177 5.053 1.00 85.50 170 HIS A C 1
ATOM 1377 O O . HIS A 1 170 ? -7.218 -21.244 4.524 1.00 85.50 170 HIS A O 1
ATOM 1383 N N . CYS A 1 171 ? -6.949 -19.023 4.726 1.00 85.50 171 CYS A N 1
ATOM 1384 C CA . CYS A 1 171 ? -6.058 -18.900 3.576 1.00 85.50 171 CYS A CA 1
ATOM 1385 C C . CYS A 1 171 ? -4.651 -18.404 3.920 1.00 85.50 171 CYS A C 1
ATOM 1387 O O . CYS A 1 171 ? -4.397 -17.683 4.894 1.00 85.50 171 CYS A O 1
ATOM 1389 N N . GLN A 1 172 ? -3.707 -18.855 3.093 1.00 85.69 172 GLN A N 1
ATOM 1390 C CA . GLN A 1 172 ? -2.312 -18.432 3.096 1.00 85.69 172 GLN A CA 1
ATOM 1391 C C . GLN A 1 172 ? -2.169 -17.262 2.126 1.00 85.69 172 GLN A C 1
ATOM 1393 O O . GLN A 1 172 ? -2.441 -17.401 0.934 1.00 85.69 172 GLN A O 1
ATOM 1398 N N . HIS A 1 173 ? -1.735 -16.122 2.648 1.00 88.94 173 HIS A N 1
ATOM 1399 C CA . HIS A 1 173 ? -1.575 -14.874 1.909 1.00 88.94 173 HIS A CA 1
ATOM 1400 C C . HIS A 1 173 ? -0.200 -14.277 2.203 1.00 88.94 173 HIS A C 1
ATOM 1402 O O . HIS A 1 173 ? 0.406 -14.579 3.232 1.00 88.94 173 HIS A O 1
ATOM 1408 N N . SER A 1 174 ? 0.303 -13.427 1.305 1.00 91.38 174 SER A N 1
ATOM 1409 C CA . SER A 1 174 ? 1.548 -12.694 1.555 1.00 91.38 174 SER A CA 1
ATOM 1410 C C . SER A 1 174 ? 1.414 -11.765 2.765 1.00 91.38 174 SER A C 1
ATOM 1412 O O . SER A 1 174 ? 0.311 -11.317 3.089 1.00 91.38 174 SER A O 1
ATOM 1414 N N . VAL A 1 175 ? 2.550 -11.417 3.382 1.00 94.81 175 VAL A N 1
ATOM 1415 C CA . VAL A 1 175 ? 2.605 -10.450 4.492 1.00 94.81 175 VAL A CA 1
ATOM 1416 C C . VAL A 1 175 ? 1.952 -9.118 4.103 1.00 94.81 175 VAL A C 1
ATOM 1418 O O . VAL A 1 175 ? 1.181 -8.574 4.884 1.00 94.81 175 VAL A O 1
ATOM 1421 N N . ASP A 1 176 ? 2.164 -8.635 2.875 1.00 94.75 176 ASP A N 1
ATOM 1422 C CA . ASP A 1 176 ? 1.517 -7.417 2.363 1.00 94.75 176 ASP A CA 1
ATOM 1423 C C . ASP A 1 176 ? -0.011 -7.509 2.389 1.00 94.75 176 ASP A C 1
ATOM 1425 O O . ASP A 1 176 ? -0.696 -6.570 2.788 1.00 94.75 176 ASP A O 1
ATOM 1429 N N . THR A 1 177 ? -0.555 -8.649 1.956 1.00 95.06 177 THR A N 1
ATOM 1430 C CA . THR A 1 177 ? -2.003 -8.858 1.854 1.00 95.06 177 THR A CA 1
ATOM 1431 C C . THR A 1 177 ? -2.634 -8.908 3.238 1.00 95.06 177 THR A C 1
ATOM 1433 O O . THR A 1 177 ? -3.588 -8.175 3.496 1.00 95.06 177 THR A O 1
ATOM 1436 N N . VAL A 1 178 ? -2.071 -9.714 4.147 1.00 96.75 178 VAL A N 1
ATOM 1437 C CA . VAL A 1 178 ? -2.583 -9.804 5.523 1.00 96.75 178 VAL A CA 1
ATOM 1438 C C . VAL A 1 178 ? -2.413 -8.484 6.271 1.00 96.75 178 VAL A C 1
ATOM 1440 O O . VAL A 1 178 ? -3.277 -8.131 7.067 1.00 96.75 178 VAL A O 1
ATOM 1443 N N . ALA A 1 179 ? -1.363 -7.710 5.980 1.00 97.56 179 ALA A N 1
ATOM 1444 C CA . ALA A 1 179 ? -1.173 -6.410 6.603 1.00 97.56 179 ALA A CA 1
ATOM 1445 C C . ALA A 1 179 ? -2.278 -5.419 6.198 1.00 97.56 179 ALA A C 1
ATOM 1447 O O . ALA A 1 179 ? -2.894 -4.782 7.052 1.00 97.56 179 ALA A O 1
ATOM 1448 N N . VAL A 1 180 ? -2.609 -5.324 4.907 1.00 98.19 180 VAL A N 1
ATOM 1449 C CA . VAL A 1 180 ? -3.700 -4.438 4.464 1.00 98.19 180 VAL A CA 1
ATOM 1450 C C . VAL A 1 180 ? -5.067 -4.922 4.973 1.00 98.19 180 VAL A C 1
ATOM 1452 O O . VAL A 1 180 ? -5.901 -4.085 5.320 1.00 98.19 180 VAL A O 1
ATOM 1455 N N . MET A 1 181 ? -5.289 -6.240 5.095 1.00 97.94 181 MET A N 1
ATOM 1456 C CA . MET A 1 181 ? -6.472 -6.795 5.779 1.00 97.94 181 MET A CA 1
ATOM 1457 C C . MET A 1 181 ? -6.554 -6.313 7.234 1.00 97.94 181 MET A C 1
ATOM 1459 O O . MET A 1 181 ? -7.595 -5.813 7.654 1.00 97.94 181 MET A O 1
ATOM 1463 N N . GLY A 1 182 ? -5.446 -6.398 7.978 1.00 98.00 182 GLY A N 1
ATOM 1464 C CA . GLY A 1 182 ? -5.362 -5.922 9.360 1.00 98.00 182 GLY A CA 1
ATOM 1465 C C . GLY A 1 182 ? -5.682 -4.434 9.494 1.00 98.00 182 GLY A C 1
ATOM 1466 O O . GLY A 1 182 ? -6.525 -4.063 10.306 1.00 98.00 182 GLY A O 1
ATOM 1467 N N . LEU A 1 183 ? -5.087 -3.581 8.650 1.00 98.31 183 LEU A N 1
ATOM 1468 C CA . LEU A 1 183 ? -5.405 -2.146 8.631 1.00 98.31 183 LEU A CA 1
ATOM 1469 C C . LEU A 1 183 ? -6.898 -1.898 8.368 1.00 98.31 183 LEU A C 1
ATOM 1471 O O . LEU A 1 183 ? -7.499 -1.037 9.011 1.00 98.31 183 LEU A O 1
ATOM 1475 N N . ALA A 1 184 ? -7.511 -2.651 7.451 1.00 98.38 184 ALA A N 1
ATOM 1476 C CA . ALA A 1 184 ? -8.937 -2.531 7.165 1.00 98.38 184 ALA A CA 1
ATOM 1477 C C . ALA A 1 184 ? -9.803 -2.900 8.383 1.00 98.38 184 ALA A C 1
ATOM 1479 O O . ALA A 1 184 ? -10.702 -2.133 8.727 1.00 98.38 184 ALA A O 1
ATOM 1480 N N . PHE A 1 185 ? -9.520 -4.012 9.071 1.00 98.31 185 PHE A N 1
ATOM 1481 C CA . PHE A 1 185 ? -10.269 -4.420 10.269 1.00 98.31 185 PHE A CA 1
ATOM 1482 C C . PHE A 1 185 ? -10.143 -3.415 11.414 1.00 98.31 185 PHE A C 1
ATOM 1484 O O . PHE A 1 185 ? -11.160 -3.012 11.982 1.00 98.31 185 PHE A O 1
ATOM 1491 N N . ILE A 1 186 ? -8.921 -2.954 11.705 1.00 96.94 186 ILE A N 1
ATOM 1492 C CA . ILE A 1 186 ? -8.675 -1.948 12.749 1.00 96.94 186 ILE A CA 1
ATOM 1493 C C . ILE A 1 186 ? -9.441 -0.661 12.424 1.00 96.94 186 ILE A C 1
ATOM 1495 O O . ILE A 1 186 ? -10.090 -0.089 13.301 1.00 96.94 186 ILE A O 1
ATOM 1499 N N . CYS A 1 187 ? -9.431 -0.233 11.156 1.00 97.19 187 CYS A N 1
ATOM 1500 C CA . CYS A 1 187 ? -10.197 0.925 10.713 1.00 97.19 187 CYS A CA 1
ATOM 1501 C C . CYS A 1 187 ? -11.706 0.738 10.940 1.00 97.19 187 CYS A C 1
ATOM 1503 O O . CYS A 1 187 ? -12.339 1.588 11.567 1.00 97.19 187 CYS A O 1
ATOM 1505 N N . LEU A 1 188 ? -12.289 -0.353 10.426 1.00 96.31 188 LEU A N 1
ATOM 1506 C CA . LEU A 1 188 ? -13.739 -0.587 10.457 1.00 96.31 188 LEU A CA 1
ATOM 1507 C C . LEU A 1 188 ? -14.270 -0.639 11.890 1.00 96.31 188 LEU A C 1
ATOM 1509 O O . LEU A 1 188 ? -15.295 -0.016 12.181 1.00 96.31 188 LEU A O 1
ATOM 1513 N N . LYS A 1 189 ? -13.539 -1.331 12.771 1.00 94.12 189 LYS A N 1
ATOM 1514 C CA . LYS A 1 189 ? -13.836 -1.407 14.202 1.00 94.12 189 LYS A CA 1
ATOM 1515 C C . LYS A 1 189 ? -13.686 -0.037 14.869 1.00 94.12 189 LYS A C 1
ATOM 1517 O O . LYS A 1 189 ? -14.604 0.426 15.537 1.00 94.12 189 LYS A O 1
ATOM 1522 N N . GLY A 1 190 ? -12.559 0.648 14.659 1.00 90.69 190 GLY A N 1
ATOM 1523 C CA . GLY A 1 190 ? -12.291 1.959 15.264 1.00 90.69 190 GLY A CA 1
ATOM 1524 C C . GLY A 1 190 ? -13.290 3.044 14.845 1.00 90.69 190 GLY A C 1
ATOM 1525 O O . GLY A 1 190 ? -13.621 3.923 15.638 1.00 90.69 190 GLY A O 1
ATOM 1526 N N . ALA A 1 191 ? -13.811 2.960 13.620 1.00 89.88 191 ALA A N 1
ATOM 1527 C CA . ALA A 1 191 ? -14.840 3.853 13.096 1.00 89.88 191 ALA A CA 1
ATOM 1528 C C . ALA A 1 191 ? -16.282 3.362 13.352 1.00 89.88 191 ALA A C 1
ATOM 1530 O O . ALA A 1 191 ? -17.223 4.052 12.957 1.00 89.88 191 ALA A O 1
ATOM 1531 N N . ASN A 1 192 ? -16.464 2.205 14.005 1.00 91.31 192 ASN A N 1
ATOM 1532 C CA . ASN A 1 192 ? -17.760 1.586 14.303 1.00 91.31 192 ASN A CA 1
ATOM 1533 C C . ASN A 1 192 ? -18.675 1.460 13.064 1.00 91.31 192 ASN A C 1
ATOM 1535 O O . ASN A 1 192 ? -19.855 1.820 13.097 1.00 91.31 192 ASN A O 1
ATOM 1539 N N . LEU A 1 193 ? -18.115 1.010 11.934 1.00 93.38 193 LEU A N 1
ATOM 1540 C CA . LEU A 1 193 ? -18.842 0.940 10.656 1.00 93.38 193 LEU A CA 1
ATOM 1541 C C . LEU A 1 193 ? -19.604 -0.379 10.456 1.00 93.38 193 LEU A C 1
ATOM 1543 O O . LEU A 1 193 ? -20.603 -0.383 9.737 1.00 93.38 193 LEU A O 1
ATOM 1547 N N . ASN A 1 194 ? -19.164 -1.470 11.097 1.00 96.81 194 ASN A N 1
ATOM 1548 C CA . ASN A 1 194 ? -19.769 -2.806 11.000 1.00 96.81 194 ASN A CA 1
ATOM 1549 C C . ASN A 1 194 ? -19.863 -3.483 12.391 1.00 96.81 194 ASN A C 1
ATOM 1551 O O . ASN A 1 194 ? -19.265 -4.541 12.595 1.00 96.81 194 ASN A O 1
ATOM 1555 N N . PRO A 1 195 ? -20.633 -2.917 13.345 1.00 95.75 195 PRO A N 1
ATOM 1556 C CA . PRO A 1 195 ? -20.630 -3.335 14.756 1.00 95.75 195 PRO A CA 1
ATOM 1557 C C . PRO A 1 195 ? -20.961 -4.816 14.986 1.00 95.75 195 PRO A C 1
ATOM 1559 O O . PRO A 1 195 ? -20.447 -5.449 15.904 1.00 95.75 195 PRO A O 1
ATOM 1562 N N . ASN A 1 196 ? -21.799 -5.406 14.127 1.00 96.56 196 ASN A N 1
ATOM 1563 C CA . ASN A 1 196 ? -22.169 -6.824 14.217 1.00 96.56 196 ASN A CA 1
ATOM 1564 C C . ASN A 1 196 ? -20.974 -7.770 14.004 1.00 96.56 196 ASN A C 1
ATOM 1566 O O . ASN A 1 196 ? -21.025 -8.934 14.402 1.00 96.56 196 ASN A O 1
ATOM 1570 N N . LEU A 1 197 ? -19.915 -7.285 13.353 1.00 97.25 197 LEU A N 1
ATOM 1571 C CA . LEU A 1 197 ? -18.717 -8.049 13.030 1.00 97.25 197 LEU A CA 1
ATOM 1572 C C . LEU A 1 197 ? -17.539 -7.707 13.950 1.00 97.25 197 LEU A C 1
ATOM 1574 O O . LEU A 1 197 ? -16.501 -8.353 13.827 1.00 97.25 197 LEU A O 1
ATOM 1578 N N . ASP A 1 198 ? -17.684 -6.765 14.889 1.00 96.00 198 ASP A N 1
ATOM 1579 C CA . ASP A 1 198 ? -16.592 -6.297 15.754 1.00 96.00 198 ASP A CA 1
ATOM 1580 C C . ASP A 1 198 ? -15.845 -7.429 16.479 1.00 96.00 198 ASP A C 1
ATOM 1582 O O . ASP A 1 198 ? -14.614 -7.446 16.408 1.00 96.00 198 ASP A O 1
ATOM 1586 N N . PRO A 1 199 ? -16.514 -8.422 17.109 1.00 97.38 199 PRO A N 1
ATOM 1587 C CA . PRO A 1 199 ? -15.803 -9.524 17.757 1.00 97.38 199 PRO A CA 1
ATOM 1588 C C . PRO A 1 199 ? -14.990 -10.370 16.769 1.00 97.38 199 PRO A C 1
ATOM 1590 O O . PRO A 1 199 ? -13.892 -10.811 17.093 1.00 97.38 199 PRO A O 1
ATOM 1593 N N . LYS A 1 200 ? -15.509 -10.571 15.548 1.00 97.50 200 LYS A N 1
ATOM 1594 C CA . LYS A 1 200 ? -14.810 -11.322 14.493 1.00 97.50 200 LYS A CA 1
ATOM 1595 C C . LYS A 1 200 ? -13.632 -10.525 13.930 1.00 97.50 200 LYS A C 1
ATOM 1597 O O . LYS A 1 200 ? -12.590 -11.103 13.650 1.00 97.50 200 LYS A O 1
ATOM 1602 N N . MET A 1 201 ? -13.785 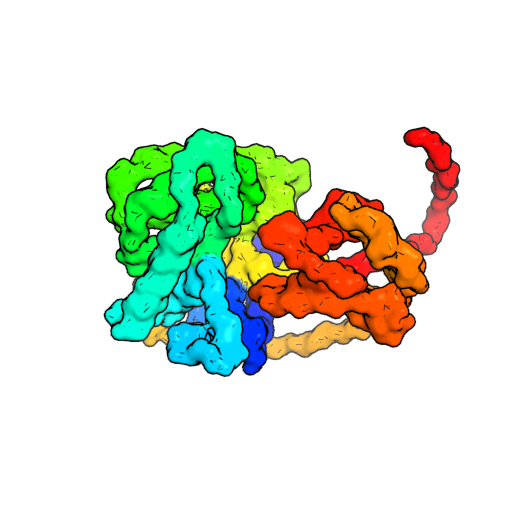-9.209 13.764 1.00 97.56 201 MET A N 1
ATOM 1603 C CA . MET A 1 201 ? -12.711 -8.321 13.305 1.00 97.56 201 MET A CA 1
ATOM 1604 C C . MET A 1 201 ? -11.586 -8.208 14.335 1.00 97.56 201 MET A C 1
ATOM 1606 O O . MET A 1 201 ? -10.420 -8.138 13.951 1.00 97.56 201 MET A O 1
ATOM 1610 N N . GLU A 1 202 ? -11.915 -8.227 15.628 1.00 95.94 202 GLU A N 1
ATOM 1611 C CA . GLU A 1 202 ? -10.919 -8.268 16.699 1.00 95.94 202 GLU A CA 1
ATOM 1612 C C . GLU A 1 202 ? -10.091 -9.555 16.646 1.00 95.94 202 GLU A C 1
ATOM 1614 O O . GLU A 1 202 ? -8.864 -9.494 16.580 1.00 95.94 202 GLU A O 1
ATOM 1619 N N . ASP A 1 203 ? -10.753 -10.713 16.590 1.00 96.88 203 ASP A N 1
ATOM 1620 C CA . ASP A 1 203 ? -10.070 -12.004 16.465 1.00 96.88 203 ASP A CA 1
ATOM 1621 C C . ASP A 1 203 ? -9.220 -12.070 15.183 1.00 96.88 203 ASP A C 1
ATOM 1623 O O . ASP A 1 203 ? -8.036 -12.409 15.224 1.00 96.88 203 ASP A O 1
ATOM 1627 N N . ALA A 1 204 ? -9.767 -11.628 14.047 1.00 97.31 204 ALA A N 1
ATOM 1628 C CA . ALA A 1 204 ? -9.029 -11.570 12.790 1.00 97.31 204 ALA A CA 1
ATOM 1629 C C . ALA A 1 204 ? -7.807 -10.637 12.863 1.00 97.31 204 ALA A C 1
ATOM 1631 O O . ALA A 1 204 ? -6.764 -10.951 12.288 1.00 97.31 204 ALA A O 1
ATOM 1632 N N . THR A 1 205 ? -7.888 -9.522 13.595 1.00 96.94 205 THR A N 1
ATOM 1633 C CA . THR A 1 205 ? -6.745 -8.621 13.820 1.00 96.94 205 THR A CA 1
ATOM 1634 C C . THR A 1 205 ? -5.641 -9.329 14.606 1.00 96.94 205 THR A C 1
ATOM 1636 O O . THR A 1 205 ? -4.473 -9.270 14.211 1.00 96.94 205 THR A O 1
ATOM 1639 N N . GLN A 1 206 ? -5.993 -10.078 15.655 1.00 95.75 206 GLN A N 1
ATOM 1640 C CA . GLN A 1 206 ? -5.031 -10.885 16.416 1.00 95.75 206 GLN A CA 1
ATOM 1641 C C . GLN A 1 206 ? -4.400 -11.986 15.549 1.00 95.75 206 GLN A C 1
ATOM 1643 O O . GLN A 1 206 ? -3.185 -12.206 15.598 1.00 95.75 206 GLN A O 1
ATOM 1648 N N . GLN A 1 207 ? -5.190 -12.638 14.690 1.00 96.06 207 GLN A N 1
ATOM 1649 C CA . GLN A 1 207 ? -4.676 -13.611 13.724 1.00 96.06 207 GLN A CA 1
ATOM 1650 C C . GLN A 1 207 ? -3.704 -12.975 12.719 1.00 96.06 207 GLN A C 1
ATOM 1652 O O . GLN A 1 207 ? -2.664 -13.569 12.422 1.00 96.06 207 GLN A O 1
ATOM 1657 N N . VAL A 1 208 ? -4.000 -11.772 12.213 1.00 96.62 208 VAL A N 1
ATOM 1658 C CA . VAL A 1 208 ? -3.098 -11.025 11.320 1.00 96.62 208 VAL A CA 1
ATOM 1659 C C . VAL A 1 208 ? -1.773 -10.724 12.017 1.00 96.62 208 VAL A C 1
ATOM 1661 O O . VAL A 1 208 ? -0.722 -11.036 11.454 1.00 96.62 208 VAL A O 1
ATOM 1664 N N . VAL A 1 209 ? -1.806 -10.173 13.236 1.00 94.31 209 VAL A N 1
ATOM 1665 C CA . VAL A 1 209 ? -0.595 -9.880 14.024 1.00 94.31 209 VAL A CA 1
ATOM 1666 C C . VAL A 1 209 ? 0.244 -11.146 14.193 1.00 94.31 209 VAL A C 1
ATOM 1668 O O . VAL A 1 209 ? 1.426 -11.158 13.849 1.00 94.31 209 VAL A O 1
ATOM 1671 N N . LYS A 1 210 ? -0.381 -12.257 14.596 1.00 95.12 210 LYS A N 1
ATOM 1672 C CA . LYS A 1 210 ? 0.293 -13.554 14.725 1.00 95.12 210 LYS A CA 1
ATOM 1673 C C . LYS A 1 210 ? 0.937 -14.016 13.413 1.00 95.12 210 LYS A C 1
ATOM 1675 O O . LYS A 1 210 ? 2.096 -14.428 13.423 1.00 95.12 210 LYS A O 1
ATOM 1680 N N . LYS A 1 211 ? 0.221 -13.943 12.284 1.00 95.44 211 LYS A N 1
ATOM 1681 C CA . LYS A 1 211 ? 0.747 -14.330 10.960 1.00 95.44 211 LYS A CA 1
ATOM 1682 C C . LYS A 1 211 ? 1.941 -13.467 10.542 1.00 95.44 211 LYS A C 1
ATOM 1684 O O . LYS A 1 211 ? 2.907 -14.000 10.002 1.00 95.44 211 LYS A O 1
ATOM 1689 N N . ILE A 1 212 ? 1.898 -12.160 10.812 1.00 94.19 212 ILE A N 1
ATOM 1690 C CA . ILE A 1 212 ? 3.006 -11.233 10.535 1.00 94.19 212 ILE A CA 1
ATOM 1691 C C . ILE A 1 212 ? 4.248 -11.622 11.341 1.00 94.19 212 ILE A C 1
ATOM 1693 O O . ILE A 1 212 ? 5.327 -11.769 10.767 1.00 94.19 212 ILE A O 1
ATOM 1697 N N . LEU A 1 213 ? 4.098 -11.839 12.649 1.00 93.25 213 LEU A N 1
ATOM 1698 C CA . LEU A 1 213 ? 5.209 -12.181 13.542 1.00 93.25 213 LEU A CA 1
ATOM 1699 C C . LEU A 1 213 ? 5.839 -13.530 13.181 1.00 93.25 213 LEU A C 1
ATOM 1701 O O . LEU A 1 213 ? 7.060 -13.657 13.137 1.00 93.25 213 LEU A O 1
ATOM 1705 N N . GLN A 1 214 ? 5.012 -14.524 12.846 1.00 94.44 214 GLN A N 1
ATOM 1706 C CA . GLN A 1 214 ? 5.473 -15.839 12.386 1.00 94.44 214 GLN A CA 1
ATOM 1707 C C . GLN A 1 214 ? 6.246 -15.779 11.064 1.00 94.44 214 GLN A C 1
ATOM 1709 O O . GLN A 1 214 ? 7.063 -16.657 10.796 1.00 94.44 214 GLN A O 1
ATOM 1714 N N . ALA A 1 215 ? 6.009 -14.752 10.247 1.00 94.56 215 ALA A N 1
ATOM 1715 C CA . ALA A 1 215 ? 6.734 -14.526 9.006 1.00 94.56 215 ALA A CA 1
ATOM 1716 C C . ALA A 1 215 ? 8.054 -13.756 9.208 1.00 94.56 215 ALA A C 1
ATOM 1718 O O . ALA A 1 215 ? 8.698 -13.411 8.215 1.00 94.56 215 ALA A O 1
ATOM 1719 N N . GLN A 1 216 ? 8.470 -13.450 10.446 1.00 93.50 216 GLN A N 1
ATOM 1720 C CA . GLN A 1 216 ? 9.739 -12.765 10.679 1.00 93.50 216 GLN A CA 1
ATOM 1721 C C . GLN A 1 216 ? 10.930 -13.650 10.281 1.00 93.50 216 GLN A C 1
ATOM 1723 O O . GLN A 1 216 ? 11.116 -14.764 10.765 1.00 93.50 216 GLN A O 1
ATOM 1728 N N . THR A 1 217 ? 11.749 -13.123 9.383 1.00 91.38 217 THR A N 1
ATOM 1729 C CA . THR A 1 217 ? 12.971 -13.747 8.872 1.00 91.38 217 THR A CA 1
ATOM 1730 C C . THR A 1 217 ? 14.112 -13.679 9.895 1.00 91.38 217 THR A C 1
ATOM 1732 O O . THR A 1 217 ? 14.087 -12.813 10.778 1.00 91.38 217 THR A O 1
ATOM 1735 N N . PRO A 1 218 ? 15.151 -14.529 9.773 1.00 90.31 218 PRO A N 1
ATOM 1736 C CA . PRO A 1 218 ? 16.354 -14.437 10.605 1.00 90.31 218 PRO A CA 1
ATOM 1737 C C . PRO A 1 218 ? 17.031 -13.060 10.552 1.00 90.31 218 PRO A C 1
ATOM 1739 O O . PRO A 1 218 ? 17.611 -12.616 11.543 1.00 90.31 218 PRO A O 1
ATOM 1742 N N . GLU A 1 219 ? 16.928 -12.361 9.419 1.00 85.69 219 GLU A N 1
ATOM 1743 C CA . GLU A 1 219 ? 17.466 -11.012 9.227 1.00 85.69 219 GLU A CA 1
ATOM 1744 C C . GLU A 1 219 ? 16.664 -9.935 9.977 1.00 85.69 219 GLU A C 1
ATOM 1746 O O . GLU A 1 219 ? 17.176 -8.833 10.184 1.00 85.69 219 GLU A O 1
ATOM 1751 N N . GLY A 1 220 ? 15.432 -10.249 10.394 1.00 85.88 220 GLY A N 1
ATOM 1752 C CA . GLY A 1 220 ? 14.529 -9.372 11.144 1.00 85.88 220 GLY A CA 1
ATOM 1753 C C . GLY A 1 220 ? 13.367 -8.797 10.327 1.00 85.88 220 GLY A C 1
ATOM 1754 O O . GLY A 1 220 ? 12.473 -8.187 10.909 1.00 85.88 220 GLY A O 1
ATOM 1755 N N . HIS A 1 221 ? 13.327 -9.004 9.008 1.00 90.19 221 HIS A N 1
ATOM 1756 C CA . HIS A 1 221 ? 12.233 -8.545 8.141 1.00 90.19 221 HIS A CA 1
ATOM 1757 C C . HIS A 1 221 ? 10.965 -9.387 8.312 1.00 90.19 221 HIS A C 1
ATOM 1759 O O . HIS A 1 221 ? 11.067 -10.602 8.452 1.00 90.19 221 HIS A O 1
ATOM 1765 N N . PHE A 1 222 ? 9.780 -8.787 8.206 1.00 90.69 222 PHE A N 1
ATOM 1766 C CA . PHE A 1 222 ? 8.510 -9.519 8.159 1.00 90.69 222 PHE A CA 1
ATOM 1767 C C . PHE A 1 222 ? 8.202 -9.957 6.725 1.00 90.69 222 PHE A C 1
ATOM 1769 O O . PHE A 1 222 ? 7.905 -9.129 5.862 1.00 90.69 222 PHE A O 1
ATOM 1776 N N . GLY A 1 223 ? 8.299 -11.260 6.457 1.00 90.50 223 GLY A N 1
ATOM 1777 C CA . GLY A 1 223 ? 8.212 -11.851 5.123 1.00 90.50 223 GLY A CA 1
ATOM 1778 C C . GLY A 1 223 ? 9.445 -11.535 4.282 1.00 90.50 223 GLY A C 1
ATOM 1779 O O . GLY A 1 223 ? 10.274 -12.403 4.030 1.00 90.50 223 GLY A O 1
ATOM 1780 N N . ASN A 1 224 ? 9.573 -10.284 3.848 1.00 86.56 224 ASN A N 1
ATOM 1781 C CA . ASN A 1 224 ? 10.751 -9.769 3.156 1.00 86.56 224 ASN A CA 1
ATOM 1782 C C . ASN A 1 224 ? 10.926 -8.260 3.423 1.00 86.56 224 ASN A C 1
ATOM 1784 O O . ASN A 1 224 ? 10.121 -7.629 4.117 1.00 86.56 224 ASN A O 1
ATOM 1788 N N . LEU A 1 225 ? 11.990 -7.677 2.865 1.00 86.94 225 LEU A N 1
ATOM 1789 C CA . LEU A 1 225 ? 12.300 -6.252 2.992 1.00 86.94 225 LEU A CA 1
ATOM 1790 C C . LEU A 1 225 ? 11.126 -5.334 2.597 1.00 86.94 225 LEU A C 1
ATOM 1792 O O . LEU A 1 225 ? 10.857 -4.357 3.292 1.00 86.94 225 LEU A O 1
ATOM 1796 N N . TYR A 1 226 ? 10.429 -5.650 1.505 1.00 87.56 226 TYR A N 1
ATOM 1797 C CA . TYR A 1 226 ? 9.380 -4.820 0.903 1.00 87.56 226 TYR A CA 1
ATOM 1798 C C . TYR A 1 226 ? 8.029 -4.947 1.602 1.00 87.56 226 TYR A C 1
ATOM 1800 O O . TYR A 1 226 ? 7.267 -3.986 1.599 1.00 87.56 226 TYR A O 1
ATOM 1808 N N . SER A 1 227 ? 7.761 -6.089 2.240 1.00 92.00 227 SER A N 1
ATOM 1809 C CA . SER A 1 227 ? 6.535 -6.319 3.016 1.00 92.00 227 SER A CA 1
ATOM 1810 C C . SER A 1 227 ? 6.612 -5.761 4.443 1.00 92.00 227 SER A C 1
ATOM 1812 O O . SER A 1 227 ? 5.589 -5.473 5.068 1.00 92.00 227 SER A O 1
ATOM 1814 N N . SER A 1 228 ? 7.832 -5.580 4.963 1.00 91.94 228 SER A N 1
ATOM 1815 C CA . SER A 1 228 ? 8.086 -5.096 6.327 1.00 91.94 228 SER A CA 1
ATOM 1816 C C . SER A 1 228 ? 7.452 -3.728 6.651 1.00 91.94 228 SER A C 1
ATOM 1818 O O . SER A 1 228 ? 6.909 -3.597 7.748 1.00 91.94 228 SER A O 1
ATOM 1820 N N . PRO A 1 229 ? 7.450 -2.720 5.750 1.00 93.56 229 PRO A N 1
ATOM 1821 C CA . PRO A 1 229 ? 6.762 -1.450 5.977 1.00 93.56 229 PRO A CA 1
ATOM 1822 C C . PRO A 1 229 ? 5.278 -1.591 6.340 1.00 93.56 229 PRO A C 1
ATOM 1824 O O . PRO A 1 229 ? 4.839 -1.058 7.355 1.00 93.56 229 PRO A O 1
ATOM 1827 N N . LEU A 1 230 ? 4.499 -2.337 5.551 1.00 96.75 230 LEU A N 1
ATOM 1828 C CA . LEU A 1 230 ? 3.066 -2.516 5.809 1.00 96.75 230 LEU A CA 1
ATOM 1829 C C . LEU A 1 230 ? 2.814 -3.349 7.070 1.00 96.75 230 LEU A C 1
ATOM 1831 O O . LEU A 1 230 ? 1.904 -3.035 7.836 1.00 96.75 230 LEU A O 1
ATOM 1835 N N . ALA A 1 231 ? 3.645 -4.365 7.317 1.00 96.06 231 ALA A N 1
ATOM 1836 C CA . ALA A 1 231 ? 3.593 -5.147 8.548 1.00 96.06 231 ALA A CA 1
ATOM 1837 C C . ALA A 1 231 ? 3.770 -4.267 9.796 1.00 96.06 231 ALA A C 1
ATOM 1839 O O . ALA A 1 231 ? 2.977 -4.356 10.732 1.00 96.06 231 ALA A O 1
ATOM 1840 N N . LEU A 1 232 ? 4.760 -3.370 9.787 1.00 93.62 232 LEU A N 1
ATOM 1841 C CA . LEU A 1 232 ? 4.985 -2.437 10.890 1.00 93.62 232 LEU A CA 1
ATOM 1842 C C . LEU A 1 232 ? 3.830 -1.451 11.066 1.00 93.62 232 LEU A C 1
ATOM 1844 O O . LEU A 1 232 ? 3.476 -1.157 12.203 1.00 93.62 232 LEU A O 1
ATOM 1848 N N . GLN A 1 233 ? 3.198 -0.985 9.982 1.00 94.81 233 GLN A N 1
ATOM 1849 C CA . GLN A 1 233 ? 1.999 -0.150 10.111 1.00 94.81 233 GLN A CA 1
ATOM 1850 C C . GLN A 1 233 ? 0.884 -0.859 10.890 1.00 94.81 233 GLN A C 1
ATOM 1852 O O . GLN A 1 233 ? 0.255 -0.237 11.743 1.00 94.81 233 GLN A O 1
ATOM 1857 N N . VAL A 1 234 ? 0.668 -2.157 10.651 1.00 95.12 234 VAL A N 1
ATOM 1858 C CA . VAL A 1 234 ? -0.311 -2.942 11.421 1.00 95.12 234 VAL A CA 1
ATOM 1859 C C . VAL A 1 234 ? 0.115 -3.116 12.868 1.00 95.12 234 VAL A C 1
ATOM 1861 O O . VAL A 1 234 ? -0.703 -2.901 13.752 1.00 95.12 234 VAL A O 1
ATOM 1864 N N . LEU A 1 235 ? 1.372 -3.486 13.125 1.00 91.50 235 LEU A N 1
ATOM 1865 C CA . LEU A 1 235 ? 1.856 -3.715 14.492 1.00 91.50 235 LEU A CA 1
ATOM 1866 C C . LEU A 1 235 ? 1.768 -2.444 15.353 1.00 91.50 235 LEU A C 1
ATOM 1868 O O . LEU A 1 235 ? 1.385 -2.526 16.519 1.00 91.50 235 LEU A O 1
ATOM 1872 N N . MET A 1 236 ? 2.046 -1.273 14.766 1.00 87.94 236 MET A N 1
ATOM 1873 C CA . MET A 1 236 ? 1.838 0.024 15.420 1.00 87.94 236 MET A CA 1
ATOM 1874 C C . MET A 1 236 ? 0.351 0.300 15.677 1.00 87.94 236 MET A C 1
ATOM 1876 O O . MET A 1 236 ? -0.012 0.706 16.776 1.00 87.94 236 MET A O 1
ATOM 1880 N N . ALA A 1 237 ? -0.513 0.062 14.684 1.00 90.12 237 ALA A N 1
ATOM 1881 C CA . ALA A 1 237 ? -1.951 0.313 14.785 1.00 90.12 237 ALA A CA 1
ATOM 1882 C C . ALA A 1 237 ? -2.681 -0.633 15.754 1.00 90.12 237 ALA A C 1
ATOM 1884 O O . ALA A 1 237 ? -3.658 -0.233 16.380 1.00 90.12 237 ALA A O 1
ATOM 1885 N N . ALA A 1 238 ? -2.223 -1.880 15.867 1.00 85.62 238 ALA A N 1
ATOM 1886 C CA . ALA A 1 238 ? -2.787 -2.892 16.754 1.00 85.62 238 ALA A CA 1
ATOM 1887 C C . ALA A 1 238 ? -2.284 -2.770 18.204 1.00 85.62 238 ALA A C 1
ATOM 1889 O O . ALA A 1 238 ? -2.695 -3.561 19.047 1.00 85.62 238 ALA A O 1
ATOM 1890 N N . GLU A 1 239 ? -1.380 -1.824 18.490 1.00 81.06 239 GLU A N 1
ATOM 1891 C CA . GLU A 1 239 ? -0.719 -1.676 19.791 1.00 81.06 239 GLU A CA 1
ATOM 1892 C C . GLU A 1 239 ? -0.144 -3.002 20.326 1.00 81.06 239 GLU A C 1
ATOM 1894 O O . GLU A 1 239 ? -0.323 -3.338 21.498 1.00 81.06 239 GLU A O 1
ATOM 1899 N N . ALA A 1 240 ? 0.555 -3.761 19.473 1.00 71.62 240 ALA A N 1
ATOM 1900 C CA . ALA A 1 240 ? 1.142 -5.061 19.816 1.00 71.62 240 ALA A CA 1
ATOM 1901 C C . ALA A 1 240 ? 2.354 -4.921 20.770 1.00 71.62 240 ALA A C 1
ATOM 1903 O O . ALA A 1 240 ? 3.498 -5.184 20.400 1.00 71.62 240 ALA A O 1
ATOM 1904 N N . LYS A 1 241 ? 2.105 -4.457 22.000 1.00 62.41 241 LYS A N 1
ATOM 1905 C CA . LYS A 1 241 ? 3.115 -4.089 23.011 1.00 62.41 241 LYS A CA 1
ATOM 1906 C C . LYS A 1 241 ? 3.963 -5.271 23.476 1.00 62.41 241 LYS A C 1
ATOM 1908 O O . LYS A 1 241 ? 5.138 -5.085 23.761 1.00 62.41 241 LYS A O 1
ATOM 1913 N N . ASP A 1 242 ? 3.403 -6.477 23.480 1.00 65.19 242 ASP A N 1
ATOM 1914 C CA . ASP A 1 242 ? 4.120 -7.694 23.886 1.00 65.19 242 ASP A CA 1
ATOM 1915 C C . ASP A 1 242 ? 5.179 -8.144 22.855 1.00 65.19 242 ASP A C 1
ATOM 1917 O O . ASP A 1 242 ? 5.971 -9.047 23.117 1.00 65.19 242 ASP A O 1
ATOM 1921 N N . GLU A 1 243 ? 5.241 -7.481 21.696 1.00 74.62 243 GLU A N 1
ATOM 1922 C CA . GLU A 1 243 ? 6.056 -7.870 20.540 1.00 74.62 243 GLU A CA 1
ATOM 1923 C C . GLU A 1 243 ? 7.203 -6.882 20.262 1.00 74.62 243 GLU A C 1
ATOM 1925 O O . GLU A 1 243 ? 7.775 -6.851 19.166 1.00 74.62 243 GLU A O 1
ATOM 1930 N N . GLU A 1 244 ? 7.565 -6.068 21.261 1.00 69.69 244 GLU A N 1
ATOM 1931 C CA . GLU A 1 244 ? 8.575 -5.005 21.168 1.00 69.69 244 GLU A CA 1
ATOM 1932 C C . GLU A 1 244 ? 9.901 -5.518 20.583 1.00 69.69 244 GLU A C 1
ATOM 1934 O O . GLU A 1 244 ? 10.429 -4.943 19.632 1.00 69.69 244 GLU A O 1
ATOM 1939 N N . SER A 1 245 ? 10.370 -6.686 21.034 1.00 76.44 245 SER A N 1
ATOM 1940 C CA . SER A 1 245 ? 11.606 -7.300 20.527 1.00 76.44 245 SER A CA 1
ATOM 1941 C C . SER A 1 245 ? 11.558 -7.658 19.031 1.00 76.44 245 SER A C 1
ATOM 1943 O O . SER A 1 245 ? 12.568 -7.559 18.328 1.00 76.44 245 SER A O 1
ATOM 1945 N N . ALA A 1 246 ? 10.393 -8.053 18.503 1.00 81.88 246 ALA A N 1
ATOM 1946 C CA . ALA A 1 246 ? 10.232 -8.345 17.081 1.00 81.88 246 ALA A CA 1
ATOM 1947 C C . ALA A 1 246 ? 10.277 -7.051 16.256 1.00 81.88 246 ALA A C 1
ATOM 1949 O O . ALA A 1 246 ? 10.955 -7.005 15.223 1.00 81.88 246 ALA A O 1
ATOM 1950 N N . CYS A 1 247 ? 9.621 -5.993 16.736 1.00 80.44 247 CYS A N 1
ATOM 1951 C CA . CYS A 1 247 ? 9.650 -4.662 16.130 1.00 80.44 247 CYS A CA 1
ATOM 1952 C C . CYS A 1 247 ? 11.056 -4.040 16.156 1.00 80.44 247 CYS A C 1
ATOM 1954 O O . CYS A 1 247 ? 11.487 -3.477 15.149 1.00 80.44 247 CYS A O 1
ATOM 1956 N N . GLU A 1 248 ? 11.810 -4.203 17.245 1.00 80.56 248 GLU A N 1
ATOM 1957 C CA . GLU A 1 248 ? 13.206 -3.754 17.347 1.00 80.56 248 GLU A CA 1
ATOM 1958 C C . GLU A 1 248 ? 14.098 -4.422 16.295 1.00 80.56 248 GLU A C 1
ATOM 1960 O O . GLU A 1 248 ? 14.834 -3.741 15.570 1.00 80.56 248 GLU A O 1
ATOM 1965 N N . ARG A 1 249 ? 14.001 -5.752 16.147 1.00 82.81 249 ARG A N 1
ATOM 1966 C CA . ARG A 1 249 ? 14.744 -6.488 15.108 1.00 82.81 249 ARG A CA 1
ATOM 1967 C C . ARG A 1 249 ? 14.397 -5.994 13.707 1.00 82.81 249 ARG A C 1
ATOM 1969 O O . ARG A 1 249 ? 15.303 -5.778 12.899 1.00 82.81 249 ARG A O 1
ATOM 1976 N N . ALA A 1 250 ? 13.111 -5.781 13.432 1.00 85.56 250 ALA A N 1
ATOM 1977 C CA . ALA A 1 250 ? 12.654 -5.246 12.154 1.00 85.56 250 ALA A CA 1
ATOM 1978 C C . ALA A 1 250 ? 13.182 -3.826 11.907 1.00 85.56 250 ALA A C 1
ATOM 1980 O O . ALA A 1 250 ? 13.668 -3.541 10.811 1.00 85.56 250 ALA A O 1
ATOM 1981 N N . GLY A 1 251 ? 13.176 -2.965 12.928 1.00 81.19 251 GLY A N 1
ATOM 1982 C CA . GLY A 1 251 ? 13.758 -1.626 12.871 1.00 81.19 251 GLY A CA 1
ATOM 1983 C C . GLY A 1 251 ? 15.244 -1.662 12.513 1.00 81.19 251 GLY A C 1
ATOM 1984 O O . GLY A 1 251 ? 15.664 -1.014 11.555 1.00 81.19 251 GLY A O 1
ATOM 1985 N N . ILE A 1 252 ? 16.039 -2.489 13.197 1.00 81.12 252 ILE A N 1
ATOM 1986 C CA . ILE A 1 252 ? 17.475 -2.656 12.904 1.00 81.12 252 ILE A CA 1
ATOM 1987 C C . ILE A 1 252 ? 17.696 -3.134 11.458 1.00 81.12 252 ILE A C 1
ATOM 1989 O O . ILE A 1 252 ? 18.572 -2.616 10.755 1.00 81.12 252 ILE A O 1
ATOM 1993 N N . ALA A 1 253 ? 16.907 -4.108 10.998 1.00 85.31 253 ALA A N 1
ATOM 1994 C CA . ALA A 1 253 ? 16.998 -4.650 9.644 1.00 85.31 253 ALA A CA 1
ATOM 1995 C C . ALA A 1 253 ? 16.658 -3.600 8.571 1.00 85.31 253 ALA A C 1
ATOM 1997 O O . ALA A 1 253 ? 17.387 -3.446 7.583 1.00 85.31 253 ALA A O 1
ATOM 1998 N N . LEU A 1 254 ? 15.591 -2.827 8.785 1.00 85.38 254 LEU A N 1
ATOM 1999 C CA . LEU A 1 254 ? 15.184 -1.739 7.896 1.00 85.38 254 LEU A CA 1
ATOM 2000 C C . LEU A 1 254 ? 16.219 -0.622 7.848 1.00 85.38 254 LEU A C 1
ATOM 2002 O O . LEU A 1 254 ? 16.546 -0.151 6.761 1.00 85.38 254 LEU A O 1
ATOM 2006 N N . MET A 1 255 ? 16.800 -0.248 8.987 1.00 81.69 255 MET A N 1
ATOM 2007 C CA . MET A 1 255 ? 17.837 0.782 9.030 1.00 81.69 255 MET A CA 1
ATOM 2008 C C . MET A 1 255 ? 19.092 0.391 8.262 1.00 81.69 255 MET A C 1
ATOM 2010 O O . MET A 1 255 ? 19.672 1.214 7.548 1.00 81.69 255 MET A O 1
ATOM 2014 N N . ARG A 1 256 ? 19.496 -0.878 8.360 1.00 83.69 256 ARG A N 1
ATOM 2015 C CA . ARG A 1 256 ? 20.593 -1.415 7.550 1.00 83.69 256 ARG A CA 1
ATOM 2016 C C . ARG A 1 256 ? 20.277 -1.300 6.056 1.00 83.69 256 ARG A C 1
ATOM 2018 O O . ARG A 1 256 ? 21.121 -0.845 5.293 1.00 83.69 256 ARG A O 1
ATOM 2025 N N . SER A 1 257 ? 19.051 -1.637 5.671 1.00 84.75 257 SER A N 1
ATOM 2026 C CA . SER A 1 257 ? 18.599 -1.616 4.274 1.00 84.75 257 SER A CA 1
ATOM 2027 C C . SER A 1 257 ? 18.469 -0.187 3.717 1.00 84.75 257 SER A C 1
ATOM 2029 O O . SER A 1 257 ? 18.867 0.095 2.587 1.00 84.75 257 SER A O 1
ATOM 2031 N N . LEU A 1 258 ? 18.006 0.764 4.537 1.00 81.31 258 LEU A N 1
ATOM 2032 C CA . LEU A 1 258 ? 17.990 2.197 4.217 1.00 81.31 258 LEU A CA 1
ATOM 2033 C C . LEU A 1 258 ? 19.400 2.749 4.000 1.00 81.31 258 LEU A C 1
ATOM 2035 O O . LEU A 1 258 ? 19.620 3.522 3.072 1.00 81.31 258 LEU A O 1
ATOM 2039 N N . ARG A 1 259 ? 20.371 2.347 4.826 1.00 81.31 259 ARG A N 1
ATOM 2040 C CA . ARG A 1 259 ? 21.773 2.756 4.650 1.00 81.31 259 ARG A CA 1
ATOM 2041 C C . ARG A 1 259 ? 22.381 2.195 3.362 1.00 81.31 259 ARG A C 1
ATOM 2043 O O . ARG A 1 259 ? 23.216 2.859 2.753 1.00 81.31 259 ARG A O 1
ATOM 2050 N N . ASN A 1 260 ? 21.963 1.000 2.958 1.00 80.88 260 ASN A N 1
ATOM 2051 C CA . ASN A 1 260 ? 22.448 0.330 1.753 1.00 80.88 260 ASN A CA 1
ATOM 2052 C C . ASN A 1 260 ? 21.799 0.844 0.458 1.00 80.88 260 ASN A C 1
ATOM 2054 O O . ASN A 1 260 ? 22.273 0.515 -0.627 1.00 80.88 260 ASN A O 1
ATOM 2058 N N . GLY A 1 261 ? 20.751 1.669 0.548 1.00 77.94 261 GLY A N 1
ATOM 2059 C CA . GLY A 1 261 ? 20.063 2.178 -0.636 1.00 77.94 261 GLY A CA 1
ATOM 2060 C C . GLY A 1 261 ? 19.039 1.208 -1.227 1.00 77.94 261 GLY A C 1
ATOM 2061 O O . GLY A 1 261 ? 18.741 1.311 -2.416 1.00 77.94 261 GLY A O 1
ATOM 2062 N N . ASP A 1 262 ? 18.494 0.282 -0.431 1.00 80.25 262 ASP A N 1
ATOM 2063 C CA . ASP A 1 262 ? 17.637 -0.805 -0.932 1.00 80.25 262 ASP A CA 1
ATOM 2064 C C . ASP A 1 262 ? 16.183 -0.365 -1.242 1.00 80.25 262 ASP A C 1
ATOM 2066 O O . ASP A 1 262 ? 15.429 -1.094 -1.890 1.00 80.25 262 ASP A O 1
ATOM 2070 N N . PHE A 1 263 ? 15.786 0.852 -0.840 1.00 81.06 263 PHE A N 1
ATOM 2071 C CA . PHE A 1 263 ? 14.443 1.434 -1.031 1.00 81.06 263 PHE A CA 1
ATOM 2072 C C . PHE A 1 263 ? 14.332 2.341 -2.267 1.00 81.06 263 PHE A C 1
ATOM 2074 O O . PHE A 1 263 ? 13.781 3.437 -2.213 1.00 81.06 263 PHE A O 1
ATOM 2081 N N . GLN A 1 264 ? 14.844 1.895 -3.416 1.00 78.88 264 GLN A N 1
ATOM 2082 C CA . GLN A 1 264 ? 14.807 2.707 -4.646 1.00 78.88 264 GLN A CA 1
ATOM 2083 C C . GLN A 1 264 ? 13.411 2.800 -5.274 1.00 78.88 264 GLN A C 1
ATOM 2085 O O . GLN A 1 264 ? 13.127 3.746 -6.009 1.00 78.88 264 GLN A O 1
ATOM 2090 N N . ASN A 1 265 ? 12.536 1.823 -5.005 1.00 82.06 265 ASN A N 1
ATOM 2091 C CA . ASN A 1 265 ? 11.174 1.837 -5.519 1.00 82.06 265 ASN A CA 1
ATOM 2092 C C . ASN A 1 265 ? 10.336 2.901 -4.780 1.00 82.06 265 ASN A C 1
ATOM 2094 O O . ASN A 1 265 ? 10.189 2.802 -3.558 1.00 82.06 265 ASN A O 1
ATOM 2098 N N . PRO A 1 266 ? 9.736 3.877 -5.486 1.00 85.12 266 PRO A N 1
ATOM 2099 C CA . PRO A 1 266 ? 9.012 4.971 -4.844 1.00 85.12 266 PRO A CA 1
ATOM 2100 C C . PRO A 1 266 ? 7.763 4.523 -4.080 1.00 85.12 266 PRO A C 1
ATOM 2102 O O . PRO A 1 266 ? 7.401 5.177 -3.109 1.00 85.12 266 PRO A O 1
ATOM 2105 N N . VAL A 1 267 ? 7.118 3.417 -4.476 1.00 87.69 267 VAL A N 1
ATOM 2106 C CA . VAL A 1 267 ? 5.942 2.880 -3.767 1.00 87.69 267 VAL A CA 1
ATOM 2107 C C . VAL A 1 267 ? 6.348 2.209 -2.465 1.00 87.69 267 VAL A C 1
ATOM 2109 O O . VAL A 1 267 ? 5.720 2.420 -1.433 1.00 87.69 267 VAL A O 1
ATOM 2112 N N . THR A 1 268 ? 7.414 1.410 -2.481 1.00 87.69 268 THR A N 1
ATOM 2113 C CA . THR A 1 268 ? 7.920 0.824 -1.235 1.00 87.69 268 THR A CA 1
ATOM 2114 C C . THR A 1 268 ? 8.397 1.925 -0.292 1.00 87.69 268 THR A C 1
ATOM 2116 O O . THR A 1 268 ? 8.101 1.892 0.901 1.00 87.69 268 THR A O 1
ATOM 2119 N N . LEU A 1 269 ? 9.084 2.937 -0.827 1.00 88.94 269 LEU A N 1
ATOM 2120 C CA . LEU A 1 269 ? 9.502 4.087 -0.040 1.00 88.94 269 LEU A CA 1
ATOM 2121 C C . LEU A 1 269 ? 8.293 4.828 0.554 1.00 88.94 269 LEU A C 1
ATOM 2123 O O . LEU A 1 269 ? 8.287 5.111 1.749 1.00 88.94 269 LEU A O 1
ATOM 2127 N N . SER A 1 270 ? 7.233 5.061 -0.224 1.00 92.38 270 SER A N 1
ATOM 2128 C CA . SER A 1 270 ? 6.012 5.711 0.270 1.00 92.38 270 SER A CA 1
ATOM 2129 C C . SER A 1 270 ? 5.217 4.872 1.280 1.00 92.38 270 SER A C 1
ATOM 2131 O O . SER A 1 270 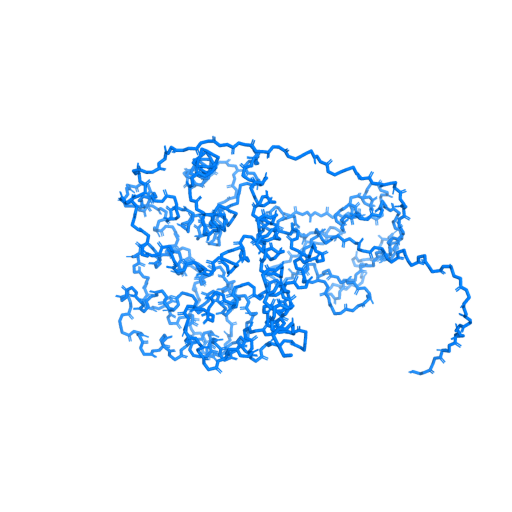? 4.418 5.422 2.034 1.00 92.38 270 SER A O 1
ATOM 2133 N N . GLN A 1 271 ? 5.432 3.557 1.339 1.00 94.50 271 GLN A N 1
ATOM 2134 C CA . GLN A 1 271 ? 4.902 2.690 2.400 1.00 94.50 271 GLN A CA 1
ATOM 2135 C C . GLN A 1 271 ? 5.764 2.711 3.669 1.00 94.50 271 GLN A C 1
ATOM 2137 O O . GLN A 1 271 ? 5.232 2.538 4.768 1.00 94.50 271 GLN A O 1
ATOM 2142 N N . LEU A 1 272 ? 7.076 2.919 3.524 1.00 92.12 272 LEU A N 1
ATOM 2143 C CA . LEU A 1 272 ? 8.037 2.959 4.626 1.00 92.12 272 LEU A CA 1
ATOM 2144 C C . LEU A 1 272 ? 8.066 4.301 5.350 1.00 92.12 272 LEU A C 1
ATOM 2146 O O . LEU A 1 272 ? 8.112 4.311 6.576 1.00 92.12 272 LEU A O 1
ATOM 2150 N N . LEU A 1 273 ? 8.047 5.419 4.625 1.00 89.44 273 LEU A N 1
ATOM 2151 C CA . LEU A 1 273 ? 8.181 6.740 5.240 1.00 89.44 273 LEU A CA 1
ATOM 2152 C C . LEU A 1 273 ? 7.165 7.006 6.366 1.00 89.44 273 LEU A C 1
ATOM 2154 O O . LEU A 1 273 ? 7.610 7.461 7.416 1.00 89.44 273 LEU A O 1
ATOM 2158 N N . PRO A 1 274 ? 5.865 6.654 6.251 1.00 90.56 274 PRO A N 1
ATOM 2159 C CA . PRO A 1 274 ? 4.939 6.777 7.376 1.00 90.56 274 PRO A CA 1
ATOM 2160 C C . PRO A 1 274 ? 5.464 6.088 8.643 1.00 90.56 274 PRO A C 1
ATOM 2162 O O . PRO A 1 274 ? 5.460 6.682 9.714 1.00 90.56 274 PRO A O 1
ATOM 2165 N N . VAL A 1 275 ? 6.016 4.877 8.518 1.00 90.44 275 VAL A N 1
ATOM 2166 C CA . VAL A 1 275 ? 6.555 4.108 9.652 1.00 90.44 275 VAL A CA 1
ATOM 2167 C C . VAL A 1 275 ? 7.720 4.828 10.323 1.00 90.44 275 VAL A C 1
ATOM 2169 O O . VAL A 1 275 ? 7.776 4.880 11.550 1.00 90.44 275 VAL A O 1
ATOM 2172 N N . LEU A 1 276 ? 8.621 5.427 9.538 1.00 86.69 276 LEU A N 1
ATOM 2173 C CA . LEU A 1 276 ? 9.761 6.191 10.065 1.00 86.69 276 LEU A CA 1
ATOM 2174 C C . LEU A 1 276 ? 9.328 7.441 10.843 1.00 86.69 276 LEU A C 1
ATOM 2176 O O . LEU A 1 276 ? 10.081 7.926 11.683 1.00 86.69 276 LEU A O 1
ATOM 2180 N N . HIS A 1 277 ? 8.113 7.926 10.588 1.00 84.69 277 HIS A N 1
ATOM 2181 C CA . HIS A 1 277 ? 7.494 9.057 11.278 1.00 84.69 277 HIS A CA 1
ATOM 2182 C C . HIS A 1 277 ? 6.439 8.631 12.309 1.00 84.69 277 HIS A C 1
ATOM 2184 O O . HIS A 1 277 ? 5.681 9.468 12.796 1.00 84.69 277 HIS A O 1
ATOM 2190 N N . HIS A 1 278 ? 6.400 7.343 12.674 1.00 85.00 278 HIS A N 1
ATOM 2191 C CA . HIS A 1 278 ? 5.427 6.769 13.613 1.00 85.00 278 HIS A CA 1
ATOM 2192 C C . HIS A 1 278 ? 3.969 6.975 13.173 1.00 85.00 278 HIS A C 1
ATOM 2194 O O . HIS A 1 278 ? 3.085 7.279 13.977 1.00 85.00 278 HIS A O 1
ATOM 2200 N N . LYS A 1 279 ? 3.735 6.834 11.868 1.00 88.69 279 LYS A N 1
ATOM 2201 C CA . LYS A 1 279 ? 2.447 6.987 11.199 1.00 88.69 279 LYS A CA 1
ATOM 2202 C C . LYS A 1 279 ? 2.060 5.743 10.417 1.00 88.69 279 LYS A C 1
ATOM 2204 O O . LYS A 1 279 ? 2.883 4.946 9.967 1.00 88.69 279 LYS A O 1
ATOM 2209 N N . THR A 1 280 ? 0.759 5.611 10.226 1.00 92.56 280 THR A N 1
ATOM 2210 C CA . THR A 1 280 ? 0.095 4.542 9.487 1.00 92.56 280 THR A CA 1
ATOM 2211 C C . THR A 1 280 ? -0.928 5.139 8.532 1.00 92.56 280 THR A C 1
ATOM 2213 O O . THR A 1 280 ? -1.294 6.311 8.629 1.00 92.56 280 THR A O 1
ATOM 2216 N N . TYR A 1 281 ? -1.486 4.319 7.645 1.00 95.62 281 TYR A N 1
ATOM 2217 C CA . TYR A 1 281 ? -2.660 4.732 6.873 1.00 95.62 281 TYR A CA 1
ATOM 2218 C C . TYR A 1 281 ? -3.886 5.081 7.737 1.00 95.62 281 TYR A C 1
ATOM 2220 O O . TYR A 1 281 ? -4.769 5.791 7.257 1.00 95.62 281 TYR A O 1
ATOM 2228 N N . LEU A 1 282 ? -3.948 4.648 9.002 1.00 93.12 282 LEU A N 1
ATOM 2229 C CA . LEU A 1 282 ? -5.057 4.976 9.905 1.00 93.12 282 LEU A CA 1
ATOM 2230 C C . LEU A 1 282 ? -4.959 6.392 10.483 1.00 93.12 282 LEU A C 1
ATOM 2232 O O . LEU A 1 282 ? -5.982 6.965 10.853 1.00 93.12 282 LEU A O 1
ATOM 2236 N N . ASP A 1 283 ? -3.775 7.011 10.465 1.00 90.00 283 ASP A N 1
ATOM 2237 C CA . ASP A 1 283 ? -3.595 8.422 10.837 1.00 90.00 283 ASP A CA 1
ATOM 2238 C C . ASP A 1 283 ? -4.315 9.391 9.880 1.00 90.00 283 ASP A C 1
ATOM 2240 O O . ASP A 1 283 ? -4.490 10.568 10.194 1.00 90.00 283 ASP A O 1
ATOM 2244 N N . LEU A 1 284 ? -4.813 8.894 8.741 1.00 88.31 284 LEU A N 1
ATOM 2245 C CA . LEU A 1 284 ? -5.694 9.641 7.844 1.00 88.31 284 LEU A CA 1
ATOM 2246 C C . LEU A 1 284 ? -7.106 9.852 8.434 1.00 88.31 284 LEU A C 1
ATOM 2248 O O . LEU A 1 284 ? -7.815 10.756 7.992 1.00 88.31 284 LEU A O 1
ATOM 2252 N N . ILE A 1 285 ? -7.538 9.050 9.420 1.00 79.00 285 ILE A N 1
ATOM 2253 C CA . ILE A 1 285 ? -8.882 9.116 10.028 1.00 79.00 285 ILE A CA 1
ATOM 2254 C C . ILE A 1 285 ? -9.053 10.357 10.919 1.00 79.00 285 ILE A C 1
ATOM 2256 O O . ILE A 1 285 ? -9.944 11.160 10.617 1.00 79.00 285 ILE A O 1
ATOM 2260 N N . PRO A 1 286 ? -8.233 10.573 11.974 1.00 59.62 286 PRO A N 1
ATOM 2261 C CA . PRO A 1 286 ? -8.403 11.693 12.903 1.00 59.62 286 PRO A CA 1
ATOM 2262 C C . PRO A 1 286 ? -7.933 13.041 12.336 1.00 59.62 286 PRO A C 1
ATOM 2264 O O . PRO A 1 286 ? -7.913 14.034 13.062 1.00 59.62 286 PRO A O 1
ATOM 2267 N N . PHE A 1 287 ? -7.535 13.103 11.062 1.00 58.88 287 PHE A N 1
ATOM 2268 C CA . PHE A 1 287 ? -6.953 14.305 10.478 1.00 58.88 287 PHE A CA 1
ATOM 2269 C C . PHE A 1 287 ? -7.986 15.444 10.380 1.00 58.88 287 PHE A C 1
ATOM 2271 O O . PHE A 1 287 ? -8.881 15.424 9.521 1.00 58.88 287 PHE A O 1
ATOM 2278 N N . ASP A 1 288 ? -7.869 16.420 11.291 1.00 58.53 288 ASP A N 1
ATOM 2279 C CA . ASP A 1 288 ? -8.690 17.632 11.361 1.00 58.53 288 ASP A CA 1
ATOM 2280 C C . ASP A 1 288 ? -8.182 18.683 10.368 1.00 58.53 288 ASP A C 1
ATOM 2282 O O . ASP A 1 288 ? -7.341 19.535 10.665 1.00 58.53 288 ASP A O 1
ATOM 2286 N N . CYS A 1 289 ? -8.778 18.645 9.181 1.00 60.94 289 CYS A N 1
ATOM 2287 C CA . CYS A 1 289 ? -8.535 19.556 8.066 1.00 60.94 289 CYS A CA 1
ATOM 2288 C C . CYS A 1 289 ? -8.790 21.047 8.372 1.00 60.94 289 CYS A C 1
ATOM 2290 O O . CYS A 1 289 ? -8.537 21.908 7.521 1.00 60.94 289 CYS A O 1
ATOM 2292 N N . SER A 1 290 ? -9.328 21.375 9.550 1.00 53.75 290 SER A N 1
ATOM 2293 C CA . SER A 1 290 ? -9.669 22.743 9.951 1.00 53.75 290 SER A CA 1
ATOM 2294 C C . SER A 1 290 ? -8.492 23.478 10.600 1.00 53.75 290 SER A C 1
ATOM 2296 O O . SER A 1 290 ? -8.399 24.698 10.470 1.00 53.75 290 SER A O 1
ATOM 2298 N N . LYS A 1 291 ? -7.572 22.763 11.265 1.00 47.88 291 LYS A N 1
ATOM 2299 C CA . LYS A 1 291 ? -6.473 23.362 12.055 1.00 47.88 291 LYS A CA 1
ATOM 2300 C C . LYS A 1 291 ? -5.246 23.755 11.231 1.00 47.88 291 LYS A C 1
ATOM 2302 O O . LYS A 1 291 ? -4.432 24.559 11.671 1.00 47.88 291 LYS A O 1
ATOM 2307 N N . GLU A 1 292 ? -5.138 23.245 10.013 1.00 48.88 292 GLU A N 1
ATOM 2308 C CA . GLU A 1 292 ? -3.920 23.349 9.210 1.00 48.88 292 GLU A CA 1
ATOM 2309 C C . GLU A 1 292 ? -3.920 24.512 8.203 1.00 48.88 292 GLU A C 1
ATOM 2311 O O . GLU A 1 292 ? -2.870 24.992 7.773 1.00 48.88 292 GLU A O 1
ATOM 2316 N N . LYS A 1 293 ? -5.102 25.058 7.875 1.00 44.59 293 LYS A N 1
ATOM 2317 C CA . LYS A 1 293 ? -5.221 26.248 7.011 1.00 44.59 293 LYS A CA 1
ATOM 2318 C C . LYS A 1 293 ? -4.581 27.509 7.616 1.00 44.59 293 LYS A C 1
ATOM 2320 O O . LYS A 1 293 ? -4.408 28.482 6.886 1.00 44.59 293 LYS A O 1
ATOM 2325 N N . ALA A 1 294 ? -4.229 27.495 8.904 1.00 41.50 294 ALA A N 1
ATOM 2326 C CA . ALA A 1 294 ? -3.728 28.649 9.651 1.00 41.50 294 ALA A CA 1
ATOM 2327 C C . ALA A 1 294 ? -2.193 28.820 9.653 1.00 41.50 294 ALA A C 1
ATOM 2329 O O . ALA A 1 294 ? -1.723 29.880 10.050 1.00 41.50 294 ALA A O 1
ATOM 2330 N N . HIS A 1 295 ? -1.404 27.836 9.198 1.00 39.69 295 HIS A N 1
ATOM 2331 C CA . HIS A 1 295 ? 0.065 27.852 9.358 1.00 39.69 295 HIS A CA 1
ATOM 2332 C C . HIS A 1 295 ? 0.871 27.728 8.047 1.00 39.69 295 HIS A C 1
ATOM 2334 O O . HIS A 1 295 ? 2.050 27.383 8.055 1.00 39.69 295 HIS A O 1
ATOM 2340 N N . ARG A 1 296 ? 0.274 28.071 6.898 1.00 40.47 296 ARG A N 1
ATOM 2341 C CA . ARG A 1 296 ? 0.969 28.135 5.596 1.00 40.47 296 ARG A CA 1
ATOM 2342 C C . ARG A 1 296 ? 1.767 29.432 5.417 1.00 40.47 296 ARG A C 1
ATOM 2344 O O . ARG A 1 296 ? 1.389 30.246 4.588 1.00 40.47 296 ARG A O 1
ATOM 2351 N N . ASN A 1 297 ? 2.834 29.649 6.185 1.00 35.28 297 ASN A N 1
ATOM 2352 C CA . ASN A 1 297 ? 3.837 30.674 5.862 1.00 35.28 297 ASN A CA 1
ATOM 2353 C C . ASN A 1 297 ? 5.175 30.381 6.559 1.00 35.28 297 ASN A C 1
ATOM 2355 O O . ASN A 1 297 ? 5.339 30.725 7.725 1.00 35.28 297 ASN A O 1
ATOM 2359 N N . SER A 1 298 ? 6.138 29.788 5.843 1.00 31.16 298 SER A N 1
ATOM 2360 C CA . SER A 1 298 ? 7.566 30.159 5.900 1.00 31.16 298 SER A CA 1
ATOM 2361 C C . SER A 1 298 ? 8.377 29.305 4.917 1.00 31.16 298 SER A C 1
ATOM 2363 O O . SER A 1 298 ? 8.243 28.084 4.879 1.00 31.16 298 SER A O 1
ATOM 2365 N N . LEU A 1 299 ? 9.211 29.967 4.116 1.00 33.00 299 LEU A N 1
ATOM 2366 C CA . LEU A 1 299 ? 9.844 29.466 2.897 1.00 33.00 299 LEU A CA 1
ATOM 2367 C C . LEU A 1 299 ? 11.369 29.452 3.064 1.00 33.00 299 LEU A C 1
ATOM 2369 O O . LEU A 1 299 ? 11.930 30.519 3.276 1.00 33.00 299 LEU A O 1
ATOM 2373 N N . TRP A 1 300 ? 12.037 28.301 2.903 1.00 28.67 300 TRP A N 1
ATOM 2374 C CA . TRP A 1 300 ? 13.485 28.224 2.622 1.00 28.67 300 TRP A CA 1
ATOM 2375 C C . TRP A 1 300 ? 13.814 26.963 1.805 1.00 28.67 300 TRP A C 1
ATOM 2377 O O . TRP A 1 300 ? 13.413 25.857 2.169 1.00 28.67 300 TRP A O 1
ATOM 2387 N N . VAL A 1 301 ? 14.559 27.138 0.708 1.00 27.98 301 VAL A N 1
ATOM 2388 C CA . VAL A 1 301 ? 15.018 26.083 -0.214 1.00 27.98 301 VAL A CA 1
ATOM 2389 C C . VAL A 1 301 ? 16.529 25.923 -0.062 1.00 27.98 301 VAL A C 1
ATOM 2391 O O . VAL A 1 301 ? 17.261 26.899 -0.210 1.00 27.98 301 VAL A O 1
ATOM 2394 N N . LEU A 1 302 ? 17.008 24.699 0.176 1.00 24.64 302 LEU A N 1
ATOM 2395 C CA . LEU A 1 302 ? 18.406 24.341 -0.067 1.00 24.64 302 LEU A CA 1
ATOM 2396 C C . LEU A 1 302 ? 18.463 23.371 -1.248 1.00 24.64 302 LEU A C 1
ATOM 2398 O O . LEU A 1 302 ? 17.926 22.266 -1.188 1.00 24.64 302 LEU A O 1
ATOM 2402 N N . PHE A 1 303 ? 19.112 23.805 -2.325 1.00 26.58 303 PHE A N 1
ATOM 2403 C CA . PHE A 1 303 ? 19.465 22.954 -3.452 1.00 26.58 303 PHE A CA 1
ATOM 2404 C C . PHE A 1 303 ? 20.713 22.141 -3.102 1.00 26.58 303 PHE A C 1
ATOM 2406 O O . PHE A 1 303 ? 21.720 22.705 -2.675 1.00 26.58 303 PHE A O 1
ATOM 2413 N N . LEU A 1 304 ? 20.673 20.832 -3.347 1.00 26.14 304 LEU A N 1
ATOM 2414 C CA . LEU A 1 304 ? 21.879 20.023 -3.495 1.00 26.14 304 LEU A CA 1
ATOM 2415 C C . LEU A 1 304 ? 21.937 19.501 -4.928 1.00 26.14 304 LEU A C 1
ATOM 2417 O O . LEU A 1 304 ? 20.971 18.950 -5.452 1.00 26.14 304 LEU A O 1
ATOM 2421 N N . SER A 1 305 ? 23.083 19.739 -5.555 1.00 24.09 305 SER A N 1
ATOM 2422 C CA . SER A 1 305 ? 23.407 19.316 -6.912 1.00 24.09 305 SER A CA 1
ATOM 2423 C C . SER A 1 305 ? 23.436 17.787 -7.033 1.00 24.09 305 SER A C 1
ATOM 2425 O O . SER A 1 305 ? 23.746 17.106 -6.052 1.00 24.09 305 SER A O 1
ATOM 2427 N N . PRO A 1 306 ? 23.195 17.228 -8.234 1.00 25.31 306 PRO A N 1
ATOM 2428 C CA . PRO A 1 306 ? 23.297 15.792 -8.461 1.00 25.31 306 PRO A CA 1
ATOM 2429 C C . PRO A 1 306 ? 24.702 15.286 -8.127 1.00 25.31 306 PRO A C 1
ATOM 2431 O O . PRO A 1 306 ? 25.706 15.901 -8.506 1.00 25.31 306 PRO A O 1
ATOM 2434 N N . ALA A 1 307 ? 24.775 14.147 -7.440 1.00 24.72 307 ALA A N 1
ATOM 2435 C CA . ALA A 1 307 ? 26.021 13.420 -7.268 1.00 24.72 307 ALA A CA 1
ATOM 2436 C C . ALA A 1 307 ? 26.603 13.077 -8.649 1.00 24.72 307 ALA A C 1
ATOM 2438 O O . ALA A 1 307 ? 25.908 12.569 -9.529 1.00 24.72 307 ALA A O 1
ATOM 2439 N N . ARG A 1 308 ? 27.890 13.376 -8.844 1.00 25.83 308 ARG A N 1
ATOM 2440 C CA . ARG A 1 308 ? 28.627 12.990 -10.050 1.00 25.83 308 ARG A CA 1
ATOM 2441 C C . ARG A 1 308 ? 28.769 11.469 -10.060 1.00 25.83 308 ARG A C 1
ATOM 2443 O O . ARG A 1 308 ? 29.398 10.907 -9.168 1.00 25.83 308 ARG A O 1
ATOM 2450 N N . THR A 1 309 ? 28.213 10.811 -11.069 1.00 28.98 309 THR A N 1
ATOM 2451 C CA . THR A 1 309 ? 28.471 9.397 -11.355 1.00 28.98 309 THR A CA 1
ATOM 2452 C C . THR A 1 309 ? 29.931 9.214 -11.771 1.00 28.98 309 THR A C 1
ATOM 2454 O O . THR A 1 309 ? 30.366 9.768 -12.783 1.00 28.98 309 THR A O 1
ATOM 2457 N N . CYS A 1 310 ? 30.690 8.460 -10.973 1.00 24.86 310 CYS A N 1
ATOM 2458 C CA . CYS A 1 310 ? 32.027 7.979 -11.324 1.00 24.86 310 CYS A CA 1
ATOM 2459 C C . CYS A 1 310 ? 31.967 6.930 -12.451 1.00 24.86 310 CYS A C 1
ATOM 2461 O O . CYS A 1 310 ? 30.922 6.345 -12.717 1.00 24.86 310 CYS A O 1
ATOM 2463 N N . TRP A 1 311 ? 33.112 6.747 -13.114 1.00 31.41 311 TRP A N 1
ATOM 2464 C CA . TRP A 1 311 ? 33.350 5.998 -14.352 1.00 31.41 311 TRP A CA 1
ATOM 2465 C C . TRP A 1 311 ? 32.513 4.730 -14.603 1.00 31.41 311 TRP A C 1
ATOM 2467 O O . TRP A 1 311 ? 32.304 3.887 -13.735 1.00 31.41 311 TRP A O 1
ATOM 2477 N N . SER A 1 312 ? 32.126 4.567 -15.872 1.00 41.94 312 SER A N 1
ATOM 2478 C CA . SER A 1 312 ? 31.373 3.439 -16.417 1.00 41.94 312 SER A CA 1
ATOM 2479 C C . SER A 1 312 ? 32.219 2.163 -16.497 1.00 41.94 312 SER A C 1
ATOM 2481 O O . SER A 1 312 ? 32.775 1.832 -17.547 1.00 41.94 312 SER A O 1
ATOM 2483 N N . VAL A 1 313 ? 32.304 1.417 -15.397 1.00 55.50 313 VAL A N 1
ATOM 2484 C CA . VAL A 1 313 ? 32.683 -0.002 -15.446 1.00 55.50 313 VAL A CA 1
ATOM 2485 C C . VAL A 1 313 ? 31.534 -0.764 -16.109 1.00 55.50 313 VAL A C 1
ATOM 2487 O O . VAL A 1 313 ? 30.378 -0.546 -15.764 1.00 55.50 313 VAL A O 1
ATOM 2490 N N . THR A 1 314 ? 31.810 -1.635 -17.080 1.00 66.44 314 THR A N 1
ATOM 2491 C CA . THR A 1 314 ? 30.781 -2.477 -17.718 1.00 66.44 314 THR A CA 1
ATOM 2492 C C . THR A 1 314 ? 30.701 -3.845 -17.048 1.00 66.44 314 THR A C 1
ATOM 2494 O O . THR A 1 314 ? 31.736 -4.466 -16.808 1.00 66.44 314 THR A O 1
ATOM 2497 N N . MET A 1 315 ? 29.493 -4.359 -16.829 1.00 71.94 315 MET A N 1
ATOM 2498 C CA . MET A 1 315 ? 29.226 -5.698 -16.302 1.00 71.94 315 MET A CA 1
ATOM 2499 C C . MET A 1 315 ? 28.610 -6.604 -17.377 1.00 71.94 315 MET A C 1
ATOM 2501 O O . MET A 1 315 ? 27.855 -6.151 -18.238 1.00 71.94 315 MET A O 1
ATOM 2505 N N . LYS A 1 316 ? 28.912 -7.908 -17.314 1.00 78.88 316 LYS A N 1
ATOM 2506 C CA . LYS A 1 316 ? 28.267 -8.950 -18.125 1.00 78.88 316 LYS A CA 1
ATOM 2507 C C . LYS A 1 316 ? 27.182 -9.649 -17.311 1.00 78.88 316 LYS A C 1
ATOM 2509 O O . LYS A 1 316 ? 27.480 -10.268 -16.296 1.00 78.88 316 LYS A O 1
ATOM 2514 N N . VAL A 1 317 ? 25.945 -9.588 -17.787 1.00 76.88 317 VAL A N 1
ATOM 2515 C CA . VAL A 1 317 ? 24.783 -10.234 -17.168 1.00 76.88 317 VAL A CA 1
ATOM 2516 C C . VAL A 1 317 ? 24.398 -11.452 -17.996 1.00 76.88 317 VAL A C 1
ATOM 2518 O O . VAL A 1 317 ? 24.212 -11.348 -19.210 1.00 76.88 317 VAL A O 1
ATOM 2521 N N . HIS A 1 318 ? 24.290 -12.611 -17.347 1.00 81.19 318 HIS A N 1
ATOM 2522 C CA . HIS A 1 318 ? 23.791 -13.839 -17.961 1.00 81.19 318 HIS A CA 1
ATOM 2523 C C . HIS A 1 318 ? 22.283 -13.942 -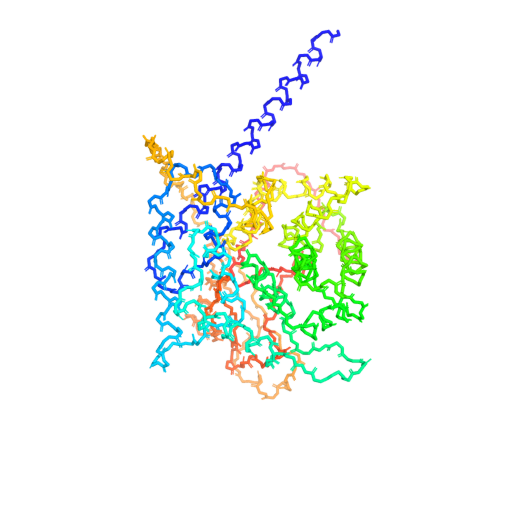17.741 1.00 81.19 318 HIS A C 1
ATOM 2525 O O . HIS A 1 318 ? 21.832 -14.200 -16.629 1.00 81.19 318 HIS A O 1
ATOM 2531 N N . LEU A 1 319 ? 21.507 -13.752 -18.805 1.00 79.25 319 LEU A N 1
ATOM 2532 C CA . LEU A 1 319 ? 20.061 -13.939 -18.782 1.00 79.25 319 LEU A CA 1
ATOM 2533 C C . LEU A 1 319 ? 19.719 -15.364 -19.207 1.00 79.25 319 LEU A C 1
ATOM 2535 O O . LEU A 1 319 ? 20.316 -15.898 -20.146 1.00 79.25 319 LEU A O 1
ATOM 2539 N N . LYS A 1 320 ? 18.756 -15.979 -18.517 1.00 80.81 320 LYS A N 1
ATOM 2540 C CA . LYS A 1 320 ? 18.193 -17.286 -18.861 1.00 80.81 320 LYS A CA 1
ATOM 2541 C C . LYS A 1 320 ? 16.675 -17.215 -18.769 1.00 80.81 320 LYS A C 1
ATOM 2543 O O . LYS A 1 320 ? 16.148 -16.772 -17.755 1.00 80.81 320 LYS A O 1
ATOM 2548 N N . ILE A 1 321 ? 15.993 -17.683 -19.808 1.00 78.06 321 ILE A N 1
ATOM 2549 C CA . ILE A 1 321 ? 14.530 -17.734 -19.861 1.00 78.06 321 ILE A CA 1
ATOM 2550 C C . ILE A 1 321 ? 14.115 -19.195 -19.751 1.00 78.06 321 ILE A C 1
ATOM 2552 O O . ILE A 1 321 ? 14.628 -20.050 -20.475 1.00 78.06 321 ILE A O 1
ATOM 2556 N N . LYS A 1 322 ? 13.203 -19.485 -18.826 1.00 72.69 322 LYS A N 1
ATOM 2557 C CA . LYS A 1 322 ? 12.632 -20.816 -18.626 1.00 72.69 322 LYS A CA 1
ATOM 2558 C C . LYS A 1 322 ? 11.113 -20.685 -18.651 1.00 72.69 322 LYS A C 1
ATOM 2560 O O . LYS A 1 322 ? 10.569 -19.878 -17.905 1.00 72.69 322 LYS A O 1
ATOM 2565 N N . ASN A 1 323 ? 10.449 -21.446 -19.516 1.00 68.12 323 ASN A N 1
ATOM 2566 C CA . ASN A 1 323 ? 8.997 -21.587 -19.505 1.00 68.12 323 ASN A CA 1
ATOM 2567 C C . ASN A 1 323 ? 8.673 -23.051 -19.209 1.00 68.12 323 ASN A C 1
ATOM 2569 O O . ASN A 1 323 ? 8.919 -23.917 -20.044 1.00 68.12 323 ASN A O 1
ATOM 2573 N N . ASP A 1 324 ? 8.171 -23.308 -18.004 1.00 61.06 324 ASP A N 1
ATOM 2574 C CA . ASP A 1 324 ? 7.855 -24.654 -17.521 1.00 61.06 324 ASP A CA 1
ATOM 2575 C C . ASP A 1 324 ? 6.407 -25.082 -17.839 1.00 61.06 324 ASP A C 1
ATOM 2577 O O . ASP A 1 324 ? 6.048 -26.232 -17.595 1.00 61.06 324 ASP A O 1
ATOM 2581 N N . LEU A 1 325 ? 5.570 -24.179 -18.375 1.00 55.88 325 LEU A N 1
ATOM 2582 C CA . LEU A 1 325 ? 4.117 -24.372 -18.510 1.00 55.88 325 LEU A CA 1
ATOM 2583 C C . LEU A 1 325 ? 3.652 -24.749 -19.925 1.00 55.88 325 LEU A C 1
ATOM 2585 O O . LEU A 1 325 ? 2.605 -25.376 -20.071 1.00 55.88 325 LEU A O 1
ATOM 2589 N N . ARG A 1 326 ? 4.400 -24.399 -20.980 1.00 56.12 326 ARG A N 1
ATOM 2590 C CA . ARG A 1 326 ? 4.037 -24.727 -22.375 1.00 56.12 326 ARG A CA 1
ATOM 2591 C C . ARG A 1 326 ? 5.021 -25.736 -22.962 1.00 56.12 326 ARG A C 1
ATOM 2593 O O . ARG A 1 326 ? 6.228 -25.590 -22.791 1.00 56.12 326 ARG A O 1
ATOM 2600 N N . GLU A 1 327 ? 4.500 -26.756 -23.659 1.00 45.03 327 GLU A N 1
ATOM 2601 C CA . GLU A 1 327 ? 5.323 -27.775 -24.323 1.00 45.03 327 GLU A CA 1
ATOM 2602 C C . GLU A 1 327 ? 6.450 -27.128 -25.156 1.00 45.03 327 GLU A C 1
ATOM 2604 O O . GLU A 1 327 ? 6.224 -26.122 -25.841 1.00 45.03 327 GLU A O 1
ATOM 2609 N N . PRO A 1 328 ? 7.648 -27.742 -25.195 1.00 49.62 328 PRO A N 1
ATOM 2610 C CA . PRO A 1 328 ? 8.830 -27.179 -25.851 1.00 49.62 328 PRO A CA 1
ATOM 2611 C C . PRO A 1 328 ? 8.651 -26.912 -27.354 1.00 49.62 328 PRO A C 1
ATOM 2613 O O . PRO A 1 328 ? 9.462 -26.207 -27.945 1.00 49.62 328 PRO A O 1
ATOM 2616 N N . LYS A 1 329 ? 7.585 -27.426 -27.982 1.00 45.66 329 LYS A N 1
ATOM 2617 C CA . LYS A 1 329 ? 7.322 -27.311 -29.423 1.00 45.66 329 LYS A CA 1
ATOM 2618 C C . LYS A 1 329 ? 7.008 -25.887 -29.898 1.00 45.66 329 LYS A C 1
ATOM 2620 O O . LYS A 1 329 ? 7.288 -25.593 -31.053 1.00 45.66 329 LYS A O 1
ATOM 2625 N N . MET A 1 330 ? 6.510 -24.994 -29.034 1.00 44.53 330 MET A N 1
ATOM 2626 C CA . MET A 1 330 ? 6.336 -23.568 -29.381 1.00 44.53 330 MET A CA 1
ATOM 2627 C C . MET A 1 330 ? 7.610 -22.740 -29.111 1.00 44.53 330 MET A C 1
ATOM 2629 O O . MET A 1 330 ? 7.860 -21.750 -29.790 1.00 44.53 330 MET A O 1
ATOM 2633 N N . PHE A 1 331 ? 8.467 -23.196 -28.187 1.00 49.31 331 PHE A N 1
ATOM 2634 C CA . PHE A 1 331 ? 9.782 -22.608 -27.873 1.00 49.31 331 PHE A CA 1
ATOM 2635 C C . PHE A 1 331 ? 10.932 -23.129 -28.761 1.00 49.31 331 PHE A C 1
ATOM 2637 O O . PHE A 1 331 ? 12.081 -22.712 -28.595 1.00 49.31 331 PHE A O 1
ATOM 2644 N N . ALA A 1 332 ? 10.645 -24.042 -29.696 1.00 43.72 332 ALA A N 1
ATOM 2645 C CA . ALA A 1 332 ? 11.638 -24.814 -30.447 1.00 43.72 332 ALA A CA 1
ATOM 2646 C C . ALA A 1 332 ? 12.329 -24.062 -31.602 1.00 43.72 332 ALA A C 1
ATOM 2648 O O . ALA A 1 332 ? 13.178 -24.639 -32.280 1.00 43.72 332 ALA A O 1
ATOM 2649 N N . SER A 1 333 ? 12.018 -22.788 -31.846 1.00 46.88 333 SER A N 1
ATOM 2650 C CA . SER A 1 333 ? 12.538 -22.071 -33.017 1.00 46.88 333 SER A CA 1
ATOM 2651 C C . SER A 1 333 ? 13.353 -20.821 -32.662 1.00 46.88 333 SER A C 1
ATOM 2653 O O . SER A 1 333 ? 12.817 -19.728 -32.536 1.00 46.88 333 SER A O 1
ATOM 2655 N N . ARG A 1 334 ? 14.684 -21.015 -32.669 1.00 46.38 334 ARG A N 1
ATOM 2656 C CA . ARG A 1 334 ? 15.759 -20.085 -33.104 1.00 46.38 334 ARG A CA 1
ATOM 2657 C C . ARG A 1 334 ? 16.543 -19.206 -32.116 1.00 46.38 334 ARG A C 1
ATOM 2659 O O . ARG A 1 334 ? 17.568 -18.686 -32.552 1.00 46.38 334 ARG A O 1
ATOM 2666 N N . HIS A 1 335 ? 16.234 -19.117 -30.823 1.00 48.56 335 HIS A N 1
ATOM 2667 C CA . HIS A 1 335 ? 17.041 -18.286 -29.904 1.00 48.56 335 HIS A CA 1
ATOM 2668 C C . HIS A 1 335 ? 17.682 -19.105 -28.781 1.00 48.56 335 HIS A C 1
ATOM 2670 O O . HIS A 1 335 ? 17.042 -19.962 -28.179 1.00 48.56 335 HIS A O 1
ATOM 2676 N N . ARG A 1 336 ? 18.974 -18.860 -28.498 1.00 53.72 336 ARG A N 1
ATOM 2677 C CA . ARG A 1 336 ? 19.633 -19.429 -27.312 1.00 53.72 336 ARG A CA 1
ATOM 2678 C C . ARG A 1 336 ? 18.862 -18.935 -26.089 1.00 53.72 336 ARG A C 1
ATOM 2680 O O . ARG A 1 336 ? 18.897 -17.744 -25.805 1.00 53.72 336 ARG A O 1
ATOM 2687 N N . HIS A 1 337 ? 18.237 -19.839 -25.334 1.00 66.31 337 HIS A N 1
ATOM 2688 C CA . HIS A 1 337 ? 17.485 -19.525 -24.102 1.00 66.31 337 HIS A CA 1
ATOM 2689 C C . HIS A 1 337 ? 18.364 -19.031 -22.942 1.00 66.31 337 HIS A C 1
ATOM 2691 O O . HIS A 1 337 ? 17.895 -18.835 -21.823 1.00 66.31 337 HIS A O 1
ATOM 2697 N N . SER A 1 338 ? 19.656 -18.852 -23.211 1.00 73.69 338 SER A N 1
ATOM 2698 C CA . SER A 1 338 ? 20.617 -18.198 -22.351 1.00 73.69 338 SER A CA 1
ATOM 2699 C C . SER A 1 338 ? 21.537 -17.330 -23.201 1.00 73.69 338 SER A C 1
ATOM 2701 O O . SER A 1 338 ? 22.088 -17.783 -24.211 1.00 73.69 338 SER A O 1
ATOM 2703 N N . PHE A 1 339 ? 21.715 -16.078 -22.801 1.00 76.94 339 PHE A N 1
ATOM 2704 C CA . PHE A 1 339 ? 22.613 -15.162 -23.486 1.00 76.94 339 PHE A CA 1
ATOM 2705 C C . PHE A 1 339 ? 23.222 -14.156 -22.518 1.00 76.94 339 PHE A C 1
ATOM 2707 O O . PHE A 1 339 ? 22.671 -13.836 -21.468 1.00 76.94 339 PHE A O 1
ATOM 2714 N N . THR A 1 340 ? 24.389 -13.648 -22.902 1.00 82.31 340 THR A N 1
ATOM 2715 C CA . THR A 1 340 ? 25.090 -12.609 -22.153 1.00 82.31 340 THR A CA 1
ATOM 2716 C C . THR A 1 340 ? 24.816 -11.248 -22.771 1.00 82.31 340 THR A C 1
ATOM 2718 O O . THR A 1 340 ? 24.902 -11.078 -23.997 1.00 82.31 340 THR A O 1
ATOM 2721 N N . VAL A 1 341 ? 24.510 -10.280 -21.916 1.00 82.38 341 VAL A N 1
ATOM 2722 C CA . VAL A 1 341 ? 24.348 -8.871 -22.268 1.00 82.38 341 VAL A CA 1
ATOM 2723 C C . VAL A 1 341 ? 25.368 -8.070 -21.470 1.00 82.38 341 VAL A C 1
ATOM 2725 O O . VAL A 1 341 ? 25.533 -8.290 -20.273 1.00 82.38 341 VAL A O 1
ATOM 2728 N N . THR A 1 342 ? 26.074 -7.165 -22.140 1.00 82.50 342 THR A N 1
ATOM 2729 C CA . THR A 1 342 ? 26.994 -6.235 -21.482 1.00 82.50 342 THR A CA 1
ATOM 2730 C C . THR A 1 342 ? 26.267 -4.916 -21.259 1.00 82.50 342 THR A C 1
ATOM 2732 O O . THR A 1 342 ? 25.771 -4.330 -22.222 1.00 82.50 342 THR A O 1
ATOM 2735 N N . VAL A 1 343 ? 26.214 -4.457 -20.013 1.00 78.50 343 VAL A N 1
ATOM 2736 C CA . VAL A 1 343 ? 25.571 -3.200 -19.602 1.00 78.50 343 VAL A CA 1
ATOM 2737 C C . VAL A 1 343 ? 26.495 -2.407 -18.670 1.00 78.50 343 VAL A C 1
ATOM 2739 O O . VAL A 1 343 ? 27.428 -2.988 -18.109 1.00 78.50 343 VAL A O 1
ATOM 2742 N N . PRO A 1 344 ? 26.293 -1.091 -18.497 1.00 72.50 344 PRO A N 1
ATOM 2743 C CA . PRO A 1 344 ? 26.985 -0.332 -17.457 1.00 72.50 344 PRO A CA 1
ATOM 2744 C C . PRO A 1 344 ? 26.736 -0.920 -16.059 1.00 72.50 344 PRO A C 1
ATOM 2746 O O . PRO A 1 344 ? 25.668 -1.465 -15.783 1.00 72.50 344 PRO A O 1
ATOM 2749 N N . SER A 1 345 ? 27.720 -0.819 -15.168 1.00 65.94 345 SER A N 1
ATOM 2750 C CA . SER A 1 345 ? 27.557 -1.163 -13.754 1.00 65.94 345 SER A CA 1
ATOM 2751 C C . SER A 1 345 ? 26.505 -0.248 -13.123 1.00 65.94 345 SER A C 1
ATOM 2753 O O . SER A 1 345 ? 26.494 0.953 -13.390 1.00 65.94 345 SER A O 1
ATOM 2755 N N . GLY A 1 346 ? 25.603 -0.822 -12.323 1.00 61.25 346 GLY A N 1
ATOM 2756 C CA . GLY A 1 346 ? 24.432 -0.118 -11.790 1.00 61.25 346 GLY A CA 1
ATOM 2757 C C . GLY A 1 346 ? 23.246 -0.021 -12.759 1.00 61.25 346 GLY A C 1
ATOM 2758 O O . GLY A 1 346 ? 22.295 0.691 -12.462 1.00 61.25 346 GLY A O 1
ATOM 2759 N N . ALA A 1 347 ? 23.273 -0.716 -13.901 1.00 62.34 347 ALA A N 1
ATOM 2760 C CA . ALA A 1 347 ? 22.111 -0.817 -14.783 1.00 62.34 347 ALA A CA 1
ATOM 2761 C C . ALA A 1 347 ? 20.958 -1.607 -14.134 1.00 62.34 347 ALA A C 1
ATOM 2763 O O . ALA A 1 347 ? 21.178 -2.565 -13.380 1.00 62.34 347 ALA A O 1
ATOM 2764 N N . TYR A 1 348 ? 19.727 -1.228 -14.471 1.00 72.94 348 TYR A N 1
ATOM 2765 C CA . TYR A 1 348 ? 18.520 -1.939 -14.058 1.00 72.94 348 TYR A CA 1
ATOM 2766 C C . TYR A 1 348 ? 18.289 -3.168 -14.941 1.00 72.94 348 TYR A C 1
ATOM 2768 O O . TYR A 1 348 ? 18.723 -3.211 -16.095 1.00 72.94 348 TYR A O 1
ATOM 2776 N N . LEU A 1 349 ? 17.561 -4.172 -14.441 1.00 79.44 349 LEU A N 1
ATOM 2777 C CA . LEU A 1 349 ? 17.179 -5.326 -15.266 1.00 79.44 349 LEU A CA 1
ATOM 2778 C C . LEU A 1 349 ? 16.434 -4.899 -16.547 1.00 79.44 349 LEU A C 1
ATOM 2780 O O . LEU A 1 349 ? 16.666 -5.480 -17.605 1.00 79.44 349 LEU A O 1
ATOM 2784 N N . GLU A 1 350 ? 15.615 -3.846 -16.491 1.00 79.81 350 GLU A N 1
ATOM 2785 C CA . GLU A 1 350 ? 14.965 -3.266 -17.670 1.00 79.81 350 GLU A CA 1
ATOM 2786 C C . GLU A 1 350 ? 15.975 -2.821 -18.739 1.00 79.81 350 GLU A C 1
ATOM 2788 O O . GLU A 1 350 ? 15.755 -3.081 -19.919 1.00 79.81 350 GLU A O 1
ATOM 2793 N N . ASP A 1 351 ? 17.104 -2.223 -18.352 1.00 80.62 351 ASP A N 1
ATOM 2794 C CA . ASP A 1 351 ? 18.161 -1.829 -19.292 1.00 80.62 351 ASP A CA 1
ATOM 2795 C C . ASP A 1 351 ? 18.788 -3.056 -19.962 1.00 80.62 351 ASP A C 1
ATOM 2797 O O . ASP A 1 351 ? 19.105 -3.036 -21.154 1.00 80.62 351 ASP A O 1
ATOM 2801 N N . VAL A 1 352 ? 18.916 -4.162 -19.220 1.00 83.19 352 VAL A N 1
ATOM 2802 C CA . VAL A 1 352 ? 19.382 -5.440 -19.773 1.00 83.19 352 VAL A CA 1
ATOM 2803 C C . VAL A 1 352 ? 18.374 -6.009 -20.773 1.00 83.19 352 VAL A C 1
ATOM 2805 O O . VAL A 1 352 ? 18.788 -6.466 -21.841 1.00 83.19 352 VAL A O 1
ATOM 2808 N N . LEU A 1 353 ? 17.071 -5.962 -20.472 1.00 85.31 353 LEU A N 1
ATOM 2809 C CA . LEU A 1 353 ? 16.017 -6.422 -21.386 1.00 85.31 353 LEU A CA 1
ATOM 2810 C C . LEU A 1 353 ? 15.940 -5.546 -22.645 1.00 85.31 353 LEU A C 1
ATOM 2812 O O . LEU A 1 353 ? 15.916 -6.086 -23.752 1.00 85.31 353 LEU A O 1
ATOM 2816 N N . LYS A 1 354 ? 15.999 -4.213 -22.502 1.00 87.25 354 LYS A N 1
ATOM 2817 C CA . LYS A 1 354 ? 16.075 -3.262 -23.628 1.00 87.25 354 LYS A CA 1
ATOM 2818 C C . LYS A 1 354 ? 17.263 -3.580 -24.522 1.00 87.25 354 LYS A C 1
ATOM 2820 O O . LYS A 1 354 ? 17.106 -3.756 -25.728 1.00 87.25 354 LYS A O 1
ATOM 2825 N N . LYS A 1 355 ? 18.446 -3.748 -23.925 1.00 86.38 355 LYS A N 1
ATOM 2826 C CA . LYS A 1 355 ? 19.663 -4.080 -24.668 1.00 86.38 355 LYS A CA 1
ATOM 2827 C C . LYS A 1 355 ? 19.574 -5.448 -25.343 1.00 86.38 355 LYS A C 1
ATOM 2829 O O . LYS A 1 355 ? 20.045 -5.605 -26.467 1.00 86.38 355 LYS A O 1
ATOM 2834 N N . ALA A 1 356 ? 18.976 -6.441 -24.689 1.00 85.06 356 ALA A N 1
ATOM 2835 C CA . ALA A 1 356 ? 18.734 -7.750 -25.289 1.00 85.06 356 ALA A CA 1
ATOM 2836 C C . ALA A 1 356 ? 17.819 -7.653 -26.519 1.00 85.06 356 ALA A C 1
ATOM 2838 O O . ALA A 1 356 ? 18.097 -8.301 -27.531 1.00 85.06 356 ALA A O 1
ATOM 2839 N N . GLN A 1 357 ? 16.785 -6.813 -26.448 1.00 87.25 357 GLN A N 1
ATOM 2840 C CA . GLN A 1 357 ? 15.851 -6.575 -27.543 1.00 87.25 357 GLN A CA 1
ATOM 2841 C C . GLN A 1 357 ? 16.479 -5.811 -28.712 1.00 87.25 357 GLN A C 1
ATOM 2843 O O . GLN A 1 357 ? 16.326 -6.229 -29.857 1.00 87.25 357 GLN A O 1
ATOM 2848 N N . GLU A 1 358 ? 17.276 -4.772 -28.446 1.00 89.19 358 GLU A N 1
ATOM 2849 C CA . GLU A 1 358 ? 18.063 -4.066 -29.475 1.00 89.19 358 GLU A CA 1
ATOM 2850 C C . GLU A 1 358 ? 19.023 -4.997 -30.228 1.00 89.19 358 GLU A C 1
ATOM 2852 O O . GLU A 1 358 ? 19.248 -4.842 -31.426 1.00 89.19 358 GLU A O 1
ATOM 2857 N N . LEU A 1 359 ? 19.599 -5.973 -29.522 1.00 85.19 359 LEU A N 1
ATOM 2858 C CA . LEU A 1 359 ? 20.504 -6.969 -30.098 1.00 85.19 359 LEU A CA 1
ATOM 2859 C C . LEU A 1 359 ? 19.766 -8.109 -30.821 1.00 85.19 359 LEU A C 1
ATOM 2861 O O . LEU A 1 359 ? 20.423 -9.052 -31.267 1.00 85.19 359 LEU A O 1
ATOM 2865 N N . GLY A 1 360 ? 18.431 -8.068 -30.893 1.00 82.81 360 GLY A N 1
ATOM 2866 C CA . GLY A 1 360 ? 17.607 -9.118 -31.497 1.00 82.81 360 GLY A CA 1
ATOM 2867 C C . GLY A 1 360 ? 17.698 -10.465 -30.773 1.00 82.81 360 GLY A C 1
ATOM 2868 O O . GLY A 1 360 ? 17.489 -11.505 -31.390 1.00 82.81 360 GLY A O 1
ATOM 2869 N N . LYS A 1 361 ? 18.073 -10.468 -29.485 1.00 80.56 361 LYS A N 1
ATOM 2870 C CA . LYS A 1 361 ? 18.232 -11.693 -28.679 1.00 80.56 361 LYS A CA 1
ATOM 2871 C C . LYS A 1 361 ? 16.958 -12.104 -27.943 1.00 80.56 361 LYS A C 1
ATOM 2873 O O . LYS A 1 361 ? 16.878 -13.246 -27.499 1.00 80.56 361 LYS A O 1
ATOM 2878 N N . LEU A 1 362 ? 16.042 -11.157 -27.754 1.00 84.25 362 LEU A N 1
ATOM 2879 C CA . LEU A 1 362 ? 14.829 -11.289 -26.957 1.00 84.25 362 LEU A CA 1
ATOM 2880 C C . LEU A 1 362 ? 13.757 -10.318 -27.464 1.00 84.25 362 LEU A C 1
ATOM 2882 O O . LEU A 1 362 ? 14.081 -9.217 -27.895 1.00 84.25 362 LEU A O 1
ATOM 2886 N N . THR A 1 363 ? 12.490 -10.670 -27.315 1.00 85.25 363 THR A N 1
ATOM 2887 C CA . THR A 1 363 ? 11.348 -9.754 -27.385 1.00 85.25 363 THR A CA 1
ATOM 2888 C C . THR A 1 363 ? 10.591 -9.774 -26.063 1.00 85.25 363 THR A C 1
ATOM 2890 O O . THR A 1 363 ? 10.372 -10.840 -25.481 1.00 85.25 363 THR A O 1
ATOM 2893 N N . TYR A 1 364 ? 10.206 -8.606 -25.556 1.00 86.75 364 TYR A N 1
ATOM 2894 C CA . TYR A 1 364 ? 9.420 -8.509 -24.331 1.00 86.75 364 TYR A CA 1
ATOM 2895 C C . TYR A 1 364 ? 8.446 -7.328 -24.369 1.00 86.75 364 TYR A C 1
ATOM 2897 O O . TYR A 1 364 ? 8.673 -6.334 -25.056 1.00 86.75 364 TYR A O 1
ATOM 2905 N N . GLU A 1 365 ? 7.365 -7.430 -23.597 1.00 86.56 365 GLU A N 1
ATOM 2906 C CA . GLU A 1 365 ? 6.384 -6.357 -23.430 1.00 86.56 365 GLU A CA 1
ATOM 2907 C C . GLU A 1 365 ? 6.090 -6.133 -21.951 1.00 86.56 365 GLU A C 1
ATOM 2909 O O . GLU A 1 365 ? 5.939 -7.081 -21.163 1.00 86.56 365 GLU A O 1
ATOM 2914 N N . THR A 1 366 ? 5.958 -4.864 -21.577 1.00 84.12 366 THR A N 1
ATOM 2915 C CA . THR A 1 366 ? 5.613 -4.450 -20.221 1.00 84.12 366 THR A CA 1
ATOM 2916 C C . THR A 1 366 ? 4.296 -3.691 -20.197 1.00 84.12 366 THR A C 1
ATOM 2918 O O . THR A 1 366 ? 3.931 -2.993 -21.143 1.00 84.12 366 THR A O 1
ATOM 2921 N N . GLN A 1 367 ? 3.594 -3.800 -19.075 1.00 81.62 367 GLN A N 1
ATOM 2922 C CA . GLN A 1 367 ? 2.469 -2.943 -18.738 1.00 81.62 367 GLN A CA 1
ATOM 2923 C C . GLN A 1 367 ? 2.897 -1.952 -17.658 1.00 81.62 367 GLN A C 1
ATOM 2925 O O . GLN A 1 367 ? 3.603 -2.301 -16.711 1.00 81.62 367 GLN A O 1
ATOM 2930 N N . HIS A 1 368 ? 2.451 -0.706 -17.781 1.00 76.88 368 HIS A N 1
ATOM 2931 C CA . HIS A 1 368 ? 2.702 0.302 -16.763 1.00 76.88 368 HIS A CA 1
ATOM 2932 C C . HIS A 1 368 ? 1.894 0.015 -15.483 1.00 76.88 368 HIS A C 1
ATOM 2934 O O . HIS A 1 368 ? 0.675 -0.157 -15.541 1.00 76.88 368 HIS A O 1
ATOM 2940 N N . THR A 1 369 ? 2.552 0.029 -14.320 1.00 79.00 369 THR A N 1
ATOM 2941 C CA . THR A 1 369 ? 1.911 -0.084 -12.998 1.00 79.00 369 THR A CA 1
ATOM 2942 C C . THR A 1 369 ? 2.429 0.993 -12.047 1.00 79.00 369 THR A C 1
ATOM 2944 O O . THR A 1 369 ? 3.435 1.642 -12.322 1.00 79.00 369 THR A O 1
ATOM 2947 N N . LEU A 1 370 ? 1.773 1.171 -10.895 1.00 78.25 370 LEU A N 1
ATOM 2948 C CA . LEU A 1 370 ? 2.232 2.119 -9.871 1.00 78.25 370 LEU A CA 1
ATOM 2949 C C . LEU A 1 370 ? 3.634 1.782 -9.335 1.00 78.25 370 LEU A C 1
ATOM 2951 O O . LEU A 1 370 ? 4.368 2.683 -8.943 1.00 78.25 370 LEU A O 1
ATOM 2955 N N . SER A 1 371 ? 4.024 0.506 -9.355 1.00 78.00 371 SER A N 1
ATOM 2956 C CA . SER A 1 371 ? 5.347 0.040 -8.924 1.00 78.00 371 SER A CA 1
ATOM 2957 C C . SER A 1 371 ? 6.401 0.093 -10.036 1.00 78.00 371 SER A C 1
ATOM 2959 O O . SER A 1 371 ? 7.543 -0.288 -9.787 1.00 78.00 371 SER A O 1
ATOM 2961 N N . GLY A 1 372 ? 6.037 0.552 -11.240 1.00 75.88 372 GLY A N 1
ATOM 2962 C CA . GLY A 1 372 ? 6.897 0.586 -12.423 1.00 75.88 372 GLY A CA 1
ATOM 2963 C C . GLY A 1 372 ? 6.461 -0.392 -13.526 1.00 75.88 372 GLY A C 1
ATOM 2964 O O . GLY A 1 372 ? 5.331 -0.894 -13.507 1.00 75.88 372 GLY A O 1
ATOM 2965 N N . PRO A 1 373 ? 7.323 -0.651 -14.525 1.00 78.31 373 PRO A N 1
ATOM 2966 C CA . PRO A 1 373 ? 7.015 -1.558 -15.626 1.00 78.31 373 PRO A CA 1
ATOM 2967 C C . PRO A 1 373 ? 6.893 -3.009 -15.136 1.00 78.31 373 PRO A C 1
ATOM 2969 O O . PRO A 1 373 ? 7.830 -3.580 -14.576 1.00 78.31 373 PRO A O 1
ATOM 2972 N N . PHE A 1 374 ? 5.732 -3.615 -15.376 1.00 81.25 374 PHE A N 1
ATOM 2973 C CA . PHE A 1 374 ? 5.438 -5.010 -15.061 1.00 81.25 374 PHE A CA 1
ATOM 2974 C C . PHE A 1 374 ? 5.584 -5.874 -16.313 1.00 81.25 374 PHE A C 1
ATOM 2976 O O . PHE A 1 374 ? 4.984 -5.575 -17.344 1.00 81.25 374 PHE A O 1
ATOM 2983 N N . LEU A 1 375 ? 6.391 -6.932 -16.241 1.00 83.88 375 LEU A N 1
ATOM 2984 C CA . LEU A 1 375 ? 6.660 -7.819 -17.373 1.00 83.88 375 LEU A CA 1
ATOM 2985 C C . LEU A 1 375 ? 5.442 -8.697 -17.681 1.00 83.88 375 LEU A C 1
ATOM 2987 O O . LEU A 1 375 ? 5.040 -9.513 -16.856 1.00 83.88 375 LEU A O 1
ATOM 2991 N N . THR A 1 376 ? 4.878 -8.545 -18.879 1.00 83.44 376 THR A N 1
ATOM 2992 C CA . THR A 1 376 ? 3.642 -9.240 -19.289 1.00 83.44 376 THR A CA 1
ATOM 2993 C C . THR A 1 376 ? 3.869 -10.287 -20.368 1.00 83.44 376 THR A C 1
ATOM 2995 O O . THR A 1 376 ? 3.275 -11.363 -20.308 1.00 83.44 376 THR A O 1
ATOM 2998 N N . THR A 1 377 ? 4.761 -10.004 -21.316 1.00 84.44 377 THR A N 1
ATOM 2999 C CA . THR A 1 377 ? 5.024 -10.869 -22.467 1.00 84.44 377 THR A CA 1
ATOM 3000 C C . THR A 1 377 ? 6.525 -11.068 -22.612 1.00 84.44 377 THR A C 1
ATOM 3002 O O . THR A 1 377 ? 7.284 -10.103 -22.514 1.00 84.44 377 THR A O 1
ATOM 3005 N N . VAL A 1 378 ? 6.957 -12.301 -22.873 1.00 84.50 378 VAL A N 1
ATOM 3006 C CA . VAL A 1 378 ? 8.343 -12.635 -23.233 1.00 84.50 378 VAL A CA 1
ATOM 3007 C C . VAL A 1 378 ? 8.308 -13.610 -24.405 1.00 84.50 378 VAL A C 1
ATOM 3009 O O . VAL A 1 378 ? 7.582 -14.600 -24.348 1.00 84.50 378 VAL A O 1
ATOM 3012 N N . GLU A 1 379 ? 9.058 -13.334 -25.473 1.00 82.44 379 GLU A N 1
ATOM 3013 C CA . GLU A 1 379 ? 9.078 -14.146 -26.703 1.00 82.44 379 GLU A CA 1
ATOM 3014 C C . GLU A 1 379 ? 7.672 -14.398 -27.284 1.00 82.44 379 GLU A C 1
ATOM 3016 O O . GLU A 1 379 ? 7.335 -15.502 -27.707 1.00 82.44 379 GLU A O 1
ATOM 3021 N N . GLY A 1 380 ? 6.809 -13.376 -27.249 1.00 80.00 380 GLY A N 1
ATOM 3022 C CA . GLY A 1 380 ? 5.418 -13.468 -27.712 1.00 80.00 380 GLY A CA 1
ATOM 3023 C C . GLY A 1 380 ? 4.485 -14.290 -26.811 1.00 80.00 380 GLY A C 1
ATOM 3024 O O . GLY A 1 380 ? 3.305 -14.435 -27.129 1.00 80.00 380 GLY A O 1
ATOM 3025 N N . VAL A 1 381 ? 4.970 -14.814 -25.680 1.00 80.75 381 VAL A N 1
ATOM 3026 C CA . VAL A 1 381 ? 4.149 -15.532 -24.699 1.00 80.75 381 VAL A CA 1
ATOM 3027 C C . VAL A 1 381 ? 3.680 -14.561 -23.626 1.00 80.75 381 VAL A C 1
ATOM 3029 O O . VAL A 1 381 ? 4.452 -14.128 -22.767 1.00 80.75 381 VAL A O 1
ATOM 3032 N N . LYS A 1 382 ? 2.397 -14.208 -23.694 1.00 83.81 382 LYS A N 1
ATOM 3033 C CA . LYS A 1 382 ? 1.729 -13.353 -22.715 1.00 83.81 382 LYS A CA 1
ATOM 3034 C C . LYS A 1 382 ? 1.294 -14.178 -21.507 1.00 83.81 382 LYS A C 1
ATOM 3036 O O . LYS A 1 382 ? 0.734 -15.258 -21.675 1.00 83.81 382 LYS A O 1
ATOM 3041 N N . ALA A 1 383 ? 1.541 -13.654 -20.312 1.00 78.06 383 ALA A N 1
ATOM 3042 C CA . ALA A 1 383 ? 1.081 -14.259 -19.073 1.00 78.06 383 ALA A CA 1
ATOM 3043 C C . ALA A 1 383 ? -0.450 -14.120 -18.933 1.00 78.06 383 ALA A C 1
ATOM 3045 O O . ALA A 1 383 ? -1.003 -13.036 -19.143 1.00 78.06 383 ALA A O 1
ATOM 3046 N N . GLU A 1 384 ? -1.131 -15.223 -18.618 1.00 78.31 384 GLU A N 1
ATOM 3047 C CA . GLU A 1 384 ? -2.584 -15.279 -18.395 1.00 78.31 384 GLU A CA 1
ATOM 3048 C C . GLU A 1 384 ? -2.959 -14.994 -16.921 1.00 78.31 384 GLU A C 1
ATOM 3050 O O . GLU A 1 384 ? -2.091 -14.744 -16.092 1.00 78.31 384 GLU A O 1
ATOM 3055 N N . ASP A 1 385 ? -4.251 -15.049 -16.566 1.00 63.25 385 ASP A N 1
ATOM 3056 C CA . ASP A 1 385 ? -4.850 -14.594 -15.285 1.00 63.25 385 ASP A CA 1
ATOM 3057 C C . ASP A 1 385 ? -4.228 -15.146 -13.974 1.00 63.25 385 ASP A C 1
ATOM 3059 O O . ASP A 1 385 ? -4.590 -14.715 -12.877 1.00 63.25 385 ASP A O 1
ATOM 3063 N N . ARG A 1 386 ? -3.316 -16.122 -14.046 1.00 65.81 386 ARG A N 1
ATOM 3064 C CA . ARG A 1 386 ? -2.591 -16.731 -12.907 1.00 65.81 386 ARG A CA 1
ATOM 3065 C C . ARG A 1 386 ? -1.131 -17.031 -13.204 1.00 65.81 386 ARG A C 1
ATOM 3067 O O . ARG A 1 386 ? -0.447 -17.666 -12.403 1.00 65.81 386 ARG A O 1
ATOM 3074 N N . GLU A 1 387 ? -0.682 -16.615 -14.369 1.00 74.38 387 GLU A N 1
ATOM 3075 C CA . GLU A 1 387 ? 0.691 -16.754 -14.785 1.00 74.38 387 GLU A CA 1
ATOM 3076 C C . GLU A 1 387 ? 1.335 -15.386 -14.618 1.00 74.38 387 GLU A C 1
ATOM 3078 O O . GLU A 1 387 ? 0.715 -14.341 -14.808 1.00 74.38 387 GLU A O 1
ATOM 3083 N N . TYR A 1 388 ? 2.596 -15.379 -14.234 1.00 77.62 388 TYR A N 1
ATOM 3084 C CA . TYR A 1 388 ? 3.395 -14.172 -14.265 1.00 77.62 388 TYR A CA 1
ATOM 3085 C C . TYR A 1 388 ? 4.819 -14.563 -14.604 1.00 77.62 388 TYR A C 1
ATOM 3087 O O . TYR A 1 388 ? 5.273 -15.674 -14.316 1.00 77.62 388 TYR A O 1
ATOM 3095 N N . TRP A 1 389 ? 5.536 -13.632 -15.216 1.00 78.56 389 TRP A N 1
ATOM 3096 C CA . TRP A 1 389 ? 6.954 -13.813 -15.456 1.00 78.56 389 TRP A CA 1
ATOM 3097 C C . TRP A 1 389 ? 7.708 -13.586 -14.152 1.00 78.56 389 TRP A C 1
ATOM 3099 O O . TRP A 1 389 ? 7.905 -12.452 -13.717 1.00 78.56 389 TRP A O 1
ATOM 3109 N N . GLN A 1 390 ? 8.098 -14.683 -13.505 1.00 77.38 390 GLN A N 1
ATOM 3110 C CA . GLN A 1 390 ? 8.906 -14.628 -12.296 1.00 77.38 390 GLN A CA 1
ATOM 3111 C C . GLN A 1 390 ? 10.349 -14.252 -12.641 1.00 77.38 390 GLN A C 1
ATOM 3113 O O . GLN A 1 390 ? 10.986 -14.869 -13.496 1.00 77.38 390 GLN A O 1
ATOM 3118 N N . LEU A 1 391 ? 10.874 -13.253 -11.938 1.00 78.38 391 LEU A N 1
ATOM 3119 C CA . LEU A 1 391 ? 12.253 -12.802 -12.069 1.00 78.38 391 LEU A CA 1
ATOM 3120 C C . LEU A 1 391 ? 13.088 -13.458 -10.970 1.00 78.38 391 LEU A C 1
ATOM 3122 O O . LEU A 1 391 ? 12.752 -13.378 -9.791 1.00 78.38 391 LEU A O 1
ATOM 3126 N N . LEU A 1 392 ? 14.159 -14.147 -11.359 1.00 72.00 392 LEU A N 1
ATOM 3127 C CA . LEU A 1 392 ? 15.018 -14.900 -10.448 1.00 72.00 392 LEU A CA 1
ATOM 3128 C C . LEU A 1 392 ? 16.479 -14.511 -10.676 1.00 72.00 392 LEU A C 1
ATOM 3130 O O . LEU A 1 392 ? 16.933 -14.431 -11.817 1.00 72.00 392 LEU A O 1
ATOM 3134 N N . SER A 1 393 ? 17.219 -14.318 -9.584 1.00 68.44 393 SER A N 1
ATOM 3135 C CA . SER A 1 393 ? 18.677 -14.189 -9.611 1.00 68.44 393 SER A CA 1
ATOM 3136 C C . SER A 1 393 ? 19.320 -15.523 -9.233 1.00 68.44 393 SER A C 1
ATOM 3138 O O . SER A 1 393 ? 18.805 -16.247 -8.384 1.00 68.44 393 SER A O 1
ATOM 3140 N N . ALA A 1 394 ? 20.457 -15.854 -9.845 1.00 57.38 394 ALA A N 1
ATOM 3141 C CA . ALA A 1 394 ? 21.170 -17.108 -9.591 1.00 57.38 394 ALA A CA 1
ATOM 3142 C C . ALA A 1 394 ? 21.887 -17.157 -8.222 1.00 57.38 394 ALA A C 1
ATOM 3144 O O . ALA A 1 394 ? 22.345 -18.223 -7.823 1.00 57.38 394 ALA A O 1
ATOM 3145 N N . SER A 1 395 ? 22.003 -16.028 -7.511 1.00 49.62 395 SER A N 1
ATOM 3146 C CA . SER A 1 395 ? 22.834 -15.873 -6.306 1.00 49.62 395 SER A CA 1
ATOM 3147 C C . SER A 1 395 ? 22.117 -16.010 -4.947 1.00 49.62 395 SER A C 1
ATOM 3149 O O . SER A 1 395 ? 22.750 -15.779 -3.923 1.00 49.62 395 SER A O 1
ATOM 3151 N N . GLY A 1 396 ? 20.841 -16.406 -4.878 1.00 41.31 396 GLY A N 1
ATOM 3152 C CA . GLY A 1 396 ? 20.121 -16.553 -3.595 1.00 41.31 396 GLY A CA 1
ATOM 3153 C C . GLY A 1 396 ? 18.630 -16.235 -3.710 1.00 41.31 396 GLY A C 1
ATOM 3154 O O . GLY A 1 396 ? 18.199 -15.895 -4.812 1.00 41.31 396 GLY A O 1
ATOM 3155 N N . PRO A 1 397 ? 17.827 -16.395 -2.631 1.00 39.53 397 PRO A N 1
ATOM 3156 C CA . PRO A 1 397 ? 16.375 -16.545 -2.732 1.00 39.53 397 PRO A CA 1
ATOM 3157 C C . PRO A 1 397 ? 15.765 -15.346 -3.463 1.00 39.53 397 PRO A C 1
ATOM 3159 O O . PRO A 1 397 ? 16.171 -14.211 -3.234 1.00 39.53 397 PRO A O 1
ATOM 3162 N N . GLY A 1 398 ? 14.858 -15.645 -4.400 1.00 39.84 398 GLY A N 1
ATOM 3163 C CA . GLY A 1 398 ? 14.442 -14.787 -5.512 1.00 39.84 398 GLY A CA 1
ATOM 3164 C C . GLY A 1 398 ? 14.363 -13.293 -5.196 1.00 39.84 398 GLY A C 1
ATOM 3165 O O . GLY A 1 398 ? 13.783 -12.879 -4.196 1.00 39.84 398 GLY A O 1
ATOM 3166 N N . GLN A 1 399 ? 14.934 -12.472 -6.079 1.00 47.22 399 GLN A N 1
ATOM 3167 C CA . GLN A 1 399 ? 14.753 -11.026 -6.014 1.00 47.22 399 GLN A CA 1
ATOM 3168 C C . GLN A 1 399 ? 13.259 -10.707 -6.144 1.00 47.22 399 GLN A C 1
ATOM 3170 O O . GLN A 1 399 ? 12.695 -10.760 -7.230 1.00 47.22 399 GLN A O 1
ATOM 3175 N N . ASN A 1 400 ? 12.629 -10.337 -5.029 1.00 47.69 400 ASN A N 1
ATOM 3176 C CA . ASN A 1 400 ? 11.244 -9.860 -4.967 1.00 47.69 400 ASN A CA 1
ATOM 3177 C C . ASN A 1 400 ? 11.126 -8.386 -5.411 1.00 47.69 400 ASN A C 1
ATOM 3179 O O . ASN A 1 400 ? 10.364 -7.615 -4.835 1.00 47.69 400 ASN A O 1
ATOM 3183 N N . GLN A 1 401 ? 11.913 -7.972 -6.404 1.00 49.94 401 GLN A N 1
ATOM 3184 C CA . GLN A 1 401 ? 11.794 -6.667 -7.053 1.00 49.94 401 GLN A CA 1
ATOM 3185 C C . GLN A 1 401 ? 11.218 -6.874 -8.463 1.00 49.94 401 GLN A C 1
ATOM 3187 O O . GLN A 1 401 ? 11.354 -7.956 -9.027 1.00 49.94 401 GLN A O 1
ATOM 3192 N N . GLY A 1 402 ? 10.546 -5.857 -9.020 1.00 44.81 402 GLY A N 1
ATOM 3193 C CA . GLY A 1 402 ? 9.986 -5.886 -10.383 1.00 44.81 402 GLY A CA 1
ATOM 3194 C C . GLY A 1 402 ? 11.061 -5.966 -11.478 1.00 44.81 402 GLY A C 1
ATOM 3195 O O . GLY A 1 402 ? 12.118 -6.539 -11.280 1.00 44.81 402 GLY A O 1
ATOM 3196 N N . VAL A 1 403 ? 10.853 -5.373 -12.655 1.00 36.12 403 VAL A N 1
ATOM 3197 C CA . VAL A 1 403 ? 11.903 -5.312 -13.707 1.00 36.12 403 VAL A CA 1
ATOM 3198 C C . VAL A 1 403 ? 12.939 -4.202 -13.425 1.00 36.12 403 VAL A C 1
ATOM 3200 O O . VAL A 1 403 ? 13.919 -4.024 -14.142 1.00 36.12 403 VAL A O 1
ATOM 3203 N N . THR A 1 404 ? 12.764 -3.468 -12.330 1.00 34.81 404 THR A N 1
ATOM 3204 C CA . THR A 1 404 ? 13.617 -2.358 -11.899 1.00 34.81 404 THR A CA 1
ATOM 3205 C C . THR A 1 404 ? 14.646 -2.666 -10.791 1.00 34.81 404 THR A C 1
ATOM 3207 O O . THR A 1 404 ? 15.095 -1.700 -10.178 1.00 34.81 404 THR A O 1
ATOM 3210 N N . PRO A 1 405 ? 15.061 -3.907 -10.447 1.00 45.03 405 PRO A N 1
ATOM 3211 C CA . PRO A 1 405 ? 16.163 -4.072 -9.519 1.00 45.03 405 PRO A CA 1
ATOM 3212 C C . PRO A 1 405 ? 17.445 -3.588 -10.167 1.00 45.03 405 PRO A C 1
ATOM 3214 O O . PRO A 1 405 ? 17.764 -3.937 -11.308 1.00 45.03 405 PRO A O 1
ATOM 3217 N N . LEU A 1 406 ? 18.175 -2.787 -9.399 1.00 38.03 406 LEU A N 1
ATOM 3218 C CA . LEU A 1 406 ? 19.566 -2.477 -9.662 1.00 38.03 406 LEU A CA 1
ATOM 3219 C C . LEU A 1 406 ? 20.345 -3.797 -9.649 1.00 38.03 406 LEU A C 1
ATOM 3221 O O . LEU A 1 406 ? 20.336 -4.522 -8.649 1.00 38.03 406 LEU A O 1
ATOM 3225 N N . LEU A 1 407 ? 21.028 -4.123 -10.743 1.00 41.12 407 LEU A N 1
ATOM 3226 C CA . LEU A 1 407 ? 21.915 -5.278 -10.755 1.00 41.12 407 LEU A CA 1
ATOM 3227 C C . LEU A 1 407 ? 23.215 -4.887 -10.049 1.00 41.12 407 LEU A C 1
ATOM 3229 O O . LEU A 1 407 ? 24.044 -4.160 -10.598 1.00 41.12 407 LEU A O 1
ATOM 3233 N N . GLN A 1 408 ? 23.389 -5.354 -8.812 1.00 34.94 408 GLN A N 1
ATOM 3234 C CA . GLN A 1 408 ? 24.657 -5.214 -8.105 1.00 34.94 408 GLN A CA 1
ATOM 3235 C C . GLN A 1 408 ? 25.694 -6.122 -8.773 1.00 34.94 408 GLN A C 1
ATOM 3237 O O . GLN A 1 408 ? 25.615 -7.348 -8.699 1.00 34.94 408 GLN A O 1
ATOM 3242 N N . GLY A 1 409 ? 26.664 -5.512 -9.449 1.00 30.80 409 GLY A N 1
ATOM 3243 C CA . GLY A 1 409 ? 27.876 -6.202 -9.858 1.00 30.80 409 GLY A CA 1
ATOM 3244 C C . GLY A 1 409 ? 28.835 -6.287 -8.689 1.00 30.80 409 GLY A C 1
ATOM 3245 O O . GLY A 1 409 ? 29.258 -5.257 -8.171 1.00 30.80 409 GLY A O 1
ATOM 3246 N N . GLU A 1 410 ? 29.214 -7.499 -8.286 1.00 26.89 410 GLU A N 1
ATOM 3247 C CA . GLU A 1 410 ? 30.398 -7.671 -7.450 1.00 26.89 410 GLU A CA 1
ATOM 3248 C C . GLU A 1 410 ? 31.640 -7.263 -8.259 1.00 26.89 410 GLU A C 1
ATOM 3250 O O . GLU A 1 410 ? 32.250 -8.078 -8.949 1.00 26.89 410 GLU A O 1
ATOM 3255 N N . SER A 1 411 ? 32.055 -6.001 -8.166 1.00 24.89 411 SER A N 1
ATOM 3256 C CA . SER A 1 411 ? 33.450 -5.630 -8.396 1.00 24.89 411 SER A CA 1
ATOM 3257 C C . SER A 1 411 ? 34.196 -5.769 -7.069 1.00 24.89 411 SER A C 1
ATOM 3259 O O . SER A 1 411 ? 34.413 -4.792 -6.353 1.00 24.89 411 SER A O 1
ATOM 3261 N N . LYS A 1 412 ? 34.560 -7.002 -6.698 1.00 22.72 412 LYS A N 1
ATOM 3262 C CA . LYS A 1 412 ? 35.554 -7.223 -5.641 1.00 22.72 412 LYS A CA 1
ATOM 3263 C C . LYS A 1 412 ? 36.936 -6.927 -6.220 1.00 22.72 412 LYS A C 1
ATOM 3265 O O . LYS A 1 412 ? 37.599 -7.818 -6.740 1.00 22.72 412 LYS A O 1
ATOM 3270 N N . GLU A 1 413 ? 37.381 -5.680 -6.123 1.00 21.97 413 GLU A N 1
ATOM 3271 C CA . GLU A 1 413 ? 38.816 -5.390 -6.124 1.00 21.97 413 GLU A CA 1
ATOM 3272 C C . GLU A 1 413 ? 39.354 -5.647 -4.712 1.00 21.97 413 GLU A C 1
ATOM 3274 O O . GLU A 1 413 ? 39.298 -4.797 -3.828 1.00 21.97 413 GLU A O 1
ATOM 3279 N N . CYS A 1 414 ? 39.878 -6.853 -4.492 1.00 19.84 414 CYS A N 1
ATOM 3280 C CA . CYS A 1 414 ? 40.815 -7.119 -3.408 1.00 19.84 414 CYS A CA 1
ATOM 3281 C C . CYS A 1 414 ? 42.184 -7.395 -4.032 1.00 19.84 414 CYS A C 1
ATOM 3283 O O . CYS A 1 414 ? 42.430 -8.492 -4.526 1.00 19.84 414 CYS A O 1
ATOM 3285 N N . SER A 1 415 ? 43.083 -6.413 -3.981 1.00 21.36 415 SER A N 1
ATOM 3286 C CA . SER A 1 415 ? 44.515 -6.635 -4.195 1.00 21.36 415 SER A CA 1
ATOM 3287 C C . SER A 1 415 ? 45.277 -6.284 -2.925 1.00 21.36 415 SER A C 1
ATOM 3289 O O . SER A 1 415 ? 45.488 -5.113 -2.637 1.00 21.36 415 SER A O 1
ATOM 3291 N N . ALA A 1 416 ? 45.670 -7.315 -2.174 1.00 22.42 416 ALA A N 1
ATOM 3292 C CA . ALA A 1 416 ? 47.050 -7.574 -1.752 1.00 22.42 416 ALA A CA 1
ATOM 3293 C C . ALA A 1 416 ? 47.076 -8.757 -0.763 1.00 22.42 416 ALA A C 1
ATOM 3295 O O . ALA A 1 416 ? 46.582 -8.667 0.352 1.00 22.42 416 ALA A O 1
ATOM 3296 N N . HIS A 1 417 ? 47.691 -9.857 -1.207 1.00 24.61 417 HIS A N 1
ATOM 3297 C CA . HIS A 1 417 ? 48.195 -10.990 -0.422 1.00 24.61 417 HIS A CA 1
ATOM 3298 C C . HIS A 1 417 ? 47.253 -11.702 0.567 1.00 24.61 417 HIS A C 1
ATOM 3300 O O . HIS A 1 417 ? 47.219 -11.410 1.756 1.00 24.61 417 HIS A O 1
ATOM 3306 N N . SER A 1 418 ? 46.661 -12.813 0.127 1.00 21.45 418 SER A N 1
ATOM 3307 C CA . SER A 1 418 ? 46.959 -14.154 0.668 1.00 21.45 418 SER A CA 1
ATOM 3308 C C . SER A 1 418 ? 46.114 -15.216 -0.043 1.00 21.45 418 SER A C 1
ATOM 3310 O O . SER A 1 418 ? 44.974 -14.991 -0.430 1.00 21.45 418 SER A O 1
ATOM 3312 N N . LYS A 1 419 ? 46.740 -16.370 -0.289 1.00 25.53 419 LYS A N 1
ATOM 3313 C CA . LYS A 1 419 ? 46.162 -17.551 -0.938 1.00 25.53 419 LYS A CA 1
ATOM 3314 C C . LYS A 1 419 ? 44.865 -17.971 -0.243 1.00 25.53 419 LYS A C 1
ATOM 3316 O O . LYS A 1 419 ? 44.891 -18.186 0.963 1.00 25.53 419 LYS A O 1
ATOM 3321 N N . CYS A 1 420 ? 43.807 -18.238 -1.002 1.00 21.00 420 CYS A N 1
ATOM 3322 C CA . CYS A 1 420 ? 42.805 -19.223 -0.602 1.00 21.00 420 CYS A CA 1
ATOM 3323 C C . CYS A 1 420 ? 42.383 -20.031 -1.826 1.00 21.00 420 CYS A C 1
ATOM 3325 O O . CYS A 1 420 ? 41.927 -19.498 -2.835 1.00 21.00 420 CYS A O 1
ATOM 3327 N N . SER A 1 421 ? 42.672 -21.322 -1.725 1.00 20.84 421 SER A N 1
ATOM 3328 C CA . SER A 1 421 ? 42.532 -22.341 -2.746 1.00 20.84 421 SER A CA 1
ATOM 3329 C C . SER A 1 421 ? 41.073 -22.678 -3.030 1.00 20.84 421 SER A C 1
ATOM 3331 O O . SER A 1 421 ? 40.219 -22.654 -2.148 1.00 20.84 421 SER A O 1
ATOM 3333 N N . VAL A 1 422 ? 40.847 -23.069 -4.280 1.00 20.19 422 VAL A N 1
ATOM 3334 C CA . VAL A 1 422 ? 39.713 -23.865 -4.750 1.00 20.19 422 VAL A CA 1
ATOM 3335 C C . VAL A 1 422 ? 39.553 -25.103 -3.867 1.00 20.19 422 VAL A C 1
ATOM 3337 O O . VAL A 1 422 ? 40.539 -25.793 -3.625 1.00 20.19 422 VAL A O 1
ATOM 3340 N N . ASN A 1 423 ? 38.322 -25.423 -3.466 1.00 21.56 423 ASN A N 1
ATOM 3341 C CA . ASN A 1 423 ? 37.909 -26.815 -3.347 1.00 21.56 423 ASN A CA 1
ATOM 3342 C C . ASN A 1 423 ? 36.449 -26.989 -3.772 1.00 21.56 423 ASN A C 1
ATOM 3344 O O . ASN A 1 423 ? 35.519 -26.396 -3.233 1.00 21.56 423 ASN A O 1
ATOM 3348 N N . THR A 1 424 ? 36.328 -27.805 -4.805 1.00 21.50 424 THR A N 1
ATOM 3349 C CA . THR A 1 424 ? 35.154 -28.422 -5.405 1.00 21.50 424 THR A CA 1
ATOM 3350 C C . THR A 1 424 ? 34.635 -29.584 -4.545 1.00 21.50 424 THR A C 1
ATOM 3352 O O . THR A 1 424 ? 35.455 -30.311 -3.990 1.00 21.50 424 THR A O 1
ATOM 3355 N N . ILE A 1 425 ? 33.313 -29.822 -4.622 1.00 22.72 425 ILE A N 1
ATOM 3356 C CA . ILE A 1 425 ? 32.577 -31.086 -4.355 1.00 22.72 425 ILE A CA 1
ATOM 3357 C C . ILE A 1 425 ? 32.410 -31.391 -2.845 1.00 22.72 425 ILE A C 1
ATOM 3359 O O . ILE A 1 425 ? 33.385 -31.401 -2.105 1.00 22.72 425 ILE A O 1
ATOM 3363 N N . ASN A 1 426 ? 31.213 -31.591 -2.279 1.00 27.41 426 ASN A N 1
ATOM 3364 C CA . ASN A 1 426 ? 30.002 -32.303 -2.724 1.00 27.41 426 ASN A CA 1
ATOM 3365 C C . ASN A 1 426 ? 28.719 -31.501 -2.480 1.00 27.41 426 ASN A C 1
ATOM 3367 O O . ASN A 1 426 ? 28.656 -30.825 -1.428 1.00 27.41 426 ASN A O 1
#

Secondary structure (DSSP, 8-state):
-HHHHHHHHHHHHHHHHHHHHHHHHHHHHHHHHHT--SGGG--HHHHHHHHTTS-TTSSHHHHHHHHHHHHHHHHHHHH--SSSPPPPHHHHHHHHHHHHHTT--TTSHHHHHHHHHHHHHHHHT-----TTS--SS-HHHHHHHHHHHHTTT----HHHHHHHHHHHHH----HHHHHHHHHHHHHHHHTTS-GGGHHHHHHHHHHHHHHHHHTB-TTS-BSSTTTHHHHHHHHHHTT-GGGHHHHHHHHHHHHHHHHHT---SHHHHHHHHHHHTT--GGGGSS--TTSSTT----------PPPPPP---EEEEEEE----SS-TTTS-SS--SEEEEEEETT-BHHHHHHHHHHTTS--EEEEEETTEEEEEEETTEE--TT-------TTSS-----S--B---------S----------

pLDDT: mean 74.64, std 20.84, range [19.84, 98.38]

Organism: Ornithorhynchus anatinus (NCBI:txid9258)

Nearest PDB structures (foldseek):
  4zrq-assembly2_B  TM=9.076E-01  e=1.272E-25  Homo sapiens
  7qbg-assembly2_C  TM=9.319E-01  e=2.960E-25  Homo sapiens
  2v3p-assembly1_A  TM=8.948E-01  e=2.267E-25  Bos taurus
  8ixt-assembly1_A  TM=8.887E-01  e=2.412E-23  Rattus norvegicus
  8ixu-assembly1_A  TM=8.718E-01  e=2.019E-23  Rattus norvegicus

Radius of gyration: 23.9 Å; Cα contacts (8 Å, |Δi|>4): 500; chains: 1; bounding box: 70×63×69 Å

InterPro domains:
  IPR002157 Cobalamin (vitamin B12)-binding protein [PF01122] (23-295)
  IPR008930 Terpenoid cyclases/protein prenyltransferase alpha-alpha toroid [SSF48239] (142-247)
  IPR051588 Eukaryotic Cobalamin Transport [PTHR10559] (23-411)